Protein AF-A0A3Q2E2D3-F1 (afdb_monomer)

Solvent-accessible surface area (backbone atoms only — not comparable to full-atom values): 22809 Å² total; per-residue (Å²): 135,84,69,94,70,85,78,74,79,79,78,79,78,83,69,84,72,83,76,58,62,66,58,58,48,50,52,52,49,52,49,50,53,51,53,48,53,53,48,58,57,55,63,73,75,64,88,76,87,77,89,75,85,86,77,84,89,81,87,84,81,89,89,86,89,80,90,81,91,85,84,87,84,89,84,86,88,83,89,78,87,76,84,69,80,81,79,72,76,66,68,68,61,59,56,53,54,52,55,52,56,52,58,55,49,57,58,55,64,68,69,66,78,68,86,71,87,58,97,65,61,95,87,37,72,69,55,58,51,49,52,52,50,52,54,50,51,52,50,52,52,50,52,51,50,56,48,51,59,46,52,54,49,52,54,50,51,51,49,53,50,52,53,51,52,51,51,52,51,52,51,52,52,51,53,51,52,53,49,54,53,52,52,51,54,51,51,54,54,49,50,54,50,58,63,72,72,59,82,85,83,90,77,92,75,83,60,65,66,58,54,50,50,52,50,52,52,50,49,53,52,50,50,54,48,52,52,49,53,51,52,49,52,52,52,52,51,51,50,52,54,50,51,54,51,48,55,50,51,49,52,52,50,55,49,52,50,50,54,52,51,50,52,51,50,52,50,53,50,49,54,50,51,52,46,40,67,71,70,64,61,76,72,90,79,77,69,99,83,42,87,67,53,55,60,52,51,49,51,51,49,49,51,53,52,50,50,50,52,54,48,51,53,50,51,52,53,50,52,53,50,50,53,52,52,53,53,52,49,51,52,52,52,51,50,52,50,52,52,51,51,50,54,52,52,52,51,49,52,50,53,51,51,52,50,52,52,51,51,50,50,48,53,52,51,53,51,53,54,47,54,54,50,62,63,71,78,108

Organism: Cyprinodon variegatus (NCBI:txid28743)

Mean predicted aligned error: 23.93 Å

Foldseek 3Di:
DDDPPVPPPPPPPPDPDPPPVVVVVVVVVVVVVVVVVVVVVVVVPDPPDDDDDDDDDDDDDDDDDDDDDDDDDDDDDDDDDPPDPPPDPPPVVVVVVVVVVVVVVVVVVVVPPDPDPDPDDPPDPVVVVVVVVVVVVVVVVVVVVVVVVVVVVVVVVVVVVVVVVVVVVVVVVVVVVVVVVVVVVVVVVVVVVVVVVDDDDDDDDDCPVVVVVVVVVVVVVVVVVVVVVVVVVVVVVVVVVVVVVVVVVVVVVVVVVVVVVVVVVVVVVVVVVVCCVVVVPPPPPDDPPPPPPVVVVVVVVVVVVVVVVVVVVVVVVVVVVVVVVVVVVVVVVVVVVVVVVVVVVVVVVVVVVVVVVVVVVVVVVVVVVVVVVVVVVD

InterPro domains:
  IPR052223 Actin Cytoskeleton Regulatory [PTHR17271] (20-371)

Secondary structure (DSSP, 8-state):
---TTTT-------------HHHHHHHHHHHHHHHHHHHHHHHSS-------PPPPP---------------------------------HHHHHHHHHHHHHHHHHHHHTT------SSPTT-HHHHHHHHHHHHHHHHHHHHHHHHHHHHHHHHHHHHHHHHHHHHHHHHHHHHHHHHHHHHHHHHHHHHHHHHSS------S--HHHHHHHHHHHHHHHHHHHHHHHHHHHHHHHHHHHHHHHHHHHHHHHHHHHHHHHHHHHHHHHHHHHHHHHH------S-TT-TTHHHHHHHHHHHHHHHHHHHHHHHHHHHHHHHHHHHHHHHHHHHHHHHHHHHHHHHHHHHHHHHHHHHHHHHHHHHHHHHHHHHH--

Structure (mmCIF, N/CA/C/O backbone):
data_AF-A0A3Q2E2D3-F1
#
_entry.id   AF-A0A3Q2E2D3-F1
#
loop_
_atom_site.group_PDB
_atom_site.id
_atom_site.type_symbol
_atom_site.label_atom_id
_atom_site.label_alt_id
_atom_site.label_comp_id
_atom_site.label_asym_id
_atom_site.label_entity_id
_atom_site.label_seq_id
_atom_site.pdbx_PDB_ins_code
_atom_site.Cartn_x
_atom_site.Cartn_y
_atom_site.Cartn_z
_atom_site.occupancy
_atom_site.B_iso_or_equiv
_atom_site.auth_seq_id
_atom_site.auth_comp_id
_atom_site.auth_asym_id
_atom_site.auth_atom_id
_atom_site.pdbx_PDB_model_num
ATOM 1 N N . MET A 1 1 ? -29.616 -31.441 54.425 1.00 41.38 1 MET A N 1
ATOM 2 C CA . MET A 1 1 ? -29.561 -31.831 53.001 1.00 41.38 1 MET A CA 1
ATOM 3 C C . MET A 1 1 ? -28.280 -31.232 52.450 1.00 41.38 1 MET A C 1
ATOM 5 O O . MET A 1 1 ? -28.232 -30.028 52.254 1.00 41.38 1 MET A O 1
ATOM 9 N N . SER A 1 2 ? -27.215 -32.035 52.376 1.00 38.47 2 SER A N 1
ATOM 10 C CA . SER A 1 2 ? -25.887 -31.582 51.938 1.00 38.47 2 SER A CA 1
ATOM 11 C C . SER A 1 2 ? -25.884 -31.429 50.421 1.00 38.47 2 SER A C 1
ATOM 13 O O . SER A 1 2 ? -26.307 -32.345 49.713 1.00 38.47 2 SER A O 1
ATOM 15 N N . SER A 1 3 ? -25.460 -30.267 49.932 1.00 44.84 3 SER A N 1
ATOM 16 C CA . SER A 1 3 ? -25.410 -29.949 48.507 1.00 44.84 3 SER A CA 1
ATOM 17 C C . SER A 1 3 ? -24.377 -30.815 47.785 1.00 44.84 3 SER A C 1
ATOM 19 O O . SER A 1 3 ? -23.245 -30.971 48.228 1.00 44.84 3 SER A O 1
ATOM 21 N N . ARG A 1 4 ? -24.783 -31.339 46.626 1.00 51.81 4 ARG A N 1
ATOM 22 C CA . ARG A 1 4 ? -24.075 -32.257 45.709 1.00 51.81 4 ARG A CA 1
ATOM 23 C C . ARG A 1 4 ? -22.759 -31.709 45.109 1.00 51.81 4 ARG A C 1
ATOM 25 O O . ARG A 1 4 ? -22.244 -32.282 44.157 1.00 51.81 4 ARG A O 1
ATOM 32 N N . TRP A 1 5 ? -22.229 -30.608 45.634 1.00 45.78 5 TRP A N 1
ATOM 33 C CA . TRP A 1 5 ? -21.052 -29.905 45.111 1.00 45.78 5 TRP A CA 1
ATOM 34 C C . TRP A 1 5 ? -19.807 -30.038 46.006 1.00 45.78 5 TRP A C 1
ATOM 36 O O . TRP A 1 5 ? -18.712 -29.741 45.545 1.00 45.78 5 TRP A O 1
ATOM 46 N N . ASP A 1 6 ? -19.936 -30.586 47.220 1.00 46.69 6 ASP A N 1
ATOM 47 C CA . ASP A 1 6 ? -18.817 -30.782 48.166 1.00 46.69 6 ASP A CA 1
ATOM 48 C C . ASP A 1 6 ? -17.900 -31.987 47.847 1.00 46.69 6 ASP A C 1
ATOM 50 O O . ASP A 1 6 ? -17.067 -32.370 48.663 1.00 46.69 6 ASP A O 1
ATOM 54 N N . SER A 1 7 ? -18.021 -32.626 46.675 1.00 45.84 7 SER A N 1
ATOM 55 C CA . SER A 1 7 ? -17.206 -33.808 46.310 1.00 45.84 7 SER A CA 1
ATOM 56 C C . SER A 1 7 ? -16.384 -33.661 45.029 1.00 45.84 7 SER A C 1
ATOM 58 O O . SER A 1 7 ? -15.944 -34.659 44.464 1.00 45.84 7 SER A O 1
ATOM 60 N N . MET A 1 8 ? -16.127 -32.437 44.567 1.00 38.47 8 MET A N 1
ATOM 61 C CA . MET A 1 8 ? -15.128 -32.216 43.519 1.00 38.47 8 MET A CA 1
ATOM 62 C C . MET A 1 8 ? -13.773 -31.877 44.141 1.00 38.47 8 MET A C 1
ATOM 64 O O . MET A 1 8 ? -13.384 -30.717 44.241 1.00 38.47 8 MET A O 1
ATOM 68 N N . GLU A 1 9 ? -13.033 -32.910 44.544 1.00 50.53 9 GLU A N 1
ATOM 69 C CA . GLU A 1 9 ? -11.597 -32.780 44.785 1.00 50.53 9 GLU A CA 1
ATOM 70 C C . GLU A 1 9 ? -10.904 -32.443 43.457 1.00 50.53 9 GLU A C 1
ATOM 72 O O . GLU A 1 9 ? -10.698 -33.296 42.589 1.00 50.53 9 GLU A O 1
ATOM 77 N N . LEU A 1 10 ? -10.549 -31.170 43.280 1.00 46.12 10 LEU A N 1
ATOM 78 C CA . LEU A 1 10 ? -9.667 -30.736 42.206 1.00 46.12 10 LEU A CA 1
ATOM 79 C C . LEU A 1 10 ? -8.285 -31.355 42.449 1.00 46.12 10 LEU A C 1
ATOM 81 O O . LEU A 1 10 ? -7.489 -30.846 43.241 1.00 46.12 10 LEU A O 1
ATOM 85 N N . LYS A 1 11 ? -7.981 -32.454 41.750 1.00 46.75 11 LYS A N 1
ATOM 86 C CA . LYS A 1 11 ? -6.605 -32.931 41.598 1.00 46.75 11 LYS A CA 1
ATOM 87 C C . LYS A 1 11 ? -5.783 -31.793 40.993 1.00 46.75 11 LYS A C 1
ATOM 89 O O . LYS A 1 11 ? -5.888 -31.510 39.802 1.00 46.75 11 LYS A O 1
ATOM 94 N N . LYS A 1 12 ? -4.958 -31.145 41.820 1.00 48.53 12 LYS A N 1
ATOM 95 C CA . LYS A 1 12 ? -3.868 -30.279 41.365 1.00 48.53 12 LYS A CA 1
ATOM 96 C C . LYS A 1 12 ? -2.924 -31.136 40.525 1.00 48.53 12 LYS A C 1
ATOM 98 O O . LYS A 1 12 ? -2.087 -31.859 41.059 1.00 48.53 12 LYS A O 1
ATOM 103 N N . GLY A 1 13 ? -3.097 -31.092 39.210 1.00 36.94 13 GLY A N 1
ATOM 104 C CA . GLY A 1 13 ? -2.120 -31.607 38.266 1.00 36.94 13 GLY A CA 1
ATOM 105 C C . GLY A 1 13 ? -0.883 -30.720 38.311 1.00 36.94 13 GLY A C 1
ATOM 106 O O . GLY A 1 13 ? -0.795 -29.748 37.571 1.00 36.94 13 GLY A O 1
ATOM 107 N N . SER A 1 14 ? 0.065 -31.035 39.192 1.00 44.94 14 SER A N 1
ATOM 108 C CA . SER A 1 14 ? 1.441 -30.559 39.056 1.00 44.94 14 SER A CA 1
ATOM 109 C C . SER A 1 14 ? 2.091 -31.326 37.909 1.00 44.94 14 SER A C 1
ATOM 111 O O . SER A 1 14 ? 2.709 -32.366 38.115 1.00 44.94 14 SER A O 1
ATOM 113 N N . VAL A 1 15 ? 1.928 -30.817 36.691 1.00 40.06 15 VAL A N 1
ATOM 114 C CA . VAL A 1 15 ? 2.874 -31.087 35.608 1.00 40.06 15 VAL A CA 1
ATOM 115 C C . VAL A 1 15 ? 3.938 -29.994 35.712 1.00 40.06 15 VAL A C 1
ATOM 117 O O . VAL A 1 15 ? 3.591 -28.823 35.554 1.00 40.06 15 VAL A O 1
ATOM 120 N N . PRO A 1 16 ? 5.208 -30.312 36.018 1.00 44.34 16 PRO A N 1
ATOM 121 C CA . PRO A 1 16 ? 6.270 -29.330 35.906 1.00 44.34 16 PRO A CA 1
ATOM 122 C C . PRO A 1 16 ? 6.463 -29.058 34.414 1.00 44.34 16 PRO A C 1
ATOM 124 O O . PRO A 1 16 ? 6.997 -29.891 33.683 1.00 44.34 16 PRO A O 1
ATOM 127 N N . ILE A 1 17 ? 5.979 -27.910 33.947 1.00 46.84 17 ILE A N 1
ATOM 128 C CA . ILE A 1 17 ? 6.445 -27.345 32.684 1.00 46.84 17 ILE A CA 1
ATOM 129 C C . ILE A 1 17 ? 7.909 -26.961 32.935 1.00 46.84 17 ILE A C 1
ATOM 131 O O . ILE A 1 17 ? 8.167 -26.262 33.919 1.00 46.84 17 ILE A O 1
ATOM 135 N N . PRO A 1 18 ? 8.876 -27.412 32.117 1.00 45.59 18 PRO A N 1
ATOM 136 C CA . PRO A 1 18 ? 10.239 -26.917 32.211 1.00 45.59 18 PRO A CA 1
ATOM 137 C C . PRO A 1 18 ? 10.197 -25.423 31.891 1.00 45.59 18 PRO A C 1
ATOM 139 O O . PRO A 1 18 ? 10.025 -25.029 30.738 1.00 45.59 18 PRO A O 1
ATOM 142 N N . VAL A 1 19 ? 10.286 -24.585 32.922 1.00 49.81 19 VAL A N 1
ATOM 143 C CA . VAL A 1 19 ? 10.565 -23.162 32.756 1.00 49.81 19 VAL A CA 1
ATOM 144 C C . VAL A 1 19 ? 11.996 -23.109 32.245 1.00 49.81 19 VAL A C 1
ATOM 146 O O . VAL A 1 19 ? 12.944 -23.298 33.004 1.00 49.81 19 VAL A O 1
ATOM 149 N N . ASN A 1 20 ? 12.165 -22.964 30.932 1.00 53.09 20 ASN A N 1
ATOM 150 C CA . ASN A 1 20 ? 13.472 -22.698 30.352 1.00 53.09 20 ASN A CA 1
ATOM 151 C C . ASN A 1 20 ? 13.847 -21.258 30.727 1.00 53.09 20 ASN A C 1
ATOM 153 O O . ASN A 1 20 ? 13.678 -20.341 29.928 1.00 53.09 20 ASN A O 1
ATOM 157 N N . GLU A 1 21 ? 14.370 -21.071 31.941 1.00 54.59 21 GLU A N 1
ATOM 158 C CA . GLU A 1 21 ? 14.894 -19.796 32.461 1.00 54.59 21 GLU A CA 1
ATOM 159 C C . GLU A 1 21 ? 15.900 -19.148 31.493 1.00 54.59 21 GLU A C 1
ATOM 161 O O . GLU A 1 21 ? 16.043 -17.928 31.463 1.00 54.59 21 GLU A O 1
ATOM 166 N N . ALA A 1 22 ? 16.555 -19.950 30.645 1.00 58.31 22 ALA A N 1
ATOM 167 C CA . ALA A 1 22 ? 17.427 -19.477 29.574 1.00 58.31 22 ALA A CA 1
ATOM 168 C C . ALA A 1 22 ? 16.682 -18.676 28.490 1.00 58.31 22 ALA A C 1
ATOM 170 O O . ALA A 1 22 ? 17.201 -17.669 28.022 1.00 58.31 22 ALA A O 1
ATOM 171 N N . VAL A 1 23 ? 15.464 -19.082 28.112 1.00 60.81 23 VAL A N 1
ATOM 172 C CA . VAL A 1 23 ? 14.668 -18.392 27.083 1.00 60.81 23 VAL A CA 1
ATOM 173 C C . VAL A 1 23 ? 14.091 -17.095 27.642 1.00 60.81 23 VAL A C 1
ATOM 175 O O . VAL A 1 23 ? 14.181 -16.066 26.980 1.00 60.81 23 VAL A O 1
ATOM 178 N N . ASP A 1 24 ? 13.596 -17.105 28.881 1.00 64.25 24 ASP A N 1
ATOM 179 C CA . ASP A 1 24 ? 13.117 -15.883 29.540 1.00 64.25 24 ASP A CA 1
ATOM 180 C C . ASP A 1 24 ? 14.262 -14.895 29.815 1.00 64.25 24 ASP A C 1
ATOM 182 O O . ASP A 1 24 ? 14.083 -13.685 29.677 1.00 64.25 24 ASP A O 1
ATOM 186 N N . SER A 1 25 ? 15.470 -15.388 30.109 1.00 70.62 25 SER A N 1
ATOM 187 C CA . SER A 1 25 ? 16.668 -14.547 30.241 1.00 70.62 25 SER A CA 1
ATOM 188 C C . SER A 1 25 ? 17.115 -13.951 28.904 1.00 70.62 25 SER A C 1
ATOM 190 O O . SER A 1 25 ? 17.503 -12.786 28.859 1.00 70.62 25 SER A O 1
ATOM 192 N N . GLU A 1 26 ? 17.035 -14.709 27.807 1.00 73.88 26 GLU A N 1
ATOM 193 C CA . GLU A 1 26 ? 17.342 -14.227 26.453 1.00 73.88 26 GLU A CA 1
ATOM 194 C C . GLU A 1 26 ? 16.325 -13.167 26.001 1.00 73.88 26 GLU A C 1
ATOM 196 O O . GLU A 1 26 ? 16.703 -12.131 25.455 1.00 73.88 26 GLU A O 1
ATOM 201 N N . VAL A 1 27 ? 15.038 -13.383 26.291 1.00 72.38 27 VAL A N 1
ATOM 202 C CA . VAL A 1 27 ? 13.962 -12.422 26.015 1.00 72.38 27 VAL A CA 1
ATOM 203 C C . VAL A 1 27 ? 14.143 -11.156 26.848 1.00 72.38 27 VAL A C 1
ATOM 205 O O . VAL A 1 27 ? 14.078 -10.059 26.299 1.00 72.38 27 VAL A O 1
ATOM 208 N N . ASN A 1 28 ? 14.450 -11.279 28.140 1.00 76.62 28 ASN A N 1
ATOM 209 C CA . ASN A 1 28 ? 14.682 -10.132 29.016 1.00 76.62 28 ASN A CA 1
ATOM 210 C C . ASN A 1 28 ? 15.957 -9.355 28.629 1.00 76.62 28 ASN A C 1
ATOM 212 O O . ASN A 1 28 ? 15.987 -8.124 28.687 1.00 76.62 28 ASN A O 1
ATOM 216 N N . LYS A 1 29 ? 16.997 -10.055 28.159 1.00 84.94 29 LYS A N 1
ATOM 217 C CA . LYS A 1 29 ? 18.219 -9.449 27.615 1.00 84.94 29 LYS A CA 1
ATOM 218 C C . LYS A 1 29 ? 17.948 -8.705 26.303 1.00 84.94 29 LYS A C 1
ATOM 220 O O . LYS A 1 29 ? 18.367 -7.565 26.145 1.00 84.94 29 LYS A O 1
ATOM 225 N N . LYS A 1 30 ? 17.181 -9.297 25.385 1.00 82.44 30 LYS A N 1
ATOM 226 C CA . LYS A 1 30 ? 16.759 -8.623 24.147 1.00 82.44 30 LYS A CA 1
ATOM 227 C C . LYS A 1 30 ? 15.842 -7.430 24.405 1.00 82.44 30 LYS A C 1
ATOM 229 O O . LYS A 1 30 ? 15.915 -6.441 23.681 1.00 82.44 30 LYS A O 1
ATOM 234 N N . TRP A 1 31 ? 15.009 -7.502 25.440 1.00 74.38 31 TRP A N 1
ATOM 235 C CA . TRP A 1 31 ? 14.152 -6.395 25.858 1.00 74.38 31 TRP A CA 1
ATOM 236 C C . TRP A 1 31 ? 14.966 -5.226 26.423 1.00 74.38 31 TRP A C 1
ATOM 238 O O . TRP A 1 31 ? 14.729 -4.074 26.068 1.00 74.38 31 TRP A O 1
ATOM 248 N N . THR A 1 32 ? 15.990 -5.521 27.226 1.00 78.12 32 THR A N 1
ATOM 249 C CA . THR A 1 32 ? 16.923 -4.500 27.724 1.00 78.12 32 THR A CA 1
ATOM 250 C C . THR A 1 32 ? 17.788 -3.909 26.610 1.00 78.12 32 THR A C 1
ATOM 252 O O . THR A 1 32 ? 17.946 -2.694 26.576 1.00 78.12 32 THR A O 1
ATOM 255 N N . GLU A 1 33 ? 18.259 -4.710 25.647 1.00 77.88 33 GLU A N 1
ATOM 256 C CA . GLU A 1 33 ? 18.968 -4.218 24.451 1.00 77.88 33 GLU A CA 1
ATOM 257 C C . GLU A 1 33 ? 18.088 -3.283 23.591 1.00 77.88 33 GLU A C 1
ATOM 259 O O . GLU A 1 33 ? 18.555 -2.249 23.098 1.00 77.88 33 GLU A O 1
ATOM 264 N N . PHE A 1 34 ? 16.796 -3.600 23.452 1.00 75.81 34 PHE A N 1
ATOM 265 C CA . PHE A 1 34 ? 15.819 -2.756 22.759 1.00 75.81 34 PHE A CA 1
ATOM 266 C C . PHE A 1 34 ? 15.576 -1.426 23.494 1.00 75.81 34 PHE A C 1
ATOM 268 O O . PHE A 1 34 ? 15.592 -0.364 22.868 1.00 75.81 34 PHE A O 1
ATOM 275 N N . GLU A 1 35 ? 15.427 -1.450 24.822 1.00 72.00 35 GLU A N 1
ATOM 276 C CA . GLU A 1 35 ? 15.283 -0.232 25.633 1.00 72.00 35 GLU A CA 1
ATOM 277 C C . GLU A 1 35 ? 16.546 0.640 25.626 1.00 72.00 35 GLU A C 1
ATOM 279 O O . GLU A 1 35 ? 16.441 1.871 25.590 1.00 72.00 35 GLU A O 1
ATOM 284 N N . THR A 1 36 ? 17.742 0.039 25.615 1.00 70.31 36 THR A N 1
ATOM 285 C CA . THR A 1 36 ? 19.001 0.790 25.492 1.00 70.31 36 THR A CA 1
ATOM 286 C C . THR A 1 36 ? 19.152 1.416 24.112 1.00 70.31 36 THR A C 1
ATOM 288 O O . THR A 1 36 ? 19.534 2.577 24.020 1.00 70.31 36 THR A O 1
ATOM 291 N N . SER A 1 37 ? 18.745 0.719 23.045 1.00 65.75 37 SER A N 1
ATOM 292 C CA . SER A 1 37 ? 18.756 1.276 21.687 1.00 65.75 37 SER A CA 1
ATOM 293 C C . SER A 1 37 ? 17.814 2.479 21.550 1.00 65.75 37 SER A C 1
ATOM 295 O O . SER A 1 37 ? 18.143 3.444 20.861 1.00 65.75 37 SER A O 1
ATOM 297 N N . PHE A 1 38 ? 16.678 2.465 22.256 1.00 49.84 38 PHE A N 1
ATOM 298 C CA . PHE A 1 38 ? 15.744 3.590 22.286 1.00 49.84 38 PHE A CA 1
ATOM 299 C C . PHE A 1 38 ? 16.268 4.772 23.118 1.00 49.84 38 PHE A C 1
ATOM 301 O O . PHE A 1 38 ? 16.084 5.927 22.729 1.00 49.84 38 PHE A O 1
ATOM 308 N N . ARG A 1 39 ? 16.968 4.510 24.234 1.00 61.28 39 ARG A N 1
ATOM 309 C CA . ARG A 1 39 ? 17.644 5.566 25.008 1.00 61.28 39 ARG A CA 1
ATOM 310 C C . ARG A 1 39 ? 18.783 6.197 24.222 1.00 61.28 39 ARG A C 1
ATOM 312 O O . ARG A 1 39 ? 18.801 7.417 24.123 1.00 61.28 39 ARG A O 1
ATOM 319 N N . ASP A 1 40 ? 19.660 5.408 23.609 1.00 52.06 40 ASP A N 1
ATOM 320 C CA . ASP A 1 40 ? 20.823 5.917 22.870 1.00 52.06 40 ASP A CA 1
ATOM 321 C C . ASP A 1 40 ? 20.412 6.707 21.615 1.00 52.06 40 ASP A C 1
ATOM 323 O O . ASP A 1 40 ? 21.022 7.728 21.290 1.00 52.06 40 ASP A O 1
ATOM 327 N N . ALA A 1 41 ? 19.306 6.326 20.965 1.00 48.69 41 ALA A N 1
ATOM 328 C CA . ALA A 1 41 ? 18.695 7.120 19.897 1.00 48.69 41 ALA A CA 1
ATOM 329 C C . ALA A 1 41 ? 18.067 8.433 20.412 1.00 48.69 41 ALA A C 1
ATOM 331 O O . ALA A 1 41 ? 18.076 9.443 19.706 1.00 48.69 41 ALA A O 1
ATOM 332 N N . SER A 1 42 ? 17.563 8.447 21.651 1.00 45.94 42 SER A N 1
ATOM 333 C CA . SER A 1 42 ? 17.021 9.648 22.296 1.00 45.94 42 SER A CA 1
ATOM 334 C C . SER A 1 42 ? 18.109 10.622 22.761 1.00 45.94 42 SER A C 1
ATOM 336 O O . SER A 1 42 ? 17.841 11.823 22.795 1.00 45.94 42 SER A O 1
ATOM 338 N N . VAL A 1 43 ? 19.320 10.156 23.100 1.00 45.72 43 VAL A N 1
ATOM 339 C CA . VAL A 1 43 ? 20.414 11.041 23.556 1.00 45.72 43 VAL A CA 1
ATOM 340 C C . VAL A 1 43 ? 21.108 11.748 22.382 1.00 45.72 43 VAL A C 1
ATOM 342 O O . VAL A 1 43 ? 21.601 12.861 22.539 1.00 45.72 43 VAL A O 1
ATOM 345 N N . HIS A 1 44 ? 21.084 11.173 21.175 1.00 44.03 44 HIS A N 1
ATOM 346 C CA . HIS A 1 44 ? 21.693 11.802 19.996 1.00 44.03 44 HIS A CA 1
ATOM 347 C C . HIS A 1 44 ? 20.791 12.794 19.243 1.00 44.03 44 HIS A C 1
ATOM 349 O O . HIS A 1 44 ? 21.293 13.516 18.383 1.00 44.03 44 HIS A O 1
ATOM 355 N N . SER A 1 45 ? 19.497 12.885 19.575 1.00 46.25 45 SER A N 1
ATOM 356 C CA . SER A 1 45 ? 18.551 13.767 18.867 1.00 46.25 45 SER A CA 1
ATOM 357 C C . SER A 1 45 ? 18.098 15.006 19.654 1.00 46.25 45 SER A C 1
ATOM 359 O O . SER A 1 45 ? 17.272 15.767 19.153 1.00 46.25 45 SER A O 1
ATOM 361 N N . LEU A 1 46 ? 18.656 15.254 20.845 1.00 43.38 46 LEU A N 1
ATOM 362 C CA . LEU A 1 46 ? 18.445 16.482 21.622 1.00 43.38 46 LEU A CA 1
ATOM 363 C C . LEU A 1 46 ? 19.781 17.025 22.161 1.00 43.38 46 LEU A C 1
ATOM 365 O O . LEU A 1 46 ? 20.054 17.010 23.356 1.00 43.38 46 LEU A O 1
ATOM 369 N N . ILE A 1 47 ? 20.614 17.559 21.268 1.00 41.75 47 ILE A N 1
ATOM 370 C CA . ILE A 1 47 ? 21.572 18.603 21.649 1.00 41.75 47 ILE A CA 1
ATOM 371 C C .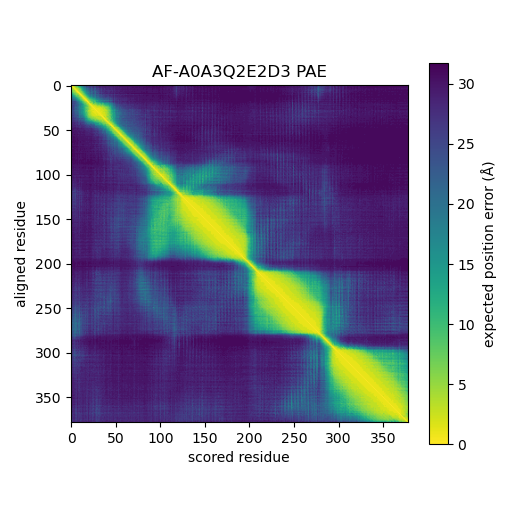 ILE A 1 47 ? 20.932 19.930 21.251 1.00 41.75 47 ILE A C 1
ATOM 373 O O . ILE A 1 47 ? 20.917 20.325 20.089 1.00 41.75 47 ILE A O 1
ATOM 377 N N . GLY A 1 48 ? 20.336 20.567 22.251 1.00 33.56 48 GLY A N 1
ATOM 378 C CA . GLY A 1 48 ? 19.641 21.848 22.172 1.00 33.56 48 GLY A CA 1
ATOM 379 C C . GLY A 1 48 ? 19.183 22.272 23.564 1.00 33.56 48 GLY A C 1
ATOM 380 O O . GLY A 1 48 ? 18.041 22.669 23.760 1.00 33.56 48 GLY A O 1
ATOM 381 N N . GLU A 1 49 ? 20.052 22.086 24.556 1.00 31.67 49 GLU A N 1
ATOM 382 C CA . GLU A 1 49 ? 19.802 22.407 25.955 1.00 31.67 49 GLU A CA 1
ATOM 383 C C . GLU A 1 49 ? 20.038 23.912 26.164 1.00 31.67 49 GLU A C 1
ATOM 385 O O . GLU A 1 49 ? 21.170 24.369 26.315 1.00 31.67 49 GLU A O 1
ATOM 390 N N . GLN A 1 50 ? 18.964 24.707 26.134 1.00 30.86 50 GLN A N 1
ATOM 391 C CA . GLN A 1 50 ? 18.954 26.037 26.740 1.00 30.86 50 GLN A CA 1
ATOM 392 C C . GLN A 1 50 ? 18.169 25.955 28.046 1.00 30.86 50 GLN A C 1
ATOM 394 O O . GLN A 1 50 ? 16.943 25.855 28.078 1.00 30.86 50 GLN A O 1
ATOM 399 N N . ALA A 1 51 ? 18.933 25.939 29.134 1.00 36.72 51 ALA A N 1
ATOM 400 C CA . ALA A 1 51 ? 18.450 25.938 30.496 1.00 36.72 51 ALA A CA 1
ATOM 401 C C . ALA A 1 51 ? 17.648 27.212 30.799 1.00 36.72 51 ALA A C 1
ATOM 403 O O . ALA A 1 51 ? 18.195 28.312 30.811 1.00 36.72 51 ALA A O 1
ATOM 404 N N . TYR A 1 52 ? 16.377 27.041 31.156 1.00 32.28 52 TYR A N 1
ATOM 405 C CA . TYR A 1 52 ? 15.640 28.012 31.957 1.00 32.28 52 TYR A CA 1
ATOM 406 C C . TYR A 1 52 ? 15.076 27.296 33.185 1.00 32.28 52 TYR A C 1
ATOM 408 O O . TYR A 1 52 ? 14.076 26.587 33.122 1.00 32.28 52 TYR A O 1
ATOM 416 N N . GLN A 1 53 ? 15.757 27.475 34.320 1.00 31.77 53 GLN A N 1
ATOM 417 C CA . GLN A 1 53 ? 15.179 27.219 35.636 1.00 31.77 53 GLN A CA 1
ATOM 418 C C . GLN A 1 53 ? 14.155 28.319 35.936 1.00 31.77 53 GLN A C 1
ATOM 420 O O . GLN A 1 53 ? 14.518 29.487 36.070 1.00 31.77 53 GLN A O 1
ATOM 425 N N . SER A 1 54 ? 12.887 27.951 36.104 1.00 27.72 54 SER A N 1
ATOM 426 C CA . SER A 1 54 ? 11.913 28.797 36.790 1.00 27.72 54 SER A CA 1
ATOM 427 C C . SER A 1 54 ? 12.118 28.682 38.303 1.00 27.72 54 SER A C 1
ATOM 429 O O . SER A 1 54 ? 11.917 27.616 38.881 1.00 27.72 54 SER A O 1
ATOM 431 N N . LYS A 1 55 ? 12.478 29.792 38.955 1.00 31.20 55 LYS A N 1
ATOM 432 C CA . LYS A 1 55 ? 12.195 30.022 40.378 1.00 31.20 55 LYS A CA 1
ATOM 433 C C . LYS A 1 55 ? 11.025 30.998 40.482 1.00 31.20 55 LYS A C 1
ATOM 435 O O . LYS A 1 55 ? 11.010 32.024 39.809 1.00 31.20 55 LYS A O 1
ATOM 440 N N . SER A 1 56 ? 10.047 30.637 41.304 1.00 28.30 56 SER A N 1
ATOM 441 C CA . SER A 1 56 ? 8.923 31.474 41.730 1.00 28.30 56 SER A CA 1
ATOM 442 C C . SER A 1 56 ? 9.378 32.538 42.757 1.00 28.30 56 SER A C 1
ATOM 444 O O . SER A 1 56 ? 10.508 32.459 43.241 1.00 28.30 56 SER A O 1
ATOM 446 N N . PRO A 1 57 ? 8.538 33.548 43.055 1.00 44.53 57 PRO A N 1
ATOM 447 C CA . PRO A 1 57 ? 8.960 34.936 43.238 1.00 44.53 57 PRO A CA 1
ATOM 448 C C . PRO A 1 57 ? 9.236 35.314 44.694 1.00 44.53 57 PRO A C 1
ATOM 450 O O . PRO A 1 57 ? 8.578 34.796 45.590 1.00 44.53 57 PRO A O 1
ATOM 453 N N . ASP A 1 58 ? 10.109 36.304 44.904 1.00 26.23 58 ASP A N 1
ATOM 454 C CA . ASP A 1 58 ? 9.957 37.228 46.028 1.00 26.23 58 ASP A CA 1
ATOM 455 C C . ASP A 1 58 ? 10.641 38.591 45.790 1.00 26.23 58 ASP A C 1
ATOM 457 O O . ASP A 1 58 ? 11.772 38.674 45.318 1.00 26.23 58 ASP A O 1
ATOM 461 N N . MET A 1 59 ? 9.853 39.626 46.078 1.00 25.59 59 MET A N 1
ATOM 462 C CA . MET A 1 59 ? 10.124 40.975 46.598 1.00 25.59 59 MET A CA 1
ATOM 463 C C . MET A 1 59 ? 11.493 41.693 46.421 1.00 25.59 59 MET A C 1
ATOM 465 O O . MET A 1 59 ? 12.538 41.236 46.868 1.00 25.59 59 MET A O 1
ATOM 469 N N . SER A 1 60 ? 11.359 42.953 45.966 1.00 30.11 60 SER A N 1
ATOM 470 C CA . SER A 1 60 ? 12.065 44.183 46.402 1.00 30.11 60 SER A CA 1
ATOM 471 C C . SER A 1 60 ? 13.328 44.706 45.682 1.00 30.11 60 SER A C 1
ATOM 473 O O . SER A 1 60 ? 14.393 44.108 45.701 1.00 30.11 60 SER A O 1
ATOM 475 N N . GLU A 1 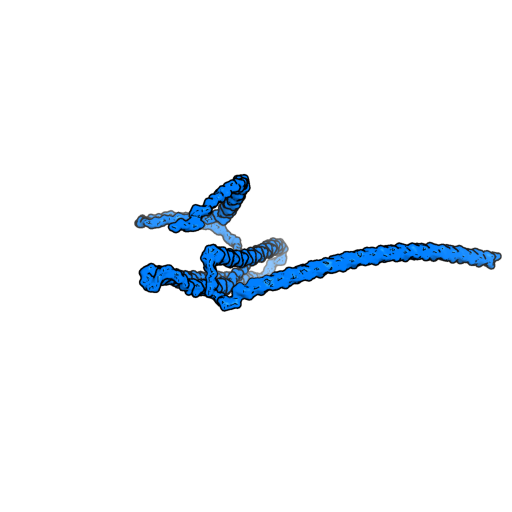61 ? 13.158 45.951 45.204 1.00 25.42 61 GLU A N 1
ATOM 476 C CA . GLU A 1 61 ? 14.050 47.127 45.308 1.00 25.42 61 GLU A CA 1
ATOM 477 C C . GLU A 1 61 ? 15.349 47.258 44.470 1.00 25.42 61 GLU A C 1
ATOM 479 O O . GLU A 1 61 ? 16.365 46.628 44.715 1.00 25.42 61 GLU A O 1
ATOM 484 N N . SER A 1 62 ? 15.308 48.248 43.556 1.00 24.28 62 SER A N 1
ATOM 485 C CA . SER A 1 62 ? 16.255 49.380 43.426 1.00 24.28 62 SER A CA 1
ATOM 486 C C . SER A 1 62 ? 17.776 49.111 43.373 1.00 24.28 62 SER A C 1
ATOM 488 O O . SER A 1 62 ? 18.370 48.833 44.406 1.00 24.28 62 SER A O 1
ATOM 490 N N . LEU A 1 63 ? 18.444 49.455 42.254 1.00 25.12 63 LEU A N 1
ATOM 491 C CA . LEU A 1 63 ? 19.422 50.571 42.170 1.00 25.12 63 LEU A CA 1
ATOM 492 C C . LEU A 1 63 ? 19.994 50.757 40.741 1.00 25.12 63 LEU A C 1
ATOM 494 O O . LEU A 1 63 ? 19.919 49.887 39.882 1.00 25.12 63 LEU A O 1
ATOM 498 N N . VAL A 1 64 ? 20.565 51.943 40.537 1.00 27.45 64 VAL A N 1
ATOM 499 C CA . VAL A 1 64 ? 21.012 52.632 39.316 1.00 27.45 64 VAL A CA 1
ATOM 500 C C . VAL A 1 64 ? 22.497 52.372 38.976 1.00 27.45 64 VAL A C 1
ATOM 502 O O . VAL A 1 64 ? 23.291 52.130 39.882 1.00 27.45 64 VAL A O 1
ATOM 505 N N . SER A 1 65 ? 22.868 52.641 37.708 1.00 25.31 65 SER A N 1
ATOM 506 C CA . SER A 1 65 ? 24.217 52.954 37.148 1.00 25.31 65 SER A CA 1
ATOM 507 C C . SER A 1 65 ? 24.956 51.783 36.478 1.00 25.31 65 SER A C 1
ATOM 509 O O . SER A 1 65 ? 24.891 50.673 36.977 1.00 25.31 65 SER A O 1
ATOM 511 N N . SER A 1 66 ? 25.787 51.905 35.434 1.00 30.98 66 SER A N 1
ATOM 512 C CA . SER A 1 66 ? 26.088 52.894 34.377 1.00 30.98 66 SER A CA 1
ATOM 513 C C . SER A 1 66 ? 27.255 52.316 33.544 1.00 30.98 66 SER A C 1
ATOM 515 O O . SER A 1 66 ? 28.200 51.826 34.147 1.00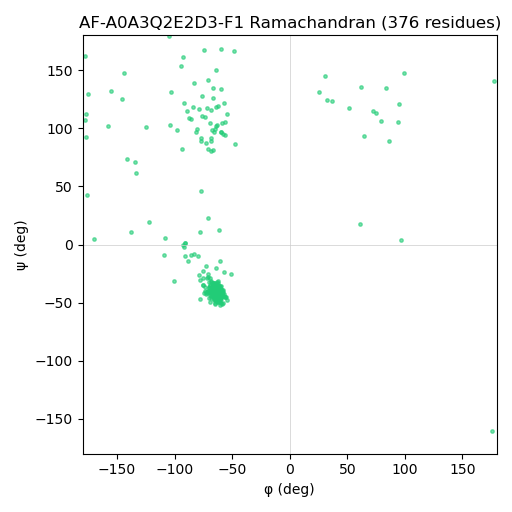 30.98 66 SER A O 1
ATOM 517 N N . GLN A 1 67 ? 27.217 52.494 32.211 1.00 31.59 67 GLN A N 1
ATOM 518 C CA . GLN A 1 67 ? 28.350 52.621 31.254 1.00 31.59 67 GLN A CA 1
ATOM 519 C C . GLN A 1 67 ? 29.337 51.433 31.100 1.00 31.59 67 GLN A C 1
ATOM 521 O O . GLN A 1 67 ? 29.868 50.899 32.061 1.00 31.59 67 GLN A O 1
ATOM 526 N N . THR A 1 68 ? 29.734 51.024 29.887 1.00 24.45 68 THR A N 1
ATOM 527 C CA . THR A 1 68 ? 30.673 51.783 29.031 1.00 24.45 68 THR A CA 1
ATOM 528 C C . THR A 1 68 ? 30.840 51.106 27.650 1.00 24.45 68 THR A C 1
ATOM 530 O O . THR A 1 68 ? 31.076 49.906 27.608 1.00 24.45 68 THR A O 1
ATOM 533 N N . ASN A 1 69 ? 30.693 51.905 26.573 1.00 26.89 69 ASN A N 1
ATOM 534 C CA . ASN A 1 69 ? 31.456 52.025 25.299 1.00 26.89 69 ASN A CA 1
ATOM 535 C C . ASN A 1 69 ? 32.151 50.776 24.690 1.00 26.89 69 ASN A C 1
ATOM 537 O O . ASN A 1 69 ? 32.796 50.036 25.412 1.00 26.89 69 ASN A O 1
ATOM 541 N N . GLN A 1 70 ? 32.278 50.525 23.377 1.00 29.55 70 GLN A N 1
ATOM 542 C CA . GLN A 1 70 ? 31.917 51.113 22.066 1.00 29.55 70 GLN A CA 1
ATOM 543 C C . GLN A 1 70 ? 32.584 50.158 21.003 1.00 29.55 70 GLN A C 1
ATOM 545 O O . GLN A 1 70 ? 32.923 49.036 21.367 1.00 29.55 70 GLN A O 1
ATOM 550 N N . PRO A 1 71 ? 32.822 50.528 19.729 1.00 36.53 71 PRO A N 1
ATOM 551 C CA . PRO A 1 71 ? 32.103 50.120 18.518 1.00 36.53 71 PRO A CA 1
ATOM 552 C C . PRO A 1 71 ? 32.809 49.088 17.589 1.00 36.53 71 PRO A C 1
ATOM 554 O O . PRO A 1 71 ? 33.935 48.659 17.812 1.00 36.53 71 PRO A O 1
ATOM 557 N N . CYS A 1 72 ? 32.081 48.769 16.510 1.00 28.23 72 CYS A N 1
ATOM 558 C CA . CYS A 1 72 ? 32.358 47.961 15.305 1.00 28.23 72 CYS A CA 1
ATOM 559 C C . CYS A 1 72 ? 33.690 48.261 14.561 1.00 28.23 72 CYS A C 1
ATOM 561 O O . CYS A 1 72 ? 34.278 49.324 14.777 1.00 28.23 72 CYS A O 1
ATOM 563 N N . PRO A 1 73 ? 34.124 47.386 13.622 1.00 37.66 73 PRO A N 1
ATOM 564 C CA . PRO A 1 73 ? 33.838 47.710 12.212 1.00 37.66 73 PRO A CA 1
ATOM 565 C C . PRO A 1 73 ? 33.503 46.528 11.266 1.00 37.66 73 PRO A C 1
ATOM 567 O O . PRO A 1 73 ? 34.024 45.424 11.393 1.00 37.66 73 PRO A O 1
ATOM 570 N N . ASP A 1 74 ? 32.632 46.853 10.303 1.00 28.73 74 ASP A N 1
ATOM 571 C CA . ASP A 1 74 ? 32.524 46.469 8.882 1.00 28.73 74 ASP A CA 1
ATOM 572 C C . ASP A 1 74 ? 32.964 45.080 8.372 1.00 28.73 74 ASP A C 1
ATOM 574 O O . ASP A 1 74 ? 34.148 44.746 8.371 1.00 28.73 74 ASP A O 1
ATOM 578 N N . GLN A 1 75 ? 32.026 44.369 7.714 1.00 29.98 75 GLN A N 1
ATOM 579 C CA . GLN A 1 75 ? 32.080 44.102 6.257 1.00 29.98 75 GLN A CA 1
ATOM 580 C C . GLN A 1 75 ? 30.864 43.302 5.721 1.00 29.98 75 GLN A C 1
ATOM 582 O O . GLN A 1 75 ? 30.699 42.116 5.973 1.00 29.98 75 GLN A O 1
ATOM 587 N N . VAL A 1 76 ? 29.999 44.013 4.992 1.00 29.81 76 VAL A N 1
ATOM 588 C CA . VAL A 1 76 ? 29.576 43.802 3.588 1.00 29.81 76 VAL A CA 1
ATOM 589 C C . VAL A 1 76 ? 29.398 42.364 3.029 1.00 29.81 76 VAL A C 1
ATOM 591 O O . VAL A 1 76 ? 30.348 41.610 2.860 1.00 29.81 76 VAL A O 1
ATOM 594 N N . ASN A 1 77 ? 28.166 42.141 2.538 1.00 30.75 77 ASN A N 1
ATOM 595 C CA . ASN A 1 77 ? 27.691 41.267 1.445 1.00 30.75 77 ASN A CA 1
ATOM 596 C C . ASN A 1 77 ? 27.661 39.736 1.611 1.00 30.75 77 ASN A C 1
ATOM 598 O O . ASN A 1 77 ? 28.676 39.058 1.494 1.00 30.75 77 ASN A O 1
ATOM 602 N N . GLN A 1 78 ? 26.441 39.178 1.594 1.00 29.73 78 GLN A N 1
ATOM 603 C CA . GLN A 1 78 ? 25.886 38.516 0.395 1.00 29.73 78 GLN A CA 1
ATOM 604 C C . GLN A 1 78 ? 24.448 38.036 0.648 1.00 29.73 78 GLN A C 1
ATOM 606 O O . GLN A 1 78 ? 24.195 37.114 1.418 1.00 29.73 78 GLN A O 1
ATOM 611 N N . THR A 1 79 ? 23.493 38.668 -0.031 1.00 28.42 79 THR A N 1
ATOM 612 C CA . THR A 1 79 ? 22.093 38.245 -0.082 1.00 28.42 79 THR A CA 1
ATOM 613 C C . THR A 1 79 ? 21.954 37.205 -1.191 1.00 28.42 79 THR A C 1
ATOM 615 O O . THR A 1 79 ? 22.038 37.535 -2.371 1.00 28.42 79 THR A O 1
ATOM 618 N N . SER A 1 80 ? 21.763 35.940 -0.822 1.00 28.67 80 SER A N 1
ATOM 619 C CA . SER A 1 80 ? 21.300 34.904 -1.743 1.00 28.67 80 SER A CA 1
ATOM 620 C C . SER A 1 80 ? 19.777 34.845 -1.664 1.00 28.67 80 SER A C 1
ATOM 622 O O . SER A 1 80 ? 19.182 34.677 -0.603 1.00 28.67 80 SER A O 1
ATOM 624 N N . VAL A 1 81 ? 19.141 35.060 -2.811 1.00 36.41 81 VAL A N 1
ATOM 625 C CA . VAL A 1 81 ? 17.694 34.983 -2.984 1.00 36.41 81 VAL A CA 1
ATOM 626 C C . VAL A 1 81 ? 17.320 33.502 -3.043 1.00 36.41 81 VAL A C 1
ATOM 628 O O . VAL A 1 81 ? 17.311 32.895 -4.109 1.00 36.41 81 VAL A O 1
ATOM 631 N N . THR A 1 82 ? 17.047 32.884 -1.897 1.00 26.39 82 THR A N 1
ATOM 632 C CA . THR A 1 82 ? 16.352 31.593 -1.856 1.00 26.39 82 THR A CA 1
ATOM 633 C C . THR A 1 82 ? 14.862 31.847 -2.012 1.00 26.39 82 THR A C 1
ATOM 635 O O . THR A 1 82 ? 14.167 32.224 -1.070 1.00 26.39 82 THR A O 1
ATOM 638 N N . SER A 1 83 ? 14.375 31.648 -3.236 1.00 35.41 83 SER A N 1
ATOM 639 C CA . SER A 1 83 ? 12.963 31.409 -3.518 1.00 35.41 83 SER A CA 1
ATOM 640 C C . SER A 1 83 ? 12.580 30.060 -2.907 1.00 35.41 83 SER A C 1
ATOM 642 O O . SER A 1 83 ? 12.584 29.037 -3.586 1.00 35.41 83 SER A O 1
ATOM 644 N N . SER A 1 84 ? 12.300 30.046 -1.605 1.00 34.31 84 SER A N 1
ATOM 645 C CA . SER A 1 84 ? 11.708 28.889 -0.941 1.00 34.31 84 SER A CA 1
ATOM 646 C C . SER A 1 84 ? 10.278 28.728 -1.441 1.00 34.31 84 SER A C 1
ATOM 648 O O . SER A 1 84 ? 9.432 29.598 -1.227 1.00 34.31 84 SER A O 1
ATOM 650 N N . GLY A 1 85 ? 10.014 27.611 -2.120 1.00 31.89 85 GLY A N 1
ATOM 651 C CA . GLY A 1 85 ? 8.662 27.163 -2.410 1.00 31.89 85 GLY A CA 1
ATOM 652 C C . GLY A 1 85 ? 7.875 27.066 -1.108 1.00 31.89 85 GLY A C 1
ATOM 653 O O . GLY A 1 85 ? 8.163 26.231 -0.254 1.00 31.89 85 GLY A O 1
ATOM 654 N N . MET A 1 86 ? 6.886 27.943 -0.946 1.00 35.38 86 MET A N 1
ATOM 655 C CA . MET A 1 86 ? 5.860 27.786 0.073 1.00 35.38 86 MET A CA 1
ATOM 656 C C . MET A 1 86 ? 4.998 26.581 -0.302 1.00 35.38 86 MET A C 1
ATOM 658 O O . MET A 1 86 ? 4.016 26.706 -1.031 1.00 35.38 86 MET A O 1
ATOM 662 N N . VAL A 1 87 ? 5.355 25.403 0.202 1.00 35.41 87 VAL A N 1
ATOM 663 C CA . VAL A 1 87 ? 4.395 24.310 0.341 1.00 35.41 87 VAL A CA 1
ATOM 664 C C . VAL A 1 87 ? 3.543 24.647 1.558 1.00 35.41 87 VAL A C 1
ATOM 666 O O . VAL A 1 87 ? 3.901 24.354 2.694 1.00 35.41 87 VAL A O 1
ATOM 669 N N . LEU A 1 88 ? 2.427 25.332 1.318 1.00 36.19 88 LEU A N 1
ATOM 670 C CA . LEU A 1 88 ? 1.342 25.435 2.287 1.00 36.19 88 LEU A CA 1
ATOM 671 C C . LEU A 1 88 ? 0.768 24.023 2.490 1.00 36.19 88 LEU A C 1
ATOM 673 O O . LEU A 1 88 ? 0.258 23.442 1.526 1.00 36.19 88 LEU A O 1
ATOM 677 N N . PRO A 1 89 ? 0.814 23.447 3.705 1.00 39.81 89 PRO A N 1
ATOM 678 C CA . PRO A 1 89 ? 0.077 22.228 3.991 1.00 39.81 89 PRO A CA 1
ATOM 679 C C . PRO A 1 89 ? -1.407 22.503 3.753 1.00 39.81 89 PRO A C 1
ATOM 681 O O . PRO A 1 89 ? -1.928 23.530 4.185 1.00 39.81 89 PRO A O 1
ATOM 684 N N . SER A 1 90 ? -2.085 21.595 3.051 1.00 47.00 90 SER A N 1
ATOM 685 C CA . SER A 1 90 ? -3.522 21.672 2.777 1.00 47.00 90 SER A CA 1
ATOM 686 C C . SER A 1 90 ? -4.315 21.772 4.088 1.00 47.00 90 SER A C 1
ATOM 688 O O . SER A 1 90 ? -4.651 20.768 4.719 1.00 47.00 90 SER A O 1
ATOM 690 N N . VAL A 1 91 ? -4.623 23.009 4.488 1.00 51.81 91 VAL A N 1
ATOM 691 C CA . VAL A 1 91 ? -5.414 23.374 5.677 1.00 51.81 91 VAL A CA 1
ATOM 692 C C . VAL A 1 91 ? -6.799 22.712 5.645 1.00 51.81 91 VAL A C 1
ATOM 694 O O . VAL A 1 91 ? -7.397 22.441 6.683 1.00 51.81 91 VAL A O 1
ATOM 697 N N . ASN A 1 92 ? -7.275 22.358 4.450 1.00 47.59 92 ASN A N 1
ATOM 698 C CA . ASN A 1 92 ? -8.570 21.728 4.240 1.00 47.59 92 ASN A CA 1
ATOM 699 C C . ASN A 1 92 ? -8.625 20.266 4.726 1.00 47.59 92 ASN A C 1
ATOM 701 O O . ASN A 1 92 ? -9.682 19.800 5.144 1.00 47.59 92 ASN A O 1
ATOM 705 N N . ASN A 1 93 ? -7.495 19.547 4.727 1.00 44.56 93 ASN A N 1
ATOM 706 C CA . ASN A 1 93 ? -7.466 18.131 5.112 1.00 44.56 93 ASN A CA 1
ATOM 707 C C . ASN A 1 93 ? -7.507 17.917 6.637 1.00 44.56 93 ASN A C 1
ATOM 709 O O . ASN A 1 93 ? -8.084 16.932 7.094 1.00 44.56 93 ASN A O 1
ATOM 713 N N . GLN A 1 94 ? -6.960 18.839 7.439 1.00 54.88 94 GLN A N 1
ATOM 714 C CA . GLN A 1 94 ? -7.010 18.746 8.910 1.00 54.88 94 GLN A CA 1
ATOM 715 C C . GLN A 1 94 ? -8.393 19.096 9.479 1.00 54.88 94 GLN A C 1
ATOM 717 O O . GLN A 1 94 ? -8.850 18.466 10.435 1.00 54.88 94 GLN A O 1
ATOM 722 N N . ILE A 1 95 ? -9.100 20.047 8.861 1.00 57.69 95 ILE A N 1
ATOM 723 C CA . ILE A 1 95 ? -10.470 20.412 9.253 1.00 57.69 95 ILE A CA 1
ATOM 724 C C . ILE A 1 95 ? -11.425 19.232 8.992 1.00 57.69 95 ILE A C 1
ATOM 726 O O . ILE A 1 95 ? -12.256 18.905 9.837 1.00 57.69 95 ILE A O 1
ATOM 730 N N . LEU A 1 96 ? -11.250 18.522 7.870 1.00 50.81 96 LEU A N 1
ATOM 731 C CA . LEU A 1 96 ? -12.075 17.363 7.514 1.00 50.81 96 LEU A CA 1
ATOM 732 C C . LEU A 1 96 ? -11.896 16.175 8.475 1.00 50.81 96 LEU A C 1
ATOM 734 O O . LEU A 1 96 ? -12.880 15.534 8.843 1.00 50.81 96 LEU A O 1
ATOM 738 N N . GLN A 1 97 ? -10.662 15.905 8.916 1.00 51.53 97 GLN A N 1
ATOM 739 C CA . GLN A 1 97 ? -10.371 14.832 9.877 1.00 51.53 97 GLN A CA 1
ATOM 740 C C . GLN A 1 97 ? -10.910 15.141 11.280 1.00 51.53 97 GLN A C 1
ATOM 742 O O . GLN A 1 97 ? -11.412 14.248 11.962 1.00 51.53 97 GLN A O 1
ATOM 747 N N . THR A 1 98 ? -10.869 16.410 11.695 1.00 56.38 98 THR A N 1
ATOM 748 C CA . THR A 1 98 ? -11.370 16.829 13.013 1.00 56.38 98 THR A CA 1
ATOM 749 C C . THR A 1 98 ? -12.896 16.713 13.092 1.00 56.38 98 THR A C 1
ATOM 751 O O . THR A 1 98 ? -13.419 16.187 14.073 1.00 56.38 98 THR A O 1
ATOM 754 N N . ASN A 1 99 ? -13.604 17.094 12.024 1.00 56.81 99 ASN A N 1
ATOM 755 C CA . ASN A 1 99 ? -15.066 16.996 11.948 1.00 56.81 99 ASN A CA 1
ATOM 756 C C . ASN A 1 99 ? -15.565 15.536 11.899 1.00 56.81 99 ASN A C 1
ATOM 758 O O . ASN A 1 99 ? -16.622 15.226 12.445 1.00 56.81 99 ASN A O 1
ATOM 762 N N . GLN A 1 100 ? -14.803 14.617 11.288 1.00 55.31 100 GLN A N 1
ATOM 763 C CA . GLN A 1 100 ? -15.139 13.184 11.280 1.00 55.31 100 GLN A CA 1
ATOM 764 C C . GLN A 1 100 ? -14.980 12.533 12.663 1.00 55.31 100 GLN A C 1
ATOM 766 O O . GLN A 1 100 ? -15.804 11.701 13.040 1.00 55.31 100 GLN A O 1
ATOM 771 N N . ALA A 1 101 ? -13.970 12.934 13.440 1.00 54.66 101 ALA A N 1
ATOM 772 C CA . ALA A 1 101 ? -13.763 12.427 14.797 1.00 54.66 101 ALA A CA 1
ATOM 773 C C . ALA A 1 101 ? -14.838 12.917 15.789 1.00 54.66 101 ALA A C 1
ATOM 775 O O . ALA A 1 101 ? -15.202 12.189 16.712 1.00 54.66 101 ALA A O 1
ATOM 776 N N . GLU A 1 102 ? -15.376 14.126 15.599 1.00 58.66 102 GLU A N 1
ATOM 777 C CA . GLU A 1 102 ? -16.460 14.664 16.434 1.00 58.66 102 GLU A CA 1
ATOM 778 C C . GLU A 1 102 ? -17.810 13.989 16.144 1.00 58.66 102 GLU A C 1
ATOM 780 O O . GLU A 1 102 ? -18.499 13.592 17.083 1.00 58.66 102 GLU A O 1
ATOM 785 N N . ALA A 1 103 ? -18.132 13.734 14.870 1.00 56.56 103 ALA A N 1
ATOM 786 C CA . ALA A 1 103 ? -19.353 13.022 14.475 1.00 56.56 103 ALA A CA 1
ATOM 787 C C . ALA A 1 103 ? -19.393 11.566 14.983 1.00 56.56 103 ALA A C 1
ATOM 789 O O . ALA A 1 103 ? -20.446 11.056 15.364 1.00 56.56 103 ALA A O 1
ATOM 790 N N . GLN A 1 104 ? -18.238 10.891 15.033 1.00 55.78 104 GLN A N 1
ATOM 791 C CA . GLN A 1 104 ? -18.136 9.539 15.592 1.00 55.78 104 GLN A CA 1
ATOM 792 C C . GLN A 1 104 ? -18.289 9.519 17.120 1.00 55.78 104 GLN A C 1
ATOM 794 O O . GLN A 1 104 ? -18.769 8.530 17.672 1.00 55.78 104 GLN A O 1
ATOM 799 N N . LYS A 1 105 ? -17.922 10.603 17.814 1.00 57.28 105 LYS A N 1
ATOM 800 C CA . LYS A 1 105 ? -18.025 10.696 19.276 1.00 57.28 105 LYS A CA 1
ATOM 801 C C . LYS A 1 105 ? -19.476 10.871 19.745 1.00 57.28 105 LYS A C 1
ATOM 803 O O . LYS A 1 105 ? -19.872 10.203 20.697 1.00 57.28 105 LYS A O 1
ATOM 808 N N . GLU A 1 106 ? -20.282 11.672 19.042 1.00 56.00 106 GLU A N 1
ATOM 809 C CA . GLU A 1 106 ? -21.728 11.804 19.315 1.00 56.00 106 GLU A CA 1
ATOM 810 C C . GLU A 1 106 ? -22.488 10.480 19.112 1.00 56.00 106 GLU A C 1
ATOM 812 O O . GLU A 1 106 ? -23.406 10.155 19.868 1.00 56.00 106 GLU A O 1
ATOM 817 N N . GLN A 1 107 ? -22.073 9.668 18.133 1.00 53.19 107 GLN A N 1
ATOM 818 C CA . GLN A 1 107 ? -22.675 8.356 17.866 1.00 53.19 107 GLN A CA 1
ATOM 819 C C . GLN A 1 107 ? -22.441 7.342 18.999 1.00 53.19 107 GLN A C 1
ATOM 821 O O . GLN A 1 107 ? -23.311 6.513 19.271 1.00 53.19 107 GLN A O 1
ATOM 826 N N . VAL A 1 108 ? -21.293 7.415 19.680 1.00 52.84 108 VAL A N 1
ATOM 827 C CA . VAL A 1 108 ? -20.950 6.525 20.804 1.00 52.84 108 VAL A CA 1
ATOM 828 C C . VAL A 1 108 ? -21.709 6.912 22.076 1.00 52.84 108 VAL A C 1
ATOM 830 O O . VAL A 1 108 ? -22.133 6.033 22.822 1.00 52.84 108 VAL A O 1
ATOM 833 N N . GLU A 1 109 ? -21.953 8.203 22.303 1.00 52.22 109 GLU A N 1
ATOM 834 C CA . GLU A 1 109 ? -22.687 8.690 23.480 1.00 52.22 109 GLU A CA 1
ATOM 835 C C . GLU A 1 109 ? -24.179 8.314 23.437 1.00 52.22 109 GLU A C 1
ATOM 837 O O . GLU A 1 109 ? -24.768 7.960 24.460 1.00 52.22 109 GLU A O 1
ATOM 842 N N . SER A 1 110 ? -24.777 8.298 22.240 1.00 51.16 110 SER A N 1
ATOM 843 C CA . SER A 1 110 ? -26.172 7.885 22.033 1.00 51.16 110 SER A CA 1
ATOM 844 C C . SER A 1 110 ? -26.389 6.371 22.224 1.00 51.16 110 SER A C 1
ATOM 846 O O . SER A 1 110 ? -27.474 5.940 22.611 1.00 51.16 110 SER A O 1
ATOM 848 N N . ALA A 1 111 ? -25.348 5.554 22.027 1.00 47.72 111 ALA A N 1
ATOM 849 C CA . ALA A 1 111 ? -25.414 4.094 22.130 1.00 47.72 111 ALA A CA 1
ATOM 850 C C . ALA A 1 111 ? -25.282 3.541 23.567 1.00 47.72 111 ALA A C 1
ATOM 852 O O . ALA A 1 111 ? -25.486 2.346 23.779 1.00 47.72 111 ALA A O 1
ATOM 853 N N . MET A 1 112 ? -24.956 4.374 24.566 1.00 49.25 112 MET A N 1
ATOM 854 C CA . MET A 1 112 ? -24.739 3.935 25.957 1.00 49.25 112 MET A CA 1
ATOM 855 C C . MET A 1 112 ? -25.995 3.967 26.848 1.00 49.25 112 MET A C 1
ATOM 857 O O . MET A 1 112 ? -25.916 3.611 28.021 1.00 49.25 112 MET A O 1
ATOM 861 N N . GLY A 1 113 ? -27.161 4.347 26.316 1.00 47.91 113 GLY A N 1
ATOM 862 C CA . GLY A 1 113 ? -28.445 4.346 27.034 1.00 47.91 113 GLY A CA 1
ATOM 863 C C . GLY A 1 113 ? -29.081 2.958 27.184 1.00 47.91 113 GLY A C 1
ATOM 864 O O . GLY A 1 113 ? -30.262 2.799 26.892 1.00 47.91 113 GLY A O 1
ATOM 865 N N . VAL A 1 114 ? -28.308 1.942 27.572 1.00 52.69 114 VAL A N 1
ATOM 866 C CA . VAL A 1 114 ? -28.839 0.598 27.839 1.00 52.69 114 VAL A CA 1
ATOM 867 C C . VAL A 1 114 ? -29.287 0.551 29.298 1.00 52.69 114 VAL A C 1
ATOM 869 O O . VAL A 1 114 ? -28.446 0.553 30.194 1.00 52.69 114 VAL A O 1
ATOM 872 N N . ASP A 1 115 ? -30.602 0.516 29.534 1.00 55.19 115 ASP A N 1
ATOM 873 C CA . ASP A 1 115 ? -31.189 0.258 30.854 1.00 55.19 115 ASP A CA 1
ATOM 874 C C . ASP A 1 115 ? -30.727 -1.123 31.348 1.00 55.19 115 ASP A C 1
ATOM 876 O O . ASP A 1 115 ? -31.258 -2.167 30.966 1.00 55.19 115 ASP A O 1
ATOM 880 N N . VAL A 1 116 ? -29.680 -1.139 32.173 1.00 54.84 116 VAL A N 1
ATOM 881 C CA . VAL A 1 116 ? -29.242 -2.348 32.870 1.00 54.84 116 VAL A CA 1
ATOM 882 C C . VAL A 1 116 ? -30.211 -2.569 34.024 1.00 54.84 116 VAL A C 1
ATOM 884 O O . VAL A 1 116 ? -30.229 -1.794 34.982 1.00 54.84 116 VAL A O 1
ATOM 887 N N . ASP A 1 117 ? -31.025 -3.620 33.921 1.00 55.03 117 ASP A N 1
ATOM 888 C CA . ASP A 1 117 ? -32.017 -3.985 34.931 1.00 55.03 117 ASP A CA 1
ATOM 889 C C . ASP A 1 117 ? -31.305 -4.241 36.272 1.00 55.03 117 ASP A C 1
ATOM 891 O O . ASP A 1 117 ? -30.556 -5.206 36.454 1.00 55.03 117 ASP A O 1
ATOM 895 N N . SER A 1 118 ? -31.429 -3.275 37.182 1.00 61.34 118 SER A N 1
ATOM 896 C CA . SER A 1 118 ? -30.650 -3.222 38.415 1.00 61.34 118 SER A CA 1
ATOM 897 C C . SER A 1 118 ? -31.318 -4.108 39.478 1.00 61.34 118 SER A C 1
ATOM 899 O O . SER A 1 118 ? -32.536 -4.037 39.631 1.00 61.34 118 SER A O 1
ATOM 901 N N . PRO A 1 119 ? -30.579 -4.895 40.286 1.00 65.56 119 PRO A N 1
ATOM 902 C CA . PRO A 1 119 ? -31.165 -5.807 41.285 1.00 65.56 119 PRO A CA 1
ATOM 903 C C . PRO A 1 119 ? -32.018 -5.121 42.371 1.00 65.56 119 PRO A C 1
ATOM 905 O O . PRO A 1 119 ? -32.733 -5.780 43.124 1.00 65.56 119 PRO A O 1
ATOM 908 N N . CYS A 1 120 ? -31.912 -3.796 42.488 1.00 69.00 120 CYS A N 1
ATOM 909 C CA . CYS A 1 120 ? -32.730 -2.959 43.354 1.00 69.00 120 CYS A CA 1
ATOM 910 C C . CYS A 1 120 ? -34.054 -2.597 42.645 1.00 69.00 120 CYS A C 1
ATOM 912 O O . CYS A 1 120 ? -34.030 -1.906 41.630 1.00 69.00 120 CYS A O 1
ATOM 914 N N . GLY A 1 121 ? -35.205 -2.998 43.203 1.00 69.44 121 GLY A N 1
ATOM 915 C CA . GLY A 1 121 ? -36.528 -2.715 42.624 1.00 69.44 121 GLY A CA 1
ATOM 916 C C . GLY A 1 121 ? -36.866 -1.216 42.452 1.00 69.44 121 GLY A C 1
ATOM 917 O O . GLY A 1 121 ? -36.179 -0.349 43.009 1.00 69.44 121 GLY A O 1
ATOM 918 N N . PRO A 1 122 ? -37.943 -0.886 41.707 1.00 68.81 122 PRO A N 1
ATOM 919 C CA . PRO A 1 122 ? -38.333 0.496 41.419 1.00 68.81 122 PRO A CA 1
ATOM 920 C C . PRO A 1 122 ? -38.559 1.294 42.713 1.00 68.81 122 PRO A C 1
ATOM 922 O O . PRO A 1 122 ? -39.377 0.912 43.546 1.00 68.81 122 PRO A O 1
ATOM 925 N N . GLY A 1 123 ? -37.824 2.398 42.897 1.00 69.44 123 GLY A N 1
ATOM 926 C CA . GLY A 1 123 ? -37.941 3.280 44.071 1.00 69.44 123 GLY A CA 1
ATOM 927 C C . GLY A 1 123 ? -36.932 3.035 45.202 1.00 69.44 123 GLY A C 1
ATOM 928 O O . GLY A 1 123 ? -36.996 3.703 46.233 1.00 69.44 123 GLY A O 1
ATOM 929 N N . ALA A 1 124 ? -35.977 2.116 45.036 1.00 79.06 124 ALA A N 1
ATOM 930 C CA . ALA A 1 124 ? -34.950 1.894 46.046 1.00 79.06 124 ALA A CA 1
ATOM 931 C C . ALA A 1 124 ? -33.931 3.062 46.116 1.00 79.06 124 ALA A C 1
ATOM 933 O O . ALA A 1 124 ? -33.490 3.568 45.080 1.00 79.06 124 ALA A O 1
ATOM 934 N N . PRO A 1 125 ? -33.462 3.463 47.316 1.00 81.56 125 PRO A N 1
ATOM 935 C CA . PRO A 1 125 ? -32.519 4.576 47.483 1.00 81.56 125 PRO A CA 1
ATOM 936 C C . PRO A 1 125 ? -31.142 4.334 46.833 1.00 81.56 125 PRO A C 1
ATOM 938 O O . PRO A 1 125 ? -30.430 5.295 46.551 1.00 81.56 125 PRO A O 1
ATOM 941 N N . CYS A 1 126 ? -30.769 3.074 46.564 1.00 83.56 126 CYS A N 1
ATOM 942 C CA . CYS A 1 126 ? -29.613 2.706 45.727 1.00 83.56 126 CYS A CA 1
ATOM 943 C C . CYS A 1 126 ? -29.750 3.250 44.295 1.00 83.56 126 CYS A C 1
ATOM 945 O O . CYS A 1 126 ? -28.795 3.819 43.773 1.00 83.56 126 CYS A O 1
ATOM 947 N N . ARG A 1 127 ? -30.938 3.127 43.686 1.00 81.19 127 ARG A N 1
ATOM 948 C CA . ARG A 1 127 ? -31.203 3.556 42.305 1.00 81.19 127 ARG A CA 1
ATOM 949 C C . ARG A 1 127 ? -31.155 5.075 42.168 1.00 81.19 127 ARG A C 1
ATOM 951 O O . ARG A 1 127 ? -30.446 5.584 41.314 1.00 81.19 127 ARG A O 1
ATOM 958 N N . ALA A 1 128 ? -31.806 5.794 43.083 1.00 84.69 128 ALA A N 1
ATOM 959 C CA . ALA A 1 128 ? -31.799 7.258 43.084 1.00 84.69 128 ALA A CA 1
ATOM 960 C C . ALA A 1 128 ? -30.383 7.848 43.248 1.00 84.69 128 ALA A C 1
ATOM 962 O O . ALA A 1 128 ? -30.052 8.862 42.638 1.00 84.69 128 ALA A O 1
ATOM 963 N N . LYS A 1 129 ? -29.524 7.208 44.057 1.00 86.94 129 LYS A N 1
ATOM 964 C CA . LYS A 1 129 ? -28.116 7.614 44.199 1.00 86.94 129 LYS A CA 1
ATOM 965 C C . LYS A 1 129 ? -27.306 7.345 42.932 1.00 86.94 129 LYS A C 1
ATOM 967 O O . LYS A 1 129 ? -26.496 8.188 42.564 1.00 86.94 129 LYS A O 1
ATOM 972 N N . LEU A 1 130 ? -27.522 6.202 42.278 1.00 85.31 130 LEU A N 1
ATOM 973 C CA . LEU A 1 130 ? -26.856 5.871 41.019 1.00 85.31 130 LEU A CA 1
ATOM 974 C C . LEU A 1 130 ? -27.262 6.847 39.905 1.00 85.31 130 LEU A C 1
ATOM 976 O O . LEU A 1 130 ? -26.388 7.431 39.279 1.00 85.31 130 LEU A O 1
ATOM 980 N N . GLU A 1 131 ? -28.559 7.123 39.746 1.00 86.25 131 GLU A N 1
ATOM 981 C CA . GLU A 1 131 ? -29.067 8.114 38.785 1.00 86.25 131 GLU A CA 1
ATOM 982 C C . GLU A 1 131 ? -28.482 9.512 39.042 1.00 86.25 131 GLU A C 1
ATOM 984 O O . GLU A 1 131 ? -28.087 10.209 38.108 1.00 86.25 131 GLU A O 1
ATOM 989 N N . ALA A 1 132 ? -28.365 9.929 40.308 1.00 90.88 132 ALA A N 1
ATOM 990 C CA . ALA A 1 132 ? -27.739 11.204 40.652 1.00 90.88 132 ALA A CA 1
ATOM 991 C C . ALA A 1 132 ? -26.253 11.256 40.248 1.00 90.88 132 ALA A C 1
ATOM 993 O O . ALA A 1 132 ? -25.793 12.288 39.755 1.00 90.88 132 ALA A O 1
ATOM 994 N N . ILE A 1 133 ? -25.517 10.153 40.421 1.00 90.62 133 ILE A N 1
ATOM 995 C CA . ILE A 1 133 ? -24.110 10.023 40.013 1.00 90.62 133 ILE A CA 1
ATOM 996 C C .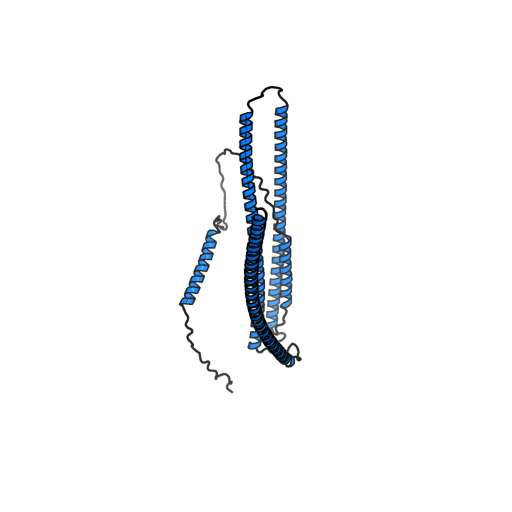 ILE A 1 133 ? -23.986 10.026 38.484 1.00 90.62 133 ILE A C 1
ATOM 998 O O . ILE A 1 133 ? -23.153 10.747 37.941 1.00 90.62 133 ILE A O 1
ATOM 1002 N N . GLU A 1 134 ? -24.843 9.296 37.772 1.00 87.56 134 GLU A N 1
ATOM 1003 C CA . GLU A 1 134 ? -24.871 9.282 36.305 1.00 87.56 134 GLU A CA 1
ATOM 1004 C C . GLU A 1 134 ? -25.193 10.662 35.724 1.00 87.56 134 GLU A C 1
ATOM 1006 O O . GLU A 1 134 ? -24.546 11.110 34.778 1.00 87.56 134 GLU A O 1
ATOM 1011 N N . VAL A 1 135 ? -26.157 11.379 36.309 1.00 91.75 135 VAL A N 1
ATOM 1012 C CA . VAL A 1 135 ? -26.483 12.755 35.911 1.00 91.75 135 VAL A CA 1
ATOM 1013 C C . VAL A 1 135 ? -25.322 13.706 36.208 1.00 91.75 135 VAL A C 1
ATOM 1015 O O . VAL A 1 135 ? -25.047 14.586 35.391 1.00 91.75 135 VAL A O 1
ATOM 1018 N N . ALA A 1 136 ? -24.631 13.547 37.341 1.00 94.25 136 ALA A N 1
ATOM 1019 C CA . ALA A 1 136 ? -23.459 14.355 37.673 1.00 94.25 136 ALA A CA 1
ATOM 1020 C C . ALA A 1 136 ? -22.311 14.121 36.679 1.00 94.25 136 ALA A C 1
ATOM 1022 O O . ALA A 1 136 ? -21.800 15.087 36.112 1.00 94.25 136 ALA A O 1
ATOM 1023 N N . HIS A 1 137 ? -21.974 12.862 36.387 1.00 91.00 137 HIS A N 1
ATOM 1024 C CA . HIS A 1 137 ? -20.940 12.522 35.408 1.00 91.00 137 HIS A CA 1
ATOM 1025 C C . HIS A 1 137 ? -21.303 12.965 33.992 1.00 91.00 137 HIS A C 1
ATOM 1027 O O . HIS A 1 137 ? -20.446 13.486 33.285 1.00 91.00 137 HIS A O 1
ATOM 1033 N N . ARG A 1 138 ? -22.569 12.834 33.577 1.00 90.69 138 ARG A N 1
ATOM 1034 C CA . ARG A 1 138 ? -23.025 13.326 32.268 1.00 90.69 138 ARG A CA 1
ATOM 1035 C C . ARG A 1 138 ? -22.850 14.843 32.149 1.00 90.69 138 ARG A C 1
ATOM 1037 O O . ARG A 1 138 ? -22.378 15.323 31.124 1.00 90.69 138 ARG A O 1
ATOM 1044 N N . LYS A 1 139 ? -23.171 15.599 33.205 1.00 95.38 139 LYS A N 1
ATOM 1045 C CA . LYS A 1 139 ? -22.937 17.054 33.245 1.00 95.38 139 LYS A CA 1
ATOM 1046 C C . LYS A 1 139 ? -21.451 17.405 33.205 1.00 95.38 139 LYS A C 1
ATOM 1048 O O . LYS A 1 139 ? -21.076 18.353 32.526 1.00 95.38 139 LYS A O 1
ATOM 1053 N N . GLU A 1 140 ? -20.613 16.656 33.916 1.00 94.94 140 GLU A N 1
ATOM 1054 C CA . GLU A 1 140 ? -19.162 16.858 33.921 1.00 94.94 140 GLU A CA 1
ATOM 1055 C C . GLU A 1 140 ? -18.543 16.579 32.542 1.00 94.94 140 GLU A C 1
ATOM 1057 O O . GLU A 1 140 ? -17.762 17.388 32.042 1.00 94.94 140 GLU A O 1
ATOM 1062 N N . LEU A 1 141 ? -18.958 15.491 31.885 1.00 90.06 141 LEU A N 1
ATOM 1063 C CA . LEU A 1 141 ? -18.568 15.155 30.513 1.00 90.06 141 LEU A CA 1
ATOM 1064 C C . LEU A 1 141 ? -18.987 16.243 29.520 1.00 90.06 141 LEU A C 1
ATOM 1066 O O . LEU A 1 141 ? -18.167 16.671 28.706 1.00 90.06 141 LEU A O 1
ATOM 1070 N N . GLN A 1 142 ? -20.223 16.737 29.623 1.00 92.38 142 GLN A N 1
ATOM 1071 C CA . GLN A 1 142 ? -20.709 17.824 28.778 1.00 92.38 142 GLN A CA 1
ATOM 1072 C C . GLN A 1 142 ? -19.896 19.110 28.991 1.00 92.38 142 GLN A C 1
ATOM 1074 O O . GLN A 1 142 ? -19.445 19.718 28.022 1.00 92.38 142 GLN A O 1
ATOM 1079 N N . ALA A 1 143 ? -19.638 19.500 30.242 1.00 95.62 143 ALA A N 1
ATOM 1080 C CA . ALA A 1 143 ? -18.830 20.680 30.552 1.00 95.62 143 ALA A CA 1
ATOM 1081 C C . ALA A 1 143 ? -17.391 20.550 30.022 1.00 95.62 143 ALA A C 1
ATOM 1083 O O . ALA A 1 143 ? -16.826 21.513 29.498 1.00 95.62 143 ALA A O 1
ATOM 1084 N N . LEU A 1 144 ? -16.802 19.353 30.111 1.00 94.75 144 LEU A N 1
ATOM 1085 C CA . LEU A 1 144 ? -15.479 19.073 29.557 1.00 94.75 144 LEU A CA 1
ATOM 1086 C C . LEU A 1 144 ? -15.476 19.162 28.025 1.00 94.75 144 LEU A C 1
ATOM 1088 O O . LEU A 1 144 ? -14.542 19.712 27.442 1.00 94.75 144 LEU A O 1
ATOM 1092 N N . GLN A 1 145 ? -16.527 18.666 27.368 1.00 87.75 145 GLN A N 1
ATOM 1093 C CA . GLN A 1 145 ? -16.688 18.765 25.920 1.00 87.75 145 GLN A CA 1
ATOM 1094 C C . GLN A 1 145 ? -16.838 20.218 25.465 1.00 87.75 145 GLN A C 1
ATOM 1096 O O . GLN A 1 145 ? -16.129 20.644 24.557 1.00 87.75 145 GLN A O 1
ATOM 1101 N N . GLU A 1 146 ? -17.682 21.001 26.136 1.00 95.06 146 GLU A N 1
ATOM 1102 C CA . GLU A 1 146 ? -17.855 22.430 25.856 1.00 95.06 146 GLU A CA 1
ATOM 1103 C C . GLU A 1 146 ? -16.550 23.214 26.052 1.00 95.06 146 GLU A C 1
ATOM 1105 O O . GLU A 1 146 ? -16.220 24.090 25.244 1.00 95.06 146 GLU A O 1
ATOM 1110 N N . LYS A 1 147 ? -15.777 22.881 27.094 1.00 95.00 147 LYS A N 1
ATOM 1111 C CA . LYS A 1 147 ? -14.454 23.467 27.332 1.00 95.00 147 LYS A CA 1
ATOM 1112 C C . LYS A 1 147 ? -13.487 23.133 26.198 1.00 95.00 147 LYS A C 1
ATOM 1114 O O . LYS A 1 147 ? -12.878 24.040 25.644 1.00 95.00 147 LYS A O 1
ATOM 1119 N N . HIS A 1 148 ? -13.397 21.867 25.803 1.00 91.38 148 HIS A N 1
ATOM 1120 C CA . HIS A 1 148 ? -12.525 21.440 24.711 1.00 91.38 148 HIS A CA 1
ATOM 1121 C C . HIS A 1 148 ? -12.903 22.097 23.374 1.00 91.38 148 HIS A C 1
ATOM 1123 O O . HIS A 1 148 ? -12.032 22.575 22.651 1.00 91.38 148 HIS A O 1
ATOM 1129 N N . SER A 1 149 ? -14.197 22.197 23.051 1.00 89.00 149 SER A N 1
ATOM 1130 C CA . SER A 1 149 ? -14.664 22.903 21.850 1.00 89.00 149 SER A CA 1
ATOM 1131 C C . SER A 1 149 ? -14.335 24.399 21.880 1.00 89.00 149 SER A C 1
ATOM 1133 O O . SER A 1 149 ? -14.085 24.997 20.834 1.00 89.00 149 SER A O 1
ATOM 1135 N N . ARG A 1 150 ? -14.324 25.020 23.065 1.00 96.62 150 ARG A N 1
ATOM 1136 C CA . ARG A 1 150 ? -13.875 26.406 23.242 1.00 96.62 150 ARG A CA 1
ATOM 1137 C C . ARG A 1 150 ? -12.367 26.535 23.029 1.00 96.62 150 ARG A C 1
ATOM 1139 O O . ARG A 1 150 ? -11.967 27.364 22.222 1.00 96.62 150 ARG A O 1
ATOM 1146 N N . GLU A 1 151 ? -11.567 25.686 23.671 1.00 93.56 151 GLU A N 1
ATOM 1147 C CA . GLU A 1 151 ? -10.104 25.667 23.528 1.00 93.56 151 GLU A CA 1
ATOM 1148 C C . GLU A 1 151 ? -9.687 25.462 22.061 1.00 93.56 151 GLU A C 1
ATOM 1150 O O . GLU A 1 151 ? -8.826 26.177 21.554 1.00 93.56 151 GLU A O 1
ATOM 1155 N N . LYS A 1 152 ? -10.353 24.556 21.330 1.00 89.81 152 LYS A N 1
ATOM 1156 C CA . LYS A 1 152 ? -10.121 24.378 19.886 1.00 89.81 152 LYS A CA 1
ATOM 1157 C C . LYS A 1 152 ? -10.357 25.656 19.088 1.00 89.81 152 LYS A C 1
ATOM 1159 O O . LYS A 1 152 ? -9.567 25.975 18.203 1.00 89.81 152 LYS A O 1
ATOM 1164 N N . ARG A 1 153 ? -11.448 26.369 19.379 1.00 93.25 153 ARG A N 1
ATOM 1165 C CA . ARG A 1 153 ? -11.796 27.610 18.680 1.00 93.25 153 ARG A CA 1
ATOM 1166 C C . ARG A 1 153 ? -10.774 28.705 18.961 1.00 93.25 153 ARG A C 1
ATOM 1168 O O . ARG A 1 153 ? -10.313 29.341 18.025 1.00 93.25 153 ARG A O 1
ATOM 1175 N N . GLU A 1 154 ? -10.382 28.865 20.221 1.00 95.94 154 GLU A N 1
ATOM 1176 C CA . GLU A 1 154 ? -9.366 29.838 20.636 1.00 95.94 154 GLU A CA 1
ATOM 1177 C C . GLU A 1 154 ? -8.016 29.558 19.957 1.00 95.94 154 GLU A C 1
ATOM 1179 O O . GLU A 1 154 ? -7.406 30.467 19.397 1.00 95.94 154 GLU A O 1
ATOM 1184 N N . LEU A 1 155 ? -7.588 28.291 19.903 1.00 94.06 155 LEU A N 1
ATOM 1185 C CA . LEU A 1 155 ? -6.369 27.893 19.191 1.00 94.06 155 LEU A CA 1
ATOM 1186 C C . LEU A 1 155 ? -6.460 28.146 17.681 1.00 94.06 155 LEU A C 1
ATOM 1188 O O . LEU A 1 155 ? -5.478 28.555 17.058 1.00 94.06 155 LEU A O 1
ATOM 1192 N N . GLN A 1 156 ? -7.626 27.908 17.078 1.00 91.38 156 GLN A N 1
ATOM 1193 C CA . GLN A 1 156 ? -7.844 28.177 15.661 1.00 91.38 156 GLN A CA 1
ATOM 1194 C C . GLN A 1 156 ? -7.784 29.681 15.358 1.00 91.38 156 GLN A C 1
ATOM 1196 O O . GLN A 1 156 ? -7.116 30.078 14.403 1.00 91.38 156 GLN A O 1
ATOM 1201 N N . GLU A 1 157 ? -8.418 30.507 16.190 1.00 96.00 157 GLU A N 1
ATOM 1202 C CA . GLU A 1 157 ? -8.372 31.968 16.090 1.00 96.00 157 GLU A CA 1
ATOM 1203 C C . GLU A 1 157 ? -6.942 32.499 16.273 1.00 96.00 157 GLU A C 1
ATOM 1205 O O . GLU A 1 157 ? -6.496 33.342 15.495 1.00 96.00 157 GLU A O 1
ATOM 1210 N N . GLU A 1 158 ? -6.180 31.972 17.238 1.00 95.06 158 GLU A N 1
ATOM 1211 C CA . GLU A 1 158 ? -4.780 32.355 17.443 1.00 95.06 158 GLU A CA 1
ATOM 1212 C C . GLU A 1 158 ? -3.905 31.975 16.238 1.00 95.06 158 GLU A C 1
ATOM 1214 O O . GLU A 1 158 ? -3.077 32.775 15.789 1.00 95.06 158 GLU A O 1
ATOM 1219 N N . ARG A 1 159 ? -4.104 30.777 15.674 1.00 96.31 159 ARG A N 1
ATOM 1220 C CA . ARG A 1 159 ? -3.412 30.325 14.459 1.00 96.31 159 ARG A CA 1
ATOM 1221 C C . ARG A 1 159 ? -3.728 31.237 13.281 1.00 96.31 159 ARG A C 1
ATOM 1223 O O . ARG A 1 159 ? -2.802 31.669 12.596 1.00 96.31 159 ARG A O 1
ATOM 1230 N N . ASP A 1 160 ? -5.003 31.536 13.047 1.00 92.31 160 ASP A N 1
ATOM 1231 C CA . ASP A 1 160 ? -5.441 32.409 11.952 1.00 92.31 160 ASP A CA 1
ATOM 1232 C C . ASP A 1 160 ? -4.873 33.827 12.123 1.00 92.31 160 ASP A C 1
ATOM 1234 O O . ASP A 1 160 ? -4.370 34.421 11.166 1.00 92.31 160 ASP A O 1
ATOM 1238 N N . HIS A 1 161 ? -4.856 34.340 13.357 1.00 96.75 161 HIS A N 1
ATOM 1239 C CA . HIS A 1 161 ? -4.267 35.634 13.677 1.00 96.75 161 HIS A CA 1
ATOM 1240 C C . HIS A 1 161 ? -2.759 35.677 13.390 1.00 96.75 161 HIS A C 1
ATOM 1242 O O . HIS A 1 161 ? -2.292 36.595 12.712 1.00 96.75 161 HIS A O 1
ATOM 1248 N N . LYS A 1 162 ? -1.993 34.678 13.853 1.00 95.12 162 LYS A N 1
ATOM 1249 C CA . LYS A 1 162 ? -0.547 34.573 13.584 1.00 95.12 162 LYS A CA 1
ATOM 1250 C C . LYS A 1 162 ? -0.260 34.448 12.090 1.00 95.12 162 LYS A C 1
ATOM 1252 O O . LYS A 1 162 ? 0.583 35.177 11.575 1.00 95.12 162 LYS A O 1
ATOM 1257 N N . LEU A 1 163 ? -1.015 33.610 11.380 1.00 96.06 163 LEU A N 1
ATOM 1258 C CA . LEU A 1 163 ? -0.879 33.444 9.932 1.00 96.06 163 LEU A CA 1
ATOM 1259 C C . LEU A 1 163 ? -1.107 34.771 9.190 1.00 96.06 163 LEU A C 1
ATOM 1261 O O . LEU A 1 163 ? -0.381 35.108 8.253 1.00 96.06 163 LEU A O 1
ATOM 1265 N N . GLN A 1 164 ? -2.088 35.563 9.629 1.00 96.56 164 GLN A N 1
ATOM 1266 C CA . GLN A 1 164 ? -2.351 36.873 9.045 1.00 96.56 164 GLN A CA 1
ATOM 1267 C C . GLN A 1 164 ? -1.234 37.882 9.345 1.00 96.56 164 GLN A C 1
ATOM 1269 O O . GLN A 1 164 ? -0.864 38.655 8.457 1.00 96.56 164 GLN A O 1
ATOM 1274 N N . GLN A 1 165 ? -0.665 37.871 10.553 1.00 96.94 165 GLN A N 1
ATOM 1275 C CA . GLN A 1 165 ? 0.494 38.704 10.887 1.00 96.94 165 GLN A CA 1
ATOM 1276 C C . GLN A 1 165 ? 1.719 38.344 10.034 1.00 96.94 165 GLN A C 1
ATOM 1278 O O . GLN A 1 165 ? 2.350 39.240 9.469 1.00 96.94 165 GLN A O 1
ATOM 1283 N N . GLU A 1 166 ? 2.025 37.053 9.880 1.00 93.12 166 GLU A N 1
ATOM 1284 C CA . GLU A 1 166 ? 3.124 36.575 9.032 1.00 93.12 166 GLU A CA 1
ATOM 1285 C C . GLU A 1 166 ? 2.916 36.962 7.566 1.00 93.12 166 GLU A C 1
ATOM 1287 O O . GLU A 1 166 ? 3.834 37.473 6.925 1.00 93.12 166 GLU A O 1
ATOM 1292 N N . SER A 1 167 ? 1.694 36.813 7.045 1.00 96.12 167 SER A N 1
ATOM 1293 C CA . SER A 1 167 ? 1.350 37.236 5.685 1.00 96.12 167 SER A CA 1
ATOM 1294 C C . SER A 1 167 ? 1.563 38.742 5.476 1.00 96.12 167 SER A C 1
ATOM 1296 O O . SER A 1 167 ? 2.157 39.154 4.476 1.00 96.12 167 SER A O 1
ATOM 1298 N N . GLN A 1 168 ? 1.159 39.581 6.438 1.00 97.31 168 GLN A N 1
ATOM 1299 C CA . GLN A 1 168 ? 1.401 41.027 6.377 1.00 97.31 168 GLN A CA 1
ATOM 1300 C C . GLN A 1 168 ? 2.892 41.375 6.460 1.00 97.31 168 GLN A C 1
ATOM 1302 O O . GLN A 1 168 ? 3.353 42.271 5.749 1.00 97.31 168 GLN A O 1
ATOM 1307 N N . ALA A 1 169 ? 3.655 40.688 7.313 1.00 96.31 169 ALA A N 1
ATOM 1308 C CA . ALA A 1 169 ? 5.097 40.881 7.425 1.00 96.31 169 ALA A CA 1
ATOM 1309 C C . ALA A 1 169 ? 5.816 40.484 6.125 1.00 96.31 169 ALA A C 1
ATOM 1311 O O . ALA A 1 169 ? 6.637 41.253 5.620 1.00 96.31 169 ALA A O 1
ATOM 1312 N N . ALA A 1 170 ? 5.444 39.347 5.533 1.00 95.38 170 ALA A N 1
ATOM 1313 C CA . ALA A 1 170 ? 5.962 38.889 4.248 1.00 95.38 170 ALA A CA 1
ATOM 1314 C C . ALA A 1 170 ? 5.637 39.877 3.116 1.00 95.38 170 ALA A C 1
ATOM 1316 O O . ALA A 1 170 ? 6.517 40.218 2.325 1.00 95.38 170 ALA A O 1
ATOM 1317 N N . ALA A 1 171 ? 4.411 40.411 3.073 1.00 96.25 171 ALA A N 1
ATOM 1318 C CA . ALA A 1 171 ? 4.023 41.428 2.096 1.00 96.25 171 ALA A CA 1
ATOM 1319 C C . ALA A 1 171 ? 4.864 42.711 2.231 1.00 96.25 171 ALA A C 1
ATOM 1321 O O . ALA A 1 171 ? 5.347 43.243 1.231 1.00 96.25 171 ALA A O 1
ATOM 1322 N N . LYS A 1 172 ? 5.102 43.183 3.463 1.00 97.25 172 LYS A N 1
ATOM 1323 C CA . LYS A 1 172 ? 5.969 44.345 3.723 1.00 97.25 172 LYS A CA 1
ATOM 1324 C C . LYS A 1 172 ? 7.416 44.092 3.299 1.00 97.25 172 LYS A C 1
ATOM 1326 O O . LYS A 1 172 ? 8.020 44.966 2.681 1.00 97.25 172 LYS A O 1
ATOM 1331 N N . ALA A 1 173 ? 7.961 42.910 3.589 1.00 96.56 173 ALA A N 1
ATOM 1332 C CA . ALA A 1 173 ? 9.310 42.535 3.171 1.00 96.56 173 ALA A CA 1
ATOM 1333 C C . ALA A 1 173 ? 9.440 42.506 1.639 1.00 96.56 173 ALA A C 1
ATOM 1335 O O . ALA A 1 173 ? 10.403 43.034 1.085 1.00 96.56 173 ALA A O 1
ATOM 1336 N N . LEU A 1 174 ? 8.436 41.963 0.946 1.00 94.75 174 LEU A N 1
ATOM 1337 C CA . LEU A 1 174 ? 8.403 41.917 -0.513 1.00 94.75 174 LEU A CA 1
ATOM 1338 C C . LEU A 1 174 ? 8.342 43.324 -1.132 1.00 94.75 174 LEU A C 1
ATOM 1340 O O . LEU A 1 174 ? 9.050 43.603 -2.098 1.00 94.75 174 LEU A O 1
ATOM 1344 N N . GLU A 1 175 ? 7.542 44.233 -0.572 1.00 96.69 175 GLU A N 1
ATOM 1345 C CA . GLU A 1 175 ? 7.490 45.623 -1.042 1.00 96.69 175 GLU A CA 1
ATOM 1346 C C . GLU A 1 175 ? 8.786 46.395 -0.763 1.00 96.69 175 GLU A C 1
ATOM 1348 O O . GLU A 1 175 ? 9.234 47.159 -1.622 1.00 96.69 175 GLU A O 1
ATOM 1353 N N . ALA A 1 176 ? 9.444 46.150 0.374 1.00 97.25 176 ALA A N 1
ATOM 1354 C CA . ALA A 1 176 ? 10.762 46.714 0.663 1.00 97.25 176 ALA A CA 1
ATOM 1355 C C . ALA A 1 176 ? 11.823 46.227 -0.340 1.00 97.25 176 ALA A C 1
ATOM 1357 O O . ALA A 1 176 ? 12.579 47.039 -0.872 1.00 97.25 176 ALA A O 1
ATOM 1358 N N . LEU A 1 177 ? 11.831 44.929 -0.672 1.00 95.81 177 LEU A N 1
ATOM 1359 C CA . LEU A 1 177 ? 12.723 44.364 -1.691 1.00 95.81 177 LEU A CA 1
ATOM 1360 C C . LEU A 1 177 ? 12.471 44.975 -3.074 1.00 95.81 177 LEU A C 1
ATOM 1362 O O . LEU A 1 177 ? 13.416 45.361 -3.761 1.00 95.81 177 LEU A O 1
ATOM 1366 N N . LYS A 1 178 ? 11.202 45.128 -3.475 1.00 96.50 178 LYS A N 1
ATOM 1367 C CA . LYS A 1 178 ? 10.855 45.800 -4.736 1.00 96.50 178 LYS A CA 1
ATOM 1368 C C . LYS A 1 178 ? 11.311 47.260 -4.749 1.00 96.50 178 LYS A C 1
ATOM 1370 O O . LYS A 1 178 ? 11.769 47.734 -5.784 1.00 96.50 178 LYS A O 1
ATOM 1375 N N . ALA A 1 179 ? 11.172 47.982 -3.636 1.00 95.88 179 ALA A N 1
ATOM 1376 C CA . ALA A 1 179 ? 11.615 49.370 -3.530 1.00 95.88 179 ALA A CA 1
ATOM 1377 C C . ALA A 1 179 ? 13.140 49.494 -3.639 1.00 95.88 179 ALA A C 1
ATOM 1379 O O . ALA A 1 179 ? 13.613 50.293 -4.443 1.00 95.88 179 ALA A O 1
ATOM 1380 N N . ALA A 1 180 ? 13.887 48.655 -2.918 1.00 95.75 180 ALA A N 1
ATOM 1381 C CA . ALA A 1 180 ? 15.345 48.612 -2.998 1.00 95.75 180 ALA A CA 1
ATOM 1382 C C . ALA A 1 180 ? 15.828 48.272 -4.417 1.00 95.75 180 ALA A C 1
ATOM 1384 O O . ALA A 1 180 ? 16.733 48.919 -4.937 1.00 95.75 180 ALA A O 1
ATOM 1385 N N . HIS A 1 181 ? 15.180 47.309 -5.082 1.00 95.00 181 HIS A N 1
ATOM 1386 C CA . HIS A 1 181 ? 15.518 46.957 -6.460 1.00 95.00 181 HIS A CA 1
ATOM 1387 C C . HIS A 1 181 ? 15.252 48.107 -7.445 1.00 95.00 181 HIS A C 1
ATOM 1389 O O . HIS A 1 181 ? 16.076 48.369 -8.317 1.00 95.00 181 HIS A O 1
ATOM 1395 N N . ARG A 1 182 ? 14.133 48.832 -7.293 1.00 94.94 182 ARG A N 1
ATOM 1396 C CA . ARG A 1 182 ? 13.850 50.031 -8.102 1.00 94.94 182 ARG A CA 1
ATOM 1397 C C . ARG A 1 182 ? 14.900 51.122 -7.897 1.00 94.94 182 ARG A C 1
ATOM 1399 O O . ARG A 1 182 ? 15.368 51.688 -8.878 1.00 94.94 182 ARG A O 1
ATOM 1406 N N . GLU A 1 183 ? 15.286 51.389 -6.652 1.00 94.50 183 GLU A N 1
ATOM 1407 C CA . GLU A 1 183 ? 16.310 52.391 -6.343 1.00 94.50 183 GLU A CA 1
ATOM 1408 C C . GLU A 1 183 ? 17.670 52.019 -6.958 1.00 94.50 183 GLU A C 1
ATOM 1410 O O . GLU A 1 183 ? 18.356 52.874 -7.516 1.00 94.50 183 GLU A O 1
ATOM 1415 N N . GLU A 1 184 ? 18.040 50.736 -6.929 1.00 92.06 184 GLU A N 1
ATOM 1416 C CA . GLU A 1 184 ? 19.279 50.256 -7.547 1.00 92.06 184 GLU A CA 1
ATOM 1417 C C . GLU A 1 184 ? 19.278 50.435 -9.072 1.00 92.06 184 GLU A C 1
ATOM 1419 O O . GLU A 1 184 ? 20.251 50.928 -9.646 1.00 92.06 184 GLU A O 1
ATOM 1424 N N . LEU A 1 185 ? 18.151 50.136 -9.729 1.00 92.19 185 LEU A N 1
ATOM 1425 C CA . LEU A 1 185 ? 17.975 50.396 -11.161 1.00 92.19 185 LEU A CA 1
ATOM 1426 C C . LEU A 1 185 ? 18.100 51.892 -11.493 1.00 92.19 185 LEU A C 1
ATOM 1428 O O . LEU A 1 185 ? 18.709 52.256 -12.501 1.00 92.19 185 LEU A O 1
ATOM 1432 N N . GLU A 1 186 ? 17.558 52.775 -10.653 1.00 91.25 186 GLU A N 1
ATOM 1433 C CA . GLU A 1 186 ? 17.679 54.225 -10.831 1.00 91.25 186 GLU A CA 1
ATOM 1434 C C . GLU A 1 186 ? 19.115 54.724 -10.633 1.00 91.25 186 GLU A C 1
ATOM 1436 O O . GLU A 1 186 ? 19.572 55.575 -11.409 1.00 91.25 186 GLU A O 1
ATOM 1441 N N . ARG A 1 187 ? 19.852 54.184 -9.650 1.00 92.75 187 ARG A N 1
ATOM 1442 C CA . ARG A 1 187 ? 21.275 54.498 -9.445 1.00 92.75 187 ARG A CA 1
ATOM 1443 C C . ARG A 1 187 ? 22.115 54.103 -10.652 1.00 92.75 187 ARG A C 1
ATOM 1445 O O . ARG A 1 187 ? 22.871 54.939 -11.151 1.00 92.75 187 ARG A O 1
ATOM 1452 N N . GLU A 1 188 ? 21.954 52.887 -11.166 1.00 86.81 188 GLU A N 1
ATOM 1453 C CA . GLU A 1 188 ? 22.693 52.421 -12.346 1.00 86.81 188 GLU A CA 1
ATOM 1454 C C . GLU A 1 188 ? 22.293 53.197 -13.620 1.00 86.81 188 GLU A C 1
ATOM 1456 O O . GLU A 1 188 ? 23.152 53.603 -14.412 1.00 86.81 188 GLU A O 1
ATOM 1461 N N . ALA A 1 189 ? 21.015 53.556 -13.784 1.00 84.50 189 ALA A N 1
ATOM 1462 C CA . ALA A 1 189 ? 20.567 54.443 -14.863 1.00 84.50 189 ALA A CA 1
ATOM 1463 C C . ALA A 1 189 ? 21.130 55.878 -14.741 1.00 84.50 189 ALA A C 1
ATOM 1465 O O . ALA A 1 189 ? 21.412 56.550 -15.737 1.00 84.50 189 ALA A O 1
ATOM 1466 N N . ALA A 1 190 ? 21.295 56.400 -13.524 1.00 83.75 190 ALA A N 1
ATOM 1467 C CA . ALA A 1 190 ? 21.926 57.698 -13.291 1.00 83.75 190 ALA A CA 1
ATOM 1468 C C . ALA A 1 190 ? 23.439 57.655 -13.555 1.00 83.75 190 ALA A C 1
ATOM 1470 O O . ALA A 1 190 ? 23.982 58.588 -14.150 1.00 83.75 190 ALA A O 1
ATOM 1471 N N . LYS A 1 191 ? 24.112 56.573 -13.156 1.00 84.94 191 LYS A N 1
ATOM 1472 C CA . LYS A 1 191 ? 25.539 56.332 -13.400 1.00 84.94 191 LYS A CA 1
ATOM 1473 C C . LYS A 1 191 ? 25.837 56.243 -14.895 1.00 84.94 191 LYS A C 1
ATOM 1475 O O . LYS A 1 191 ? 26.692 56.976 -15.383 1.00 84.94 191 LYS A O 1
ATOM 1480 N N . THR A 1 192 ? 25.065 55.456 -15.645 1.00 76.50 192 THR A N 1
ATOM 1481 C CA . THR A 1 192 ? 25.172 55.388 -17.113 1.00 76.50 192 THR A CA 1
ATOM 1482 C C . THR A 1 192 ? 24.921 56.750 -17.766 1.00 76.50 192 THR A C 1
ATOM 1484 O O . THR A 1 192 ? 25.734 57.174 -18.584 1.00 76.50 192 THR A O 1
ATOM 1487 N N . ARG A 1 193 ? 23.897 57.516 -17.359 1.00 78.06 193 ARG A N 1
ATOM 1488 C CA . ARG A 1 193 ? 23.681 58.891 -17.865 1.00 78.06 193 ARG A CA 1
ATOM 1489 C C . ARG A 1 193 ? 24.848 59.845 -17.589 1.00 78.06 193 ARG A C 1
ATOM 1491 O O . ARG A 1 193 ? 25.180 60.644 -18.460 1.00 78.06 193 ARG A O 1
ATOM 1498 N N . ARG A 1 194 ? 25.491 59.766 -16.417 1.00 73.38 194 ARG A N 1
ATOM 1499 C CA . ARG A 1 194 ? 26.683 60.577 -16.090 1.00 73.38 194 ARG A CA 1
ATOM 1500 C C . ARG A 1 194 ? 27.882 60.216 -16.969 1.00 73.38 194 ARG A C 1
ATOM 1502 O O . ARG A 1 194 ? 28.595 61.119 -17.390 1.00 73.38 194 ARG A O 1
ATOM 1509 N N . LEU A 1 195 ? 28.062 58.931 -17.278 1.00 68.06 195 LEU A N 1
ATOM 1510 C CA . LEU A 1 195 ? 29.120 58.445 -18.172 1.00 68.06 195 LEU A CA 1
ATOM 1511 C C . LEU A 1 195 ? 28.892 58.848 -19.641 1.00 68.06 195 LEU A C 1
ATOM 1513 O O . LEU A 1 195 ? 29.855 59.046 -20.368 1.00 68.06 195 LEU A O 1
ATOM 1517 N N . HIS A 1 196 ? 27.638 59.023 -20.073 1.00 59.41 196 HIS A N 1
ATOM 1518 C CA . HIS A 1 196 ? 27.297 59.433 -21.446 1.00 59.41 196 HIS A CA 1
ATOM 1519 C C . HIS A 1 196 ? 27.184 60.962 -21.634 1.00 59.41 196 HIS A C 1
ATOM 1521 O O . HIS A 1 196 ? 27.077 61.434 -22.763 1.00 59.41 196 HIS A O 1
ATOM 1527 N N . GLY A 1 197 ? 27.191 61.748 -20.549 1.00 52.88 197 GLY A N 1
ATOM 1528 C CA . GLY A 1 197 ? 27.013 63.208 -20.571 1.00 52.88 197 GLY A CA 1
ATOM 1529 C C . GLY A 1 197 ? 28.303 64.035 -20.648 1.00 52.88 197 GLY A C 1
ATOM 1530 O O . GLY A 1 197 ? 28.230 65.262 -20.666 1.00 52.88 197 GLY A O 1
ATOM 1531 N N . GLY A 1 198 ? 29.477 63.402 -20.681 1.00 51.72 198 GLY A N 1
ATOM 1532 C CA . GLY A 1 198 ? 30.761 64.096 -20.709 1.00 51.72 198 GLY A CA 1
ATOM 1533 C C . GLY A 1 198 ? 31.801 63.355 -21.541 1.00 51.72 198 GLY A C 1
ATOM 1534 O O . GLY A 1 198 ? 32.121 62.213 -21.248 1.00 51.72 198 GLY A O 1
ATOM 1535 N N . ALA A 1 199 ? 32.361 64.077 -22.511 1.00 41.22 199 ALA A N 1
ATOM 1536 C CA . ALA A 1 199 ? 33.502 63.731 -23.359 1.00 41.22 199 ALA A CA 1
ATOM 1537 C C . ALA A 1 199 ? 33.236 62.788 -24.548 1.00 41.22 199 ALA A C 1
ATOM 1539 O O . ALA A 1 199 ? 33.147 61.567 -24.451 1.00 41.22 199 ALA A O 1
ATOM 1540 N N . ALA A 1 200 ? 33.243 63.418 -25.724 1.00 51.03 200 ALA A N 1
ATOM 1541 C CA . ALA A 1 200 ? 33.748 62.808 -26.936 1.00 51.03 200 ALA A CA 1
ATOM 1542 C C . ALA A 1 200 ? 35.260 62.528 -26.812 1.00 51.03 200 ALA A C 1
ATOM 1544 O O . ALA A 1 200 ? 36.000 63.315 -26.225 1.00 51.03 200 ALA A O 1
ATOM 1545 N N . ALA A 1 201 ? 35.670 61.474 -27.518 1.00 46.81 201 ALA A N 1
ATOM 1546 C CA . ALA A 1 201 ? 37.018 61.130 -27.966 1.00 46.81 201 ALA A CA 1
ATOM 1547 C C . ALA A 1 201 ? 37.972 60.395 -27.003 1.00 46.81 201 ALA A C 1
ATOM 1549 O O . ALA A 1 201 ? 38.253 60.809 -25.887 1.00 46.81 201 ALA A O 1
ATOM 1550 N N . SER A 1 202 ? 38.605 59.384 -27.615 1.00 47.19 202 SER A N 1
ATOM 1551 C CA . SER A 1 202 ? 39.945 58.865 -27.328 1.00 47.19 202 SER A CA 1
ATOM 1552 C C . SER A 1 202 ? 40.088 57.810 -26.230 1.00 47.19 202 SER A C 1
ATOM 1554 O O . SER A 1 202 ? 40.484 58.116 -25.113 1.00 47.19 202 SER A O 1
ATOM 1556 N N . SER A 1 203 ? 39.953 56.539 -26.622 1.00 47.41 203 SER A N 1
ATOM 1557 C CA . SER A 1 203 ? 41.026 55.545 -26.437 1.00 47.41 203 SER A CA 1
ATOM 1558 C C . SER A 1 203 ? 40.602 54.212 -27.055 1.00 47.41 203 SER A C 1
ATOM 1560 O O . SER A 1 203 ? 39.957 53.375 -26.428 1.00 47.41 203 SER A O 1
ATOM 1562 N N . TYR A 1 204 ? 40.967 53.992 -28.316 1.00 52.47 204 TYR A N 1
ATOM 1563 C CA . TYR A 1 204 ? 41.123 52.619 -28.773 1.00 52.47 204 TYR A CA 1
ATOM 1564 C C . TYR A 1 204 ? 42.414 52.095 -28.138 1.00 52.47 204 TYR A C 1
ATOM 1566 O O . TYR A 1 204 ? 43.495 52.490 -28.568 1.00 52.47 204 TYR A O 1
ATOM 1574 N N . ARG A 1 205 ? 42.246 51.169 -27.175 1.00 51.59 205 ARG A N 1
ATOM 1575 C CA . ARG A 1 205 ? 43.247 50.247 -26.590 1.00 51.59 205 ARG A CA 1
ATOM 1576 C C . ARG A 1 205 ? 43.918 50.781 -25.303 1.00 51.59 205 ARG A C 1
ATOM 1578 O O . ARG A 1 205 ? 44.780 51.650 -25.385 1.00 51.59 205 ARG A O 1
ATOM 1585 N N . PRO A 1 206 ? 43.537 50.239 -24.120 1.00 51.62 206 PRO A N 1
ATOM 1586 C CA . PRO A 1 206 ? 43.794 48.832 -23.781 1.00 51.62 206 PRO A CA 1
ATOM 1587 C C . PRO A 1 206 ? 42.636 48.141 -23.011 1.00 51.62 206 PRO A C 1
ATOM 1589 O O . PRO A 1 206 ? 42.765 47.857 -21.830 1.00 51.62 206 PRO A O 1
ATOM 1592 N N . HIS A 1 207 ? 41.513 47.817 -23.665 1.00 57.72 207 HIS A N 1
ATOM 1593 C CA . HIS A 1 207 ? 40.399 47.083 -23.020 1.00 57.72 207 HIS A CA 1
ATOM 1594 C C . HIS A 1 207 ? 40.472 45.548 -23.137 1.00 57.72 207 HIS A C 1
ATOM 1596 O O . HIS A 1 207 ? 39.591 44.862 -22.635 1.00 57.72 207 HIS A O 1
ATOM 1602 N N . MET A 1 208 ? 41.509 44.987 -23.769 1.00 58.16 208 MET A N 1
ATOM 1603 C CA . MET A 1 208 ? 41.656 43.524 -23.881 1.00 58.16 208 MET A CA 1
ATOM 1604 C C . MET A 1 208 ? 41.849 42.822 -22.518 1.00 58.16 208 MET A C 1
ATOM 1606 O O . MET A 1 208 ? 41.122 41.866 -22.275 1.00 58.16 208 MET A O 1
ATOM 1610 N N . PRO A 1 209 ? 42.708 43.299 -21.586 1.00 70.31 209 PRO A N 1
ATOM 1611 C CA . PRO A 1 209 ? 42.914 42.615 -20.304 1.00 70.31 209 PRO A CA 1
ATOM 1612 C C . PRO A 1 209 ? 41.703 42.720 -19.368 1.00 70.31 209 PRO A C 1
ATOM 1614 O O . PRO A 1 209 ? 41.376 41.777 -18.664 1.00 70.31 209 PRO A O 1
ATOM 1617 N N . GLU A 1 210 ? 41.014 43.864 -19.359 1.00 79.94 210 GLU A N 1
ATOM 1618 C CA . GLU A 1 210 ? 39.821 44.078 -18.529 1.00 79.94 210 GLU A CA 1
ATOM 1619 C C . GLU A 1 210 ? 38.626 43.266 -19.045 1.00 79.94 210 GLU A C 1
ATOM 1621 O O . GLU A 1 210 ? 37.914 42.647 -18.260 1.00 79.94 210 GLU A O 1
ATOM 1626 N N . ALA A 1 211 ? 38.447 43.186 -20.369 1.00 81.31 211 ALA A N 1
ATOM 1627 C CA . ALA A 1 211 ? 37.446 42.312 -20.970 1.00 81.31 211 ALA A CA 1
ATOM 1628 C C . ALA A 1 211 ? 37.733 40.828 -20.687 1.00 81.31 211 ALA A C 1
ATOM 1630 O O . ALA A 1 211 ? 36.794 40.078 -20.434 1.00 81.31 211 ALA A O 1
ATOM 1631 N N . GLU A 1 212 ? 39.005 40.411 -20.690 1.00 83.06 212 GLU A N 1
ATOM 1632 C CA . GLU A 1 212 ? 39.434 39.054 -20.321 1.00 83.06 212 GLU A CA 1
ATOM 1633 C C . GLU A 1 212 ? 39.186 38.749 -18.835 1.00 83.06 212 GLU A C 1
ATOM 1635 O O . GLU A 1 212 ? 38.673 37.675 -18.517 1.00 83.06 212 GLU A O 1
ATOM 1640 N N . VAL A 1 213 ? 39.464 39.697 -17.931 1.00 88.44 213 VAL A N 1
ATOM 1641 C CA . VAL A 1 213 ? 39.152 39.565 -16.496 1.00 88.44 213 VAL A CA 1
ATOM 1642 C C . VAL A 1 213 ? 37.645 39.432 -16.284 1.00 88.44 213 VAL A C 1
ATOM 1644 O O . VAL A 1 213 ? 37.213 38.468 -15.654 1.00 88.44 213 VAL A O 1
ATOM 1647 N N . LEU A 1 214 ? 36.835 40.306 -16.886 1.00 90.31 214 LEU A N 1
ATOM 1648 C CA . LEU A 1 214 ? 35.372 40.227 -16.800 1.00 90.31 214 LEU A CA 1
ATOM 1649 C C . LEU A 1 214 ? 34.822 38.923 -17.402 1.00 90.31 214 LEU A C 1
ATOM 1651 O O . LEU A 1 214 ? 33.871 38.356 -16.869 1.00 90.31 214 LEU A O 1
ATOM 1655 N N . HIS A 1 215 ? 35.427 38.410 -18.479 1.00 89.88 215 HIS A N 1
ATOM 1656 C CA . HIS A 1 215 ? 35.079 37.096 -19.028 1.00 89.88 215 HIS A CA 1
ATOM 1657 C C . HIS A 1 215 ? 35.407 35.966 -18.050 1.00 89.88 215 HIS A C 1
ATOM 1659 O O . HIS A 1 215 ? 34.613 35.043 -17.885 1.00 89.88 215 HIS A O 1
ATOM 1665 N N . SER A 1 216 ? 36.561 36.037 -17.382 1.00 91.94 216 SER A N 1
ATOM 1666 C CA . SER A 1 216 ? 36.955 35.043 -16.382 1.00 91.94 216 SER A CA 1
ATOM 1667 C C . SER A 1 216 ? 36.039 35.074 -15.152 1.00 91.94 216 SER A C 1
ATOM 1669 O O . SER A 1 216 ? 35.607 34.021 -14.691 1.00 91.94 216 SER A O 1
ATOM 1671 N N . GLU A 1 217 ? 35.652 36.262 -14.679 1.00 95.25 217 GLU A N 1
ATOM 1672 C CA . GLU A 1 217 ? 34.691 36.437 -13.587 1.00 95.25 217 GLU A CA 1
ATOM 1673 C C . GLU A 1 217 ? 33.308 35.906 -13.970 1.00 95.25 217 GLU A C 1
ATOM 1675 O O . GLU A 1 217 ? 32.687 35.185 -13.189 1.00 95.25 217 GLU A O 1
ATOM 1680 N N . LEU A 1 218 ? 32.845 36.190 -15.193 1.00 96.50 218 LEU A N 1
ATOM 1681 C CA . LEU A 1 218 ? 31.590 35.652 -15.711 1.00 96.50 218 LEU A CA 1
ATOM 1682 C C . LEU A 1 218 ? 31.618 34.121 -15.782 1.00 96.50 218 LEU A C 1
ATOM 1684 O O . LEU A 1 218 ? 30.635 33.484 -15.406 1.00 96.50 218 LEU A O 1
ATOM 1688 N N . ASN A 1 219 ? 32.735 33.527 -16.208 1.00 95.69 219 ASN A N 1
ATOM 1689 C CA . ASN A 1 219 ? 32.895 32.074 -16.243 1.00 95.69 219 ASN A CA 1
ATOM 1690 C C . ASN A 1 219 ? 32.827 31.470 -14.834 1.00 95.69 219 ASN A C 1
ATOM 1692 O O . ASN A 1 219 ? 32.057 30.540 -14.619 1.00 95.69 219 ASN A O 1
ATOM 1696 N N . VAL A 1 220 ? 33.535 32.045 -13.854 1.00 97.06 220 VAL A N 1
ATOM 1697 C CA . VAL A 1 220 ? 33.485 31.586 -12.452 1.00 97.06 220 VAL A CA 1
ATOM 1698 C C . VAL A 1 220 ? 32.075 31.725 -11.868 1.00 97.06 220 VAL A C 1
ATOM 1700 O O . VAL A 1 220 ? 31.602 30.839 -11.155 1.00 97.06 220 VAL A O 1
ATOM 1703 N N . LEU A 1 221 ? 31.371 32.820 -12.165 1.00 97.56 221 LEU A N 1
ATOM 1704 C CA . LEU A 1 221 ? 29.980 33.002 -11.743 1.00 97.56 221 LEU A CA 1
ATOM 1705 C C . LEU A 1 221 ? 29.042 31.998 -12.423 1.00 97.56 221 LEU A C 1
ATOM 1707 O O . LEU A 1 221 ? 28.146 31.471 -11.767 1.00 97.56 221 LEU A O 1
ATOM 1711 N N . SER A 1 222 ? 29.25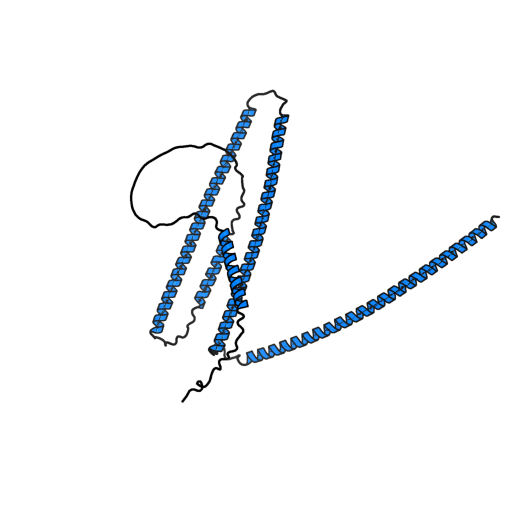8 31.703 -13.706 1.00 96.69 222 SER A N 1
ATOM 1712 C CA . SER A 1 222 ? 28.500 30.697 -14.453 1.00 96.69 222 SER A CA 1
ATOM 1713 C C . SER A 1 222 ? 28.725 29.290 -13.896 1.00 96.69 222 SER A C 1
ATOM 1715 O O . SER A 1 222 ? 27.764 28.541 -13.732 1.00 96.69 222 SER A O 1
ATOM 1717 N N . GLU A 1 223 ? 29.966 28.937 -13.554 1.00 97.31 223 GLU A N 1
ATOM 1718 C CA . GLU A 1 223 ? 30.309 27.670 -12.899 1.00 97.31 223 GLU A CA 1
ATOM 1719 C C . GLU A 1 223 ? 29.604 27.557 -11.545 1.00 97.31 223 GLU A C 1
ATOM 1721 O O . GLU A 1 223 ? 28.836 26.617 -11.340 1.00 97.31 223 GLU A O 1
ATOM 1726 N N . ARG A 1 224 ? 29.729 28.569 -10.676 1.00 97.81 224 ARG A N 1
ATOM 1727 C CA . ARG A 1 224 ? 29.035 28.602 -9.376 1.00 97.81 224 ARG A CA 1
ATOM 1728 C C . ARG A 1 224 ? 27.517 28.533 -9.514 1.00 97.81 224 ARG A C 1
ATOM 1730 O O . ARG A 1 224 ? 26.853 27.873 -8.717 1.00 97.81 224 ARG A O 1
ATOM 1737 N N . TYR A 1 225 ? 26.948 29.206 -10.513 1.00 97.88 225 TYR A N 1
ATOM 1738 C CA . TYR A 1 225 ? 25.515 29.130 -10.788 1.00 97.88 225 TYR A CA 1
ATOM 1739 C C . TYR A 1 225 ? 25.111 27.715 -11.216 1.00 97.88 225 TYR A C 1
ATOM 1741 O O . TYR A 1 225 ? 24.128 27.179 -10.707 1.00 97.88 225 TYR A O 1
ATOM 1749 N N . SER A 1 226 ? 25.895 27.076 -12.089 1.00 97.38 226 SER A N 1
ATOM 1750 C CA . SER A 1 226 ? 25.644 25.701 -12.528 1.00 97.38 226 SER A CA 1
ATOM 1751 C C . SER A 1 226 ? 25.745 24.692 -11.378 1.00 97.38 226 SER A C 1
ATOM 1753 O O . SER A 1 226 ? 24.867 23.839 -11.238 1.00 97.38 226 SER A O 1
ATOM 1755 N N . GLU A 1 227 ? 26.733 24.846 -10.493 1.00 97.94 227 GLU A N 1
ATOM 1756 C CA . GLU A 1 227 ? 26.861 24.060 -9.266 1.00 97.94 227 GLU A CA 1
ATOM 1757 C C . GLU A 1 227 ? 25.648 24.265 -8.359 1.00 97.94 227 GLU A C 1
ATOM 1759 O O . GLU A 1 227 ? 25.058 23.292 -7.886 1.00 97.94 227 GLU A O 1
ATOM 1764 N N . LYS A 1 228 ? 25.197 25.516 -8.184 1.00 98.19 228 LYS A N 1
ATOM 1765 C CA . LYS A 1 228 ? 24.017 25.809 -7.365 1.00 98.19 228 LYS A CA 1
ATOM 1766 C C . LYS A 1 228 ? 22.746 25.192 -7.941 1.00 98.19 228 LYS A C 1
ATOM 1768 O O . LYS A 1 228 ? 21.919 24.687 -7.184 1.00 98.19 228 LYS A O 1
ATOM 1773 N N . CYS A 1 229 ? 22.588 25.178 -9.263 1.00 97.94 229 CYS A N 1
ATOM 1774 C CA . CYS A 1 229 ? 21.476 24.490 -9.918 1.00 97.94 229 CYS A CA 1
ATOM 1775 C C . CYS A 1 229 ? 21.502 22.973 -9.675 1.00 97.94 229 CYS A C 1
ATOM 1777 O O . CYS A 1 229 ? 20.442 22.366 -9.509 1.00 97.94 229 CYS A O 1
ATOM 1779 N N . LEU A 1 230 ? 22.685 22.353 -9.644 1.00 98.25 230 LEU A N 1
ATOM 1780 C CA . LEU A 1 230 ? 22.826 20.930 -9.323 1.00 98.25 230 LEU A CA 1
ATOM 1781 C C . LEU A 1 230 ? 22.515 20.647 -7.849 1.00 98.25 230 LEU A C 1
ATOM 1783 O O . LEU A 1 230 ? 21.801 19.690 -7.555 1.00 98.25 230 LEU A O 1
ATOM 1787 N N . GLU A 1 231 ? 22.983 21.497 -6.935 1.00 98.25 231 GLU A N 1
ATOM 1788 C CA . GLU A 1 231 ? 22.688 21.391 -5.503 1.00 98.25 231 GLU A CA 1
ATOM 1789 C C . GLU A 1 231 ? 21.182 21.525 -5.227 1.00 98.25 231 GLU A C 1
ATOM 1791 O O . GLU A 1 231 ? 20.609 20.704 -4.510 1.00 98.25 231 GLU A O 1
ATOM 1796 N N . LEU A 1 232 ? 20.520 22.511 -5.847 1.00 98.12 232 LEU A N 1
ATOM 1797 C CA . LEU A 1 232 ? 19.072 22.706 -5.735 1.00 98.12 232 LEU A CA 1
ATOM 1798 C C . LEU A 1 232 ? 18.305 21.491 -6.255 1.00 98.12 232 LEU A C 1
ATOM 1800 O O . LEU A 1 232 ? 17.444 20.974 -5.551 1.00 98.12 232 LEU A O 1
ATOM 1804 N N . ARG A 1 233 ? 18.676 20.967 -7.429 1.00 97.75 233 ARG A N 1
ATOM 1805 C CA . ARG A 1 233 ? 18.069 19.746 -7.974 1.00 97.75 233 ARG A CA 1
ATOM 1806 C C . ARG A 1 233 ? 18.254 18.548 -7.038 1.00 97.75 233 ARG A C 1
ATOM 1808 O O . ARG A 1 233 ? 17.324 17.767 -6.859 1.00 97.75 233 ARG A O 1
ATOM 1815 N N . GLY A 1 234 ? 19.438 18.395 -6.444 1.00 98.12 234 GLY A N 1
ATOM 1816 C CA . GLY A 1 234 ? 19.708 17.336 -5.470 1.00 98.12 234 GLY A CA 1
ATOM 1817 C C . GLY A 1 234 ? 18.855 17.478 -4.207 1.00 98.12 234 GLY A C 1
ATOM 1818 O O . GLY A 1 234 ? 18.296 16.497 -3.720 1.00 98.12 234 GLY A O 1
ATOM 1819 N N . SER A 1 235 ? 18.694 18.705 -3.707 1.00 97.62 235 SER A N 1
ATOM 1820 C CA . SER A 1 235 ? 17.828 19.008 -2.563 1.00 97.62 235 SER A CA 1
ATOM 1821 C C . SER A 1 235 ? 16.351 18.727 -2.867 1.00 97.62 235 SER A C 1
ATOM 1823 O O . SER A 1 235 ? 15.686 18.052 -2.082 1.00 97.62 235 SER A O 1
ATOM 1825 N N . GLU A 1 236 ? 15.858 19.149 -4.035 1.00 97.94 236 GLU A N 1
ATOM 1826 C CA . GLU A 1 236 ? 14.495 18.870 -4.504 1.00 97.94 236 GLU A CA 1
ATOM 1827 C C . GLU A 1 236 ? 14.244 17.364 -4.636 1.00 97.94 236 GLU A C 1
ATOM 1829 O O . GLU A 1 236 ? 13.241 16.853 -4.136 1.00 97.94 236 GLU A O 1
ATOM 1834 N N . GLN A 1 237 ? 15.175 16.625 -5.244 1.00 98.06 237 GLN A N 1
ATOM 1835 C CA . GLN A 1 237 ? 15.060 15.175 -5.388 1.00 98.06 237 GLN A CA 1
ATOM 1836 C C . GLN A 1 237 ? 15.036 14.465 -4.027 1.00 98.06 237 GLN A C 1
ATOM 1838 O O . GLN A 1 237 ? 14.228 13.556 -3.820 1.00 98.06 237 GLN A O 1
ATOM 1843 N N . ASN A 1 238 ? 15.878 14.898 -3.086 1.00 98.00 238 ASN A N 1
ATOM 1844 C CA . ASN A 1 238 ? 15.873 14.379 -1.720 1.00 98.00 238 ASN A CA 1
ATOM 1845 C C . ASN A 1 238 ? 14.549 14.683 -1.009 1.00 98.00 238 ASN A C 1
ATOM 1847 O O . ASN A 1 238 ? 13.997 13.789 -0.370 1.00 98.00 238 ASN A O 1
ATOM 1851 N N . SER A 1 239 ? 14.004 15.895 -1.159 1.00 97.81 239 SER A N 1
ATOM 1852 C CA . SER A 1 239 ? 12.693 16.261 -0.607 1.00 97.81 239 SER A CA 1
ATOM 1853 C C . SER A 1 239 ? 11.596 15.341 -1.138 1.00 97.81 239 SER A C 1
ATOM 1855 O O . SER A 1 239 ? 10.889 14.715 -0.355 1.00 97.81 239 SER A O 1
ATOM 1857 N N . VAL A 1 240 ? 11.521 15.156 -2.460 1.00 98.44 240 VAL A N 1
ATOM 1858 C CA . VAL A 1 240 ? 10.541 14.257 -3.092 1.00 98.44 240 VAL A CA 1
ATOM 1859 C C . VAL A 1 240 ? 10.712 12.811 -2.603 1.00 98.44 240 VAL A C 1
ATOM 1861 O O . VAL A 1 240 ? 9.732 12.109 -2.337 1.00 98.44 240 VAL A O 1
ATOM 1864 N N . SER A 1 241 ? 11.951 12.343 -2.432 1.00 98.06 241 SER A N 1
ATOM 1865 C CA . SER A 1 241 ? 12.218 11.011 -1.876 1.00 98.06 241 SER A CA 1
ATOM 1866 C C . SER A 1 241 ? 11.771 10.876 -0.414 1.00 98.06 241 SER A C 1
ATOM 1868 O O . SER A 1 241 ? 11.347 9.794 -0.003 1.00 98.06 241 SER A O 1
ATOM 1870 N N . LEU A 1 242 ? 11.879 11.934 0.389 1.00 98.44 242 LEU A N 1
ATOM 1871 C CA . LEU A 1 242 ? 11.407 11.928 1.771 1.00 98.44 242 LEU A CA 1
ATOM 1872 C C . LEU A 1 242 ? 9.880 11.967 1.832 1.00 98.44 242 LEU A C 1
ATOM 1874 O O . LEU A 1 242 ? 9.301 11.179 2.579 1.00 98.44 242 LEU A O 1
ATOM 1878 N N . ASP A 1 243 ? 9.235 12.789 1.006 1.00 98.19 243 ASP A N 1
ATOM 1879 C CA . ASP A 1 243 ? 7.775 12.894 0.927 1.00 98.19 243 ASP A CA 1
ATOM 1880 C C . ASP A 1 243 ? 7.139 11.567 0.505 1.00 98.19 243 ASP A C 1
ATOM 1882 O O . ASP A 1 243 ? 6.194 11.087 1.130 1.00 98.19 243 ASP A O 1
ATOM 1886 N N . THR A 1 244 ? 7.705 10.900 -0.502 1.00 98.38 244 THR A N 1
ATOM 1887 C CA . THR A 1 244 ? 7.236 9.570 -0.928 1.00 98.38 244 THR A CA 1
ATOM 1888 C C . THR A 1 244 ? 7.379 8.522 0.179 1.00 98.38 244 THR A C 1
ATOM 1890 O O . THR A 1 244 ? 6.465 7.715 0.384 1.00 98.38 244 THR A O 1
ATOM 1893 N N . ARG A 1 245 ? 8.478 8.555 0.947 1.00 98.19 245 ARG A N 1
ATOM 1894 C CA . ARG A 1 245 ? 8.681 7.679 2.111 1.00 98.19 245 ARG A CA 1
ATOM 1895 C C . ARG A 1 245 ? 7.708 7.999 3.249 1.00 98.19 245 ARG A C 1
ATOM 1897 O O . ARG A 1 245 ? 7.210 7.073 3.888 1.00 98.19 245 ARG A O 1
ATOM 1904 N N . LEU A 1 246 ? 7.416 9.275 3.497 1.00 98.44 246 LEU A N 1
ATOM 1905 C CA . LEU A 1 246 ? 6.427 9.707 4.488 1.00 98.44 246 LEU A CA 1
ATOM 1906 C C . LEU A 1 246 ? 5.021 9.243 4.106 1.00 98.44 246 LEU A C 1
ATOM 1908 O O . LEU A 1 246 ? 4.336 8.649 4.935 1.00 98.44 246 LEU A O 1
ATOM 1912 N N . GLU A 1 247 ? 4.618 9.412 2.848 1.00 98.50 247 GLU A N 1
ATOM 1913 C CA . GLU A 1 247 ? 3.324 8.928 2.356 1.00 98.50 247 GLU A CA 1
ATOM 1914 C C . GLU A 1 247 ? 3.214 7.401 2.413 1.00 98.50 247 GLU A C 1
ATOM 1916 O O . GLU A 1 247 ? 2.147 6.857 2.699 1.00 98.50 247 GLU A O 1
ATOM 1921 N N . GLN A 1 248 ? 4.311 6.674 2.188 1.00 98.62 248 GLN A N 1
ATOM 1922 C CA . GLN A 1 248 ? 4.335 5.232 2.427 1.00 98.62 248 GLN A CA 1
ATOM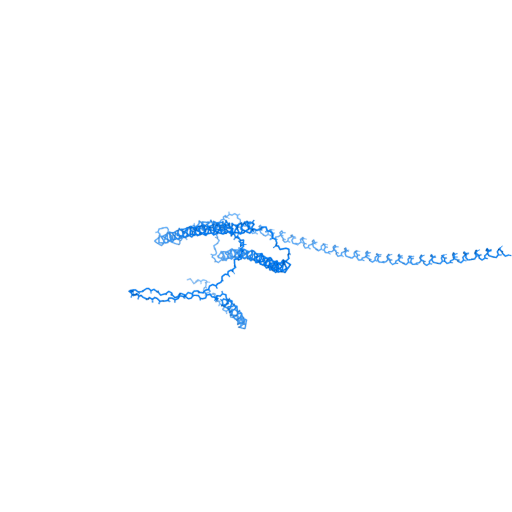 1923 C C . GLN A 1 248 ? 4.120 4.900 3.908 1.00 98.62 248 GLN A C 1
ATOM 1925 O O . GLN A 1 248 ? 3.265 4.077 4.230 1.00 98.62 248 GLN A O 1
ATOM 1930 N N . LYS A 1 249 ? 4.851 5.558 4.812 1.00 98.31 249 LYS A N 1
ATOM 1931 C CA . LYS A 1 249 ? 4.729 5.319 6.257 1.00 98.31 249 LYS A CA 1
ATOM 1932 C C . LYS A 1 249 ? 3.349 5.680 6.796 1.00 98.31 249 LYS A C 1
ATOM 1934 O O . LYS A 1 249 ? 2.827 4.972 7.652 1.00 98.31 249 LYS A O 1
ATOM 1939 N N . LYS A 1 250 ? 2.729 6.727 6.258 1.00 98.06 250 LYS A N 1
ATOM 1940 C CA . LYS A 1 250 ? 1.351 7.107 6.567 1.00 98.06 250 LYS A CA 1
ATOM 1941 C C . LYS A 1 250 ? 0.360 6.015 6.160 1.00 98.06 250 LYS A C 1
ATOM 1943 O O . LYS A 1 250 ? -0.453 5.606 6.982 1.00 98.06 250 LYS A O 1
ATOM 1948 N N . ARG A 1 251 ? 0.481 5.474 4.942 1.00 98.69 251 ARG A N 1
ATOM 1949 C CA . ARG A 1 251 ? -0.350 4.346 4.482 1.00 98.69 251 ARG A CA 1
ATOM 1950 C C . ARG A 1 251 ? -0.173 3.096 5.349 1.00 98.69 251 ARG A C 1
ATOM 1952 O O . ARG A 1 251 ? -1.162 2.456 5.694 1.00 98.69 251 ARG A O 1
ATOM 1959 N N . GLU A 1 252 ? 1.063 2.771 5.729 1.00 98.44 252 GLU A N 1
ATOM 1960 C CA . GLU A 1 252 ? 1.358 1.662 6.652 1.00 98.44 252 GLU A CA 1
ATOM 1961 C C . GLU A 1 252 ? 0.704 1.889 8.027 1.00 98.44 252 GLU A C 1
ATOM 1963 O O . GLU A 1 252 ? 0.085 0.982 8.579 1.00 98.44 252 GLU A O 1
ATOM 1968 N N . MET A 1 253 ? 0.772 3.112 8.561 1.00 98.31 253 MET A N 1
ATOM 1969 C CA . MET A 1 253 ? 0.134 3.473 9.830 1.00 98.31 253 MET A CA 1
ATOM 1970 C C . MET A 1 253 ? -1.393 3.337 9.768 1.00 98.31 253 MET A C 1
ATOM 1972 O O . MET A 1 253 ? -1.988 2.736 10.661 1.00 98.31 253 MET A O 1
ATOM 1976 N N . GLU A 1 254 ? -2.030 3.843 8.711 1.00 98.31 254 GLU A N 1
ATOM 1977 C CA . GLU A 1 254 ? -3.479 3.724 8.497 1.00 98.31 254 GLU A CA 1
ATOM 1978 C C . GLU A 1 254 ? -3.916 2.259 8.339 1.00 98.31 254 GLU A C 1
ATOM 1980 O O . GLU A 1 254 ? -4.984 1.862 8.810 1.00 98.31 254 GLU A O 1
ATOM 1985 N N . GLN A 1 255 ? -3.095 1.427 7.694 1.00 98.56 255 GLN A N 1
ATOM 1986 C CA . GLN A 1 255 ? -3.341 -0.009 7.603 1.00 98.56 255 GLN A CA 1
ATOM 1987 C C . GLN A 1 255 ? -3.275 -0.685 8.976 1.00 98.56 255 GLN A C 1
ATOM 1989 O O . GLN A 1 255 ? -4.221 -1.375 9.353 1.00 98.56 255 GLN A O 1
ATOM 1994 N N . LEU A 1 256 ? -2.213 -0.442 9.746 1.00 98.56 256 LEU A N 1
ATOM 1995 C CA . LEU A 1 256 ? -2.063 -1.005 11.090 1.00 98.56 256 LEU A CA 1
ATOM 1996 C C . LEU A 1 256 ? -3.185 -0.553 12.030 1.00 98.56 256 LEU A C 1
ATOM 1998 O O . LEU A 1 256 ? -3.653 -1.333 12.857 1.00 98.56 256 LEU A O 1
ATOM 2002 N N . GLN A 1 257 ? -3.659 0.688 11.899 1.00 98.25 257 GLN A N 1
ATOM 2003 C CA . GLN A 1 257 ? -4.811 1.177 12.657 1.00 98.25 257 GLN A CA 1
ATOM 2004 C C . GLN A 1 257 ? -6.090 0.401 12.321 1.00 98.25 257 GLN A C 1
ATOM 2006 O O . GLN A 1 257 ? -6.811 0.013 13.243 1.00 98.25 257 GLN A O 1
ATOM 2011 N N . ARG A 1 258 ? -6.353 0.125 11.036 1.00 98.44 258 ARG A N 1
ATOM 2012 C CA . ARG A 1 258 ? -7.494 -0.704 10.608 1.00 98.44 258 ARG A CA 1
ATOM 2013 C C . ARG A 1 258 ? -7.396 -2.126 11.152 1.00 98.44 258 ARG A C 1
ATOM 2015 O O . ARG A 1 258 ? -8.358 -2.618 11.735 1.00 98.44 258 ARG A O 1
ATOM 2022 N N . GLU A 1 259 ? -6.230 -2.754 11.036 1.00 98.31 259 GLU A N 1
ATOM 2023 C CA . GLU A 1 259 ? -5.992 -4.103 11.567 1.00 98.31 259 GLU A CA 1
ATOM 2024 C C . GLU A 1 259 ? -6.165 -4.144 13.094 1.00 98.31 259 GLU A C 1
ATOM 2026 O O . GLU A 1 259 ? -6.798 -5.050 13.635 1.00 98.31 259 GLU A O 1
ATOM 2031 N N . ASN A 1 260 ? -5.683 -3.126 13.813 1.00 98.31 260 ASN A N 1
ATOM 2032 C CA . ASN A 1 260 ? -5.854 -3.029 15.261 1.00 98.31 260 ASN A CA 1
ATOM 2033 C C . ASN A 1 260 ? -7.330 -2.876 15.665 1.00 98.31 260 ASN A C 1
ATOM 2035 O O . ASN A 1 260 ? -7.760 -3.476 16.651 1.00 98.31 260 ASN A O 1
ATOM 2039 N N . GLN A 1 261 ? -8.113 -2.094 14.914 1.00 98.12 261 GLN A N 1
ATOM 2040 C CA . GLN A 1 261 ? -9.557 -1.960 15.127 1.00 98.12 261 GLN A CA 1
ATOM 2041 C C . GLN A 1 261 ? -10.294 -3.278 14.863 1.00 98.12 261 GLN A C 1
ATOM 2043 O O . GLN A 1 261 ? -11.138 -3.671 15.666 1.00 98.12 261 GLN A O 1
ATOM 2048 N N . GLU A 1 262 ? -9.941 -3.995 13.797 1.00 98.31 262 GLU A N 1
ATOM 2049 C CA . GLU A 1 262 ? -10.516 -5.305 13.485 1.00 98.31 262 GLU A CA 1
ATOM 2050 C C . GLU A 1 262 ? -10.200 -6.336 14.577 1.00 98.31 262 GLU A C 1
ATOM 2052 O O . GLU A 1 262 ? -11.090 -7.048 15.040 1.00 98.31 262 GLU A O 1
ATOM 2057 N N . LEU A 1 263 ? -8.949 -6.387 15.044 1.00 98.62 263 LEU A N 1
ATOM 2058 C CA . LEU A 1 263 ? -8.549 -7.269 16.141 1.00 98.62 263 LEU A CA 1
ATOM 2059 C C . LEU A 1 263 ? -9.282 -6.927 17.442 1.00 98.62 263 LEU A C 1
ATOM 2061 O O . LEU A 1 263 ? -9.727 -7.835 18.140 1.00 98.62 263 LEU A O 1
ATOM 2065 N N . LYS A 1 264 ? -9.462 -5.638 17.754 1.00 97.81 264 LYS A N 1
ATOM 2066 C CA . LYS A 1 264 ? -10.273 -5.196 18.901 1.00 97.81 264 LYS A CA 1
ATOM 2067 C C . LYS A 1 264 ? -11.728 -5.638 18.772 1.00 97.81 264 LYS A C 1
ATOM 2069 O O . LYS A 1 264 ? -12.291 -6.109 19.755 1.00 97.81 264 LYS A O 1
ATOM 2074 N N . ALA A 1 265 ? -12.319 -5.524 17.582 1.00 96.94 265 ALA A N 1
ATOM 2075 C CA . ALA A 1 265 ? -13.684 -5.974 17.325 1.00 96.94 265 ALA A CA 1
ATOM 2076 C C . ALA A 1 265 ? -13.819 -7.495 17.500 1.00 96.94 265 ALA A C 1
ATOM 2078 O O . ALA A 1 265 ? -14.685 -7.946 18.245 1.00 96.94 265 ALA A O 1
ATOM 2079 N N . LYS A 1 266 ? -12.906 -8.280 16.911 1.00 97.81 266 LYS A N 1
ATOM 2080 C CA . LYS A 1 266 ? -12.861 -9.744 17.073 1.00 97.81 266 LYS A CA 1
ATOM 2081 C C . LYS A 1 266 ? -12.662 -10.159 18.527 1.00 97.81 266 LYS A C 1
ATOM 2083 O O . LYS A 1 266 ? -13.322 -11.076 19.002 1.00 97.81 266 LYS A O 1
ATOM 2088 N N . LEU A 1 267 ? -11.780 -9.474 19.255 1.00 97.75 267 LEU A N 1
ATOM 2089 C CA . LEU A 1 267 ? -11.573 -9.726 20.679 1.00 97.75 267 LEU A CA 1
ATOM 2090 C C . LEU A 1 267 ? -12.840 -9.415 21.487 1.00 97.75 267 LEU A C 1
ATOM 2092 O O . LEU A 1 267 ? -13.206 -10.189 22.366 1.00 97.75 267 LEU A O 1
ATOM 2096 N N . ALA A 1 268 ? -13.527 -8.310 21.191 1.00 96.88 268 ALA A N 1
ATOM 2097 C CA . ALA A 1 268 ? -14.783 -7.960 21.849 1.00 96.88 268 ALA A CA 1
ATOM 2098 C C . ALA A 1 268 ? -15.893 -8.986 21.559 1.00 96.88 268 ALA A C 1
ATOM 2100 O O . ALA A 1 268 ? -16.647 -9.349 22.467 1.00 96.88 268 ALA A O 1
ATOM 2101 N N . GLU A 1 269 ? -15.970 -9.491 20.326 1.00 95.81 269 GLU A N 1
ATOM 2102 C CA . GLU A 1 269 ? -16.882 -10.567 19.934 1.00 95.81 269 GLU A CA 1
ATOM 2103 C C . GLU A 1 269 ? -16.564 -11.868 20.683 1.00 95.81 269 GLU A C 1
ATOM 2105 O O . GLU A 1 269 ? -17.460 -12.479 21.265 1.00 95.81 269 GLU A O 1
ATOM 2110 N N . GLU A 1 270 ? -15.289 -12.254 20.760 1.00 95.25 270 GLU A N 1
ATOM 2111 C CA . GLU A 1 270 ? -14.849 -13.448 21.484 1.00 95.25 270 GLU A CA 1
ATOM 2112 C C . GLU A 1 270 ? -15.143 -13.347 22.983 1.00 95.25 270 GLU A C 1
ATOM 2114 O O . GLU A 1 270 ? -15.697 -14.275 23.568 1.00 95.25 270 GLU A O 1
ATOM 2119 N N . ILE A 1 271 ? -14.847 -12.203 23.607 1.00 94.38 271 ILE A N 1
ATOM 2120 C CA . ILE A 1 271 ? -15.179 -11.948 25.015 1.00 94.38 271 ILE A CA 1
ATOM 2121 C C . ILE A 1 271 ? -16.691 -12.058 25.228 1.00 94.38 271 ILE A C 1
ATOM 2123 O O . ILE A 1 271 ? -17.132 -12.651 26.214 1.00 94.38 271 ILE A O 1
ATOM 2127 N N . SER A 1 272 ? -17.493 -11.514 24.311 1.00 91.94 272 SER A N 1
ATOM 2128 C CA . SER A 1 272 ? -18.956 -11.592 24.377 1.00 91.94 272 SER A CA 1
ATOM 2129 C C . SER A 1 272 ? -19.447 -13.035 24.241 1.00 91.94 272 SER A C 1
ATOM 2131 O O . SER A 1 272 ? -20.301 -13.471 25.013 1.00 91.94 272 SER A O 1
ATOM 2133 N N . ARG A 1 273 ? -18.849 -13.811 23.330 1.00 92.69 273 ARG A N 1
ATOM 2134 C CA . ARG A 1 273 ? -19.136 -15.235 23.133 1.00 92.69 273 ARG A CA 1
ATOM 2135 C C . ARG A 1 273 ? -18.756 -16.067 24.357 1.00 92.69 273 ARG A C 1
ATOM 2137 O O . ARG A 1 273 ? -19.570 -16.848 24.844 1.00 92.69 273 ARG A O 1
ATOM 2144 N N . MET A 1 274 ? -17.556 -15.873 24.902 1.00 93.56 274 MET A N 1
ATOM 2145 C CA . MET A 1 274 ? -17.114 -16.517 26.142 1.00 93.56 274 MET A CA 1
ATOM 2146 C C . MET A 1 274 ? -18.033 -16.158 27.310 1.00 93.56 274 MET A C 1
ATOM 2148 O O . MET A 1 274 ? -18.420 -17.038 28.076 1.00 93.56 274 MET A O 1
ATOM 2152 N N . ARG A 1 275 ? -18.436 -14.886 27.431 1.00 91.31 275 ARG A N 1
ATOM 2153 C CA . ARG A 1 275 ? -19.374 -14.441 28.466 1.00 91.31 275 ARG A CA 1
ATOM 2154 C C . ARG A 1 275 ? -20.716 -15.153 28.332 1.00 91.31 275 ARG A C 1
ATOM 2156 O O . ARG A 1 275 ? -21.184 -15.668 29.336 1.00 91.31 275 ARG A O 1
ATOM 2163 N N . PHE A 1 276 ? -21.276 -15.252 27.124 1.00 86.00 276 PHE A N 1
ATOM 2164 C CA . PHE A 1 276 ? -22.509 -16.001 26.853 1.00 86.00 276 PHE A CA 1
ATOM 2165 C C . PHE A 1 276 ? -22.408 -17.467 27.305 1.00 86.00 276 PHE A C 1
ATOM 2167 O O . PHE A 1 276 ? -23.309 -17.968 27.980 1.00 86.00 276 PHE A O 1
ATOM 2174 N N . PHE A 1 277 ? -21.290 -18.139 27.005 1.00 85.88 277 PHE A N 1
ATOM 2175 C CA . PHE A 1 277 ? -21.050 -19.515 27.453 1.00 85.88 277 PHE A CA 1
ATOM 2176 C C . PHE A 1 277 ? -20.908 -19.641 28.980 1.00 85.88 277 PHE A C 1
ATOM 2178 O O . PHE A 1 277 ? -21.413 -20.603 29.552 1.00 85.88 277 PHE A O 1
ATOM 2185 N N . ILE A 1 278 ? -20.242 -18.688 29.644 1.00 85.50 278 ILE A N 1
ATOM 2186 C CA . ILE A 1 278 ? -19.968 -18.733 31.092 1.00 85.50 278 ILE A CA 1
ATOM 2187 C C . ILE A 1 278 ? -21.198 -18.357 31.922 1.00 85.50 278 ILE A C 1
ATOM 2189 O O . ILE A 1 278 ? -21.504 -19.033 32.901 1.00 85.50 278 ILE A O 1
ATOM 2193 N N . THR A 1 279 ? -21.899 -17.275 31.573 1.00 84.44 279 THR A N 1
ATOM 2194 C CA . THR A 1 279 ? -23.060 -16.807 32.346 1.00 84.44 279 THR A CA 1
ATOM 2195 C C . THR A 1 279 ? -24.325 -17.597 32.040 1.00 84.44 279 THR A C 1
ATOM 2197 O O . THR A 1 279 ? -25.321 -17.428 32.740 1.00 84.44 279 THR A O 1
ATOM 2200 N N . GLY A 1 280 ? -24.311 -18.451 31.009 1.00 65.56 280 GLY A N 1
ATOM 2201 C CA . GLY A 1 280 ? -25.463 -19.262 30.629 1.00 65.56 280 GLY A CA 1
ATOM 2202 C C . GLY A 1 280 ? -26.684 -18.426 30.244 1.00 65.56 280 GLY A C 1
ATOM 2203 O O . GLY A 1 280 ? -27.793 -18.960 30.223 1.00 65.56 280 GLY A O 1
ATOM 2204 N N . GLN A 1 281 ? -26.500 -17.132 29.945 1.00 60.41 281 GLN A N 1
ATOM 2205 C CA . GLN A 1 281 ? -27.553 -16.268 29.425 1.00 60.41 281 GLN A CA 1
ATOM 2206 C C . GLN A 1 281 ? -27.906 -16.729 28.013 1.00 60.41 281 GLN A C 1
ATOM 2208 O O . GLN A 1 281 ? -27.485 -16.136 27.028 1.00 60.41 281 GLN A O 1
ATOM 2213 N N . ARG A 1 282 ? -28.728 -17.777 27.908 1.00 53.34 282 ARG A N 1
ATOM 2214 C CA . ARG A 1 282 ? -29.641 -17.933 26.780 1.00 53.34 282 ARG A CA 1
ATOM 2215 C C . ARG A 1 282 ? -30.517 -16.686 26.789 1.00 53.34 282 ARG A C 1
ATOM 2217 O O . ARG A 1 282 ? -31.452 -16.596 27.575 1.00 53.34 282 ARG A O 1
ATOM 2224 N N . SER A 1 283 ? -30.151 -15.676 26.007 1.00 48.34 283 SER A N 1
ATOM 2225 C CA . SER A 1 283 ? -31.037 -14.543 25.784 1.00 48.34 283 SER A CA 1
ATOM 2226 C C . SER A 1 283 ? -32.250 -15.067 25.020 1.00 48.34 283 SER A C 1
ATOM 2228 O O . SER A 1 283 ? -32.211 -15.222 23.802 1.00 48.34 283 SER A O 1
ATOM 2230 N N . ASP A 1 284 ? -33.320 -15.361 25.755 1.00 49.34 284 ASP A N 1
ATOM 2231 C CA . ASP A 1 284 ? -34.659 -15.683 25.250 1.00 49.34 284 ASP A CA 1
ATOM 2232 C C . ASP A 1 284 ? -35.374 -14.444 24.664 1.00 49.34 284 ASP A C 1
ATOM 2234 O O . ASP A 1 284 ? -36.598 -14.398 24.559 1.00 49.34 284 ASP A O 1
ATOM 2238 N N . VAL A 1 285 ? -34.631 -13.415 24.246 1.00 49.94 285 VAL A N 1
ATOM 2239 C CA . VAL A 1 285 ? -35.188 -12.177 23.690 1.00 49.94 285 VAL A CA 1
ATOM 2240 C C . VAL A 1 285 ? -34.437 -11.792 22.416 1.00 49.94 285 VAL A C 1
ATOM 2242 O O . VAL A 1 285 ? -33.795 -10.757 22.367 1.00 49.94 285 VAL A O 1
ATOM 2245 N N . VAL A 1 286 ? -34.491 -12.653 21.391 1.00 46.53 286 VAL A N 1
ATOM 2246 C CA . VAL A 1 286 ? -34.870 -12.305 20.002 1.00 46.53 286 VAL A CA 1
ATOM 2247 C C . VAL A 1 286 ? -35.344 -13.595 19.309 1.00 46.53 286 VAL A C 1
ATOM 2249 O O . VAL A 1 286 ? -34.564 -14.415 18.839 1.00 46.53 286 VAL A O 1
ATOM 2252 N N . SER A 1 287 ? -36.664 -13.732 19.200 1.00 41.72 287 SER A N 1
ATOM 2253 C CA . SER A 1 287 ? -37.391 -14.670 18.331 1.00 41.72 287 SER A CA 1
ATOM 2254 C C . SER A 1 287 ? -37.225 -16.178 18.589 1.00 41.72 287 SER A C 1
ATOM 2256 O O . SER A 1 287 ? -36.437 -16.901 17.978 1.00 41.72 287 SER A O 1
ATOM 2258 N N . LEU A 1 288 ? -38.161 -16.677 19.389 1.00 47.41 288 LEU A N 1
ATOM 2259 C CA . LEU A 1 288 ? -38.834 -17.955 19.190 1.00 47.41 288 LE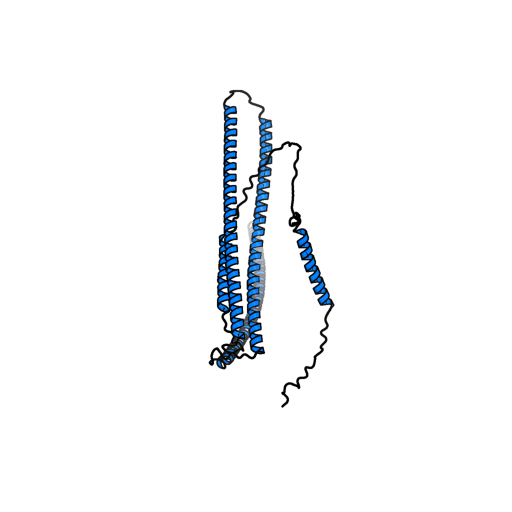U A CA 1
ATOM 2260 C C . LEU A 1 288 ? -39.310 -18.095 17.721 1.00 47.41 288 LEU A C 1
ATOM 2262 O O . LEU A 1 288 ? -40.428 -17.706 17.409 1.00 47.41 288 LEU A O 1
ATOM 2266 N N . CYS A 1 289 ? -38.446 -18.578 16.815 1.00 41.50 289 CYS A N 1
ATOM 2267 C CA . CYS A 1 289 ? -38.832 -19.255 15.554 1.00 41.50 289 CYS A CA 1
ATOM 2268 C C . CYS A 1 289 ? -37.672 -19.944 14.784 1.00 41.50 289 CYS A C 1
ATOM 2270 O O . CYS A 1 289 ? -37.887 -20.409 13.669 1.00 41.50 289 CYS A O 1
ATOM 2272 N N . LYS A 1 290 ? -36.425 -20.003 15.289 1.00 48.34 290 LYS A N 1
ATOM 2273 C CA . LYS A 1 290 ? -35.295 -20.561 14.497 1.00 48.34 290 LYS A CA 1
ATOM 2274 C C . LYS A 1 290 ? -34.316 -21.464 15.243 1.00 48.34 290 LYS A C 1
ATOM 2276 O O . LYS A 1 290 ? -33.278 -21.811 14.689 1.00 48.34 290 LYS A O 1
ATOM 2281 N N . THR A 1 291 ? -34.624 -21.884 16.464 1.00 49.06 291 THR A N 1
ATOM 2282 C CA . THR A 1 291 ? -33.671 -22.684 17.251 1.00 49.06 291 THR A CA 1
ATOM 2283 C C . THR A 1 291 ? -33.526 -24.121 16.733 1.00 49.06 291 THR A C 1
ATOM 2285 O O . THR A 1 291 ? -32.500 -24.741 16.981 1.00 49.06 291 THR A O 1
ATOM 2288 N N . GLU A 1 292 ? -34.478 -24.624 15.939 1.00 49.59 292 GLU A N 1
ATOM 2289 C CA . GLU A 1 292 ? -34.334 -25.912 15.235 1.00 49.59 292 GLU A CA 1
ATOM 2290 C C . GLU A 1 292 ? -33.940 -25.749 13.758 1.00 49.59 292 GLU A C 1
ATOM 2292 O O . GLU A 1 292 ? -33.172 -26.555 13.246 1.00 49.59 292 GLU A O 1
ATOM 2297 N N . ALA A 1 293 ? -34.363 -24.673 13.083 1.00 53.78 293 ALA A N 1
ATOM 2298 C CA . ALA A 1 293 ? -34.026 -24.444 11.676 1.00 53.78 293 ALA A CA 1
ATOM 2299 C C . ALA A 1 293 ? -32.554 -24.047 11.466 1.00 53.78 293 ALA A C 1
ATOM 2301 O O . ALA A 1 293 ? -31.910 -24.584 10.581 1.00 53.78 293 ALA A O 1
ATOM 2302 N N . ALA A 1 294 ? -31.970 -23.177 12.300 1.00 62.22 294 ALA A N 1
ATOM 2303 C CA . ALA A 1 294 ? -30.595 -22.708 12.085 1.00 62.22 294 ALA A CA 1
ATOM 2304 C C . ALA A 1 294 ? -29.507 -23.805 12.225 1.00 62.22 294 ALA A C 1
ATOM 2306 O O . ALA A 1 294 ? -28.568 -23.798 11.426 1.00 62.22 294 ALA A O 1
ATOM 2307 N N . PRO A 1 295 ? -29.598 -24.766 13.170 1.00 65.25 295 PRO A N 1
ATOM 2308 C CA . PRO A 1 295 ? -28.676 -25.904 13.222 1.00 65.25 295 PRO A CA 1
ATOM 2309 C C . PRO A 1 295 ? -28.842 -26.867 12.036 1.00 65.25 295 PRO A C 1
ATOM 2311 O O . PRO A 1 295 ? -27.842 -27.317 11.481 1.00 65.25 295 PRO A O 1
ATOM 2314 N N . LEU A 1 296 ? -30.084 -27.145 11.618 1.00 74.81 296 LEU A N 1
ATOM 2315 C CA . LEU A 1 296 ? -30.399 -27.996 10.461 1.00 74.81 296 LEU A CA 1
ATOM 2316 C C . LEU A 1 296 ? -29.975 -27.338 9.133 1.00 74.81 296 LEU A C 1
ATOM 2318 O O . LEU A 1 296 ? -29.415 -27.999 8.257 1.00 74.81 296 LEU A O 1
ATOM 2322 N N . ASP A 1 297 ? -30.160 -26.027 8.998 1.00 82.88 297 ASP A N 1
ATOM 2323 C CA . ASP A 1 297 ? -29.723 -25.231 7.846 1.00 82.88 297 ASP A CA 1
ATOM 2324 C C . ASP A 1 297 ? -28.188 -25.166 7.766 1.00 82.88 297 ASP A C 1
ATOM 2326 O O . ASP A 1 297 ? -27.607 -25.255 6.684 1.00 82.88 297 ASP A O 1
ATOM 2330 N N . LEU A 1 298 ? -27.499 -25.081 8.910 1.00 86.81 298 LEU A N 1
ATOM 2331 C CA . LEU A 1 298 ? -26.037 -25.133 8.950 1.00 86.81 298 LEU A CA 1
ATOM 2332 C C . LEU A 1 298 ? -25.504 -26.534 8.620 1.00 86.81 298 LEU A C 1
ATOM 2334 O O . LEU A 1 298 ? -24.529 -26.655 7.879 1.00 86.81 298 LEU A O 1
ATOM 2338 N N . GLU A 1 299 ? -26.137 -27.595 9.125 1.00 89.56 299 GLU A N 1
ATOM 2339 C CA . GLU A 1 299 ? -25.750 -28.977 8.821 1.00 89.56 299 GLU A CA 1
ATOM 2340 C C . GLU A 1 299 ? -25.973 -29.315 7.339 1.00 89.56 299 GLU A C 1
ATOM 2342 O O . GLU A 1 299 ? -25.120 -29.933 6.695 1.00 89.56 299 GLU A O 1
ATOM 2347 N N . THR A 1 300 ? -27.094 -28.874 6.762 1.00 92.25 300 THR A N 1
ATOM 2348 C CA . THR A 1 300 ? -27.363 -29.038 5.327 1.00 92.25 300 THR A CA 1
ATOM 2349 C C . THR A 1 300 ? -26.381 -28.235 4.480 1.00 92.25 300 THR A C 1
ATOM 2351 O O . THR A 1 300 ? -25.848 -28.780 3.512 1.00 92.25 300 THR A O 1
ATOM 2354 N N . LEU A 1 301 ? -26.055 -26.996 4.863 1.00 94.19 301 LEU A N 1
ATOM 2355 C CA . LEU A 1 301 ? -25.038 -26.200 4.176 1.00 94.19 301 LEU A CA 1
ATOM 2356 C C . LEU A 1 301 ? -23.651 -26.849 4.261 1.00 94.19 301 LEU A C 1
ATOM 2358 O O . LEU A 1 301 ? -22.962 -26.930 3.246 1.00 94.19 301 LEU A O 1
ATOM 2362 N N . LEU A 1 302 ? -23.254 -27.360 5.429 1.00 95.19 302 LEU A N 1
ATOM 2363 C CA . LEU A 1 302 ? -22.004 -28.107 5.598 1.00 95.19 302 LEU A CA 1
ATOM 2364 C C . LEU A 1 302 ? -21.969 -29.342 4.698 1.00 95.19 302 LEU A C 1
ATOM 2366 O O . LEU A 1 302 ? -20.962 -29.588 4.044 1.00 95.19 302 LEU A O 1
ATOM 2370 N N . ARG A 1 303 ? -23.078 -30.079 4.592 1.00 96.75 303 ARG A N 1
ATOM 2371 C CA . ARG A 1 303 ? -23.188 -31.244 3.705 1.00 96.75 303 ARG A CA 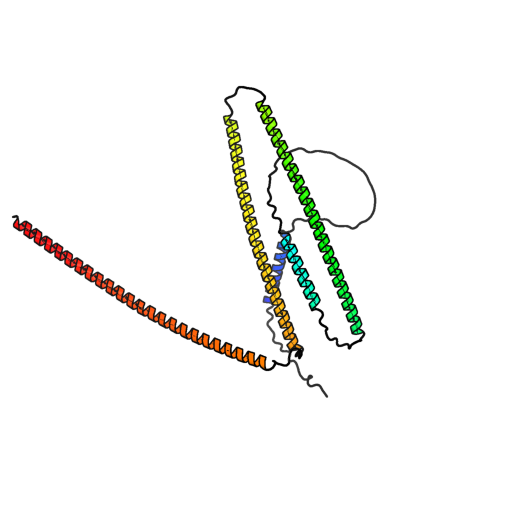1
ATOM 2372 C C . ARG A 1 303 ? -23.081 -30.862 2.229 1.00 96.75 303 ARG A C 1
ATOM 2374 O O . ARG A 1 303 ? -22.412 -31.556 1.470 1.00 96.75 303 ARG A O 1
ATOM 2381 N N . VAL A 1 304 ? -23.703 -29.756 1.817 1.00 97.00 304 VAL A N 1
ATOM 2382 C CA . VAL A 1 304 ? -23.570 -29.218 0.453 1.00 97.00 304 VAL A CA 1
ATOM 2383 C C . VAL A 1 304 ? -22.125 -28.801 0.180 1.00 97.00 304 VAL A C 1
ATOM 2385 O O . VAL A 1 304 ? -21.588 -29.142 -0.870 1.00 97.00 304 VAL A O 1
ATOM 2388 N N . LYS A 1 305 ? -21.468 -28.121 1.126 1.00 96.38 305 LYS A N 1
ATOM 2389 C CA . LYS A 1 305 ? -20.063 -27.717 0.991 1.00 96.38 305 LYS A CA 1
ATOM 2390 C C . LYS A 1 305 ? -19.107 -28.907 0.973 1.00 96.38 305 LYS A C 1
ATOM 2392 O O . LYS A 1 305 ? -18.183 -28.902 0.169 1.00 96.38 305 LYS A O 1
ATOM 2397 N N . GLU A 1 306 ? -19.349 -29.940 1.775 1.00 96.75 306 GLU A N 1
ATOM 2398 C CA . GLU A 1 306 ? -18.567 -31.178 1.722 1.00 96.75 306 GLU A CA 1
ATOM 2399 C C . GLU A 1 306 ? -18.745 -31.872 0.365 1.00 96.75 306 GLU A C 1
ATOM 2401 O O . GLU A 1 306 ? -17.760 -32.241 -0.264 1.00 96.75 306 GLU A O 1
ATOM 2406 N N . ASN A 1 307 ? -19.975 -31.968 -0.153 1.00 97.38 307 ASN A N 1
ATOM 2407 C CA . ASN A 1 307 ? -20.227 -32.524 -1.486 1.00 97.38 307 ASN A CA 1
ATOM 2408 C C . ASN A 1 307 ? -19.531 -31.730 -2.601 1.00 97.38 307 ASN A C 1
ATOM 2410 O O . ASN A 1 307 ? -18.967 -32.338 -3.509 1.00 97.38 307 ASN A O 1
ATOM 2414 N N . GLU A 1 308 ? -19.527 -30.399 -2.515 1.00 97.88 308 GLU A N 1
ATOM 2415 C CA . GLU A 1 308 ? -18.806 -29.533 -3.452 1.00 97.88 308 GLU A CA 1
ATOM 2416 C C . GLU A 1 308 ? -17.298 -29.803 -3.407 1.00 97.88 308 GLU A C 1
ATOM 2418 O O . GLU A 1 308 ? -16.661 -29.992 -4.439 1.00 97.88 308 GLU A O 1
ATOM 2423 N N . ILE A 1 309 ? -16.723 -29.925 -2.207 1.00 97.62 309 ILE A N 1
ATOM 2424 C CA . ILE A 1 309 ? -15.313 -30.297 -2.036 1.00 97.62 309 ILE A CA 1
ATOM 2425 C C . ILE A 1 309 ? -15.037 -31.669 -2.665 1.00 97.62 309 ILE A C 1
ATOM 2427 O O . ILE A 1 309 ? -14.011 -31.850 -3.321 1.00 97.62 309 ILE A O 1
ATOM 2431 N N . GLN A 1 310 ? -15.931 -32.643 -2.492 1.00 98.25 310 GLN A N 1
ATOM 2432 C CA . GLN A 1 310 ? -15.782 -33.966 -3.103 1.00 98.25 310 GLN A CA 1
ATOM 2433 C C . GLN A 1 310 ? -15.890 -33.917 -4.634 1.00 98.25 310 GLN A C 1
ATOM 2435 O O . GLN A 1 310 ? -15.168 -34.649 -5.312 1.00 98.25 310 GLN A O 1
ATOM 2440 N N . TYR A 1 311 ? -16.750 -33.060 -5.189 1.00 98.38 311 TYR A N 1
ATOM 2441 C CA . TYR A 1 311 ? -16.840 -32.840 -6.632 1.00 98.38 311 TYR A CA 1
ATOM 2442 C C . TYR A 1 311 ? -15.550 -32.218 -7.174 1.00 98.38 311 TYR A C 1
ATOM 2444 O O . TYR A 1 311 ? -14.926 -32.795 -8.062 1.00 98.38 311 TYR A O 1
ATOM 2452 N N . LEU A 1 312 ? -15.081 -31.129 -6.562 1.00 98.25 312 LEU A N 1
ATOM 2453 C CA . LEU A 1 312 ? -13.839 -30.462 -6.953 1.00 98.25 312 LEU A CA 1
ATOM 2454 C C . LEU A 1 312 ? -12.629 -31.399 -6.848 1.00 98.25 312 LEU A C 1
ATOM 2456 O O . LEU A 1 312 ? -11.771 -31.402 -7.725 1.00 98.25 312 LEU A O 1
ATOM 2460 N N . LYS A 1 313 ? -12.563 -32.258 -5.823 1.00 98.44 313 LYS A N 1
ATOM 2461 C CA . LYS A 1 313 ? -11.518 -33.293 -5.716 1.00 98.44 313 LYS A CA 1
ATOM 2462 C C . LYS A 1 313 ? -11.549 -34.277 -6.888 1.00 98.44 313 LYS A C 1
ATOM 2464 O O . LYS A 1 313 ? -10.489 -34.641 -7.396 1.00 98.44 313 LYS A O 1
ATOM 2469 N N . LYS A 1 314 ? -12.739 -34.714 -7.316 1.00 98.38 314 LYS A N 1
ATOM 2470 C CA . LYS A 1 314 ? -12.893 -35.592 -8.488 1.00 98.38 314 LYS A CA 1
ATOM 2471 C C . LYS A 1 314 ? -12.491 -34.873 -9.769 1.00 98.38 314 LYS A C 1
ATOM 2473 O O . LYS A 1 314 ? -11.759 -35.451 -10.560 1.00 98.38 314 LYS A O 1
ATOM 2478 N N . GLU A 1 315 ? -12.904 -33.621 -9.937 1.00 98.19 315 GLU A N 1
ATOM 2479 C CA . GLU A 1 315 ? -12.545 -32.803 -11.096 1.00 98.19 315 GLU A CA 1
ATOM 2480 C C . GLU A 1 315 ? -11.031 -32.587 -11.184 1.00 98.19 315 GLU A C 1
ATOM 2482 O O . GLU A 1 315 ? -10.438 -32.853 -12.225 1.00 98.19 315 GLU A O 1
ATOM 2487 N N . ILE A 1 316 ? -10.376 -32.238 -10.071 1.00 98.12 316 ILE A N 1
ATOM 2488 C CA . ILE A 1 316 ? -8.912 -32.139 -9.995 1.00 98.12 316 ILE A CA 1
ATOM 2489 C C . ILE A 1 316 ? -8.260 -33.464 -10.401 1.00 98.12 316 ILE A C 1
ATOM 2491 O O . ILE A 1 316 ? -7.320 -33.458 -11.192 1.00 98.12 316 ILE A O 1
ATOM 2495 N N . SER A 1 317 ? -8.756 -34.602 -9.906 1.00 98.44 317 SER A N 1
ATOM 2496 C CA . SER A 1 317 ? -8.211 -35.915 -10.270 1.00 98.44 317 SER A CA 1
ATOM 2497 C C . SER A 1 317 ? -8.407 -36.240 -11.756 1.00 98.44 317 SER A C 1
ATOM 2499 O O . SER A 1 317 ? -7.490 -36.764 -12.388 1.00 98.44 317 SER A O 1
ATOM 2501 N N . CYS A 1 318 ? -9.563 -35.907 -12.335 1.00 98.12 318 CYS A N 1
ATOM 2502 C CA . CYS A 1 318 ? -9.824 -36.067 -13.764 1.00 98.12 318 CYS A CA 1
ATOM 2503 C C . CYS A 1 318 ? -8.881 -35.202 -14.608 1.00 98.12 318 CYS A C 1
ATOM 2505 O O . CYS A 1 318 ? -8.237 -35.726 -15.513 1.00 98.12 318 CYS A O 1
ATOM 2507 N N . LEU A 1 319 ? -8.732 -33.920 -14.265 1.00 98.50 319 LEU A N 1
ATOM 2508 C CA . LEU A 1 319 ? -7.834 -32.996 -14.960 1.00 98.50 319 LEU A CA 1
ATOM 2509 C C . LEU A 1 319 ? -6.368 -33.431 -14.843 1.00 98.50 319 LEU A C 1
ATOM 2511 O O . LEU A 1 319 ? -5.623 -33.370 -15.816 1.00 98.50 319 LEU A O 1
ATOM 2515 N N . GLN A 1 320 ? -5.940 -33.923 -13.678 1.00 98.50 320 GLN A N 1
ATOM 2516 C CA . GLN A 1 320 ? -4.597 -34.483 -13.500 1.00 98.50 320 GLN A CA 1
ATOM 2517 C C . GLN A 1 320 ? -4.353 -35.689 -14.413 1.00 98.50 320 GLN A C 1
ATOM 2519 O O . GLN A 1 320 ? -3.284 -35.789 -15.017 1.00 98.50 320 GLN A O 1
ATOM 2524 N N . ASN A 1 321 ? -5.338 -36.582 -14.541 1.00 98.25 321 ASN A N 1
ATOM 2525 C CA . ASN A 1 321 ? -5.248 -37.727 -15.445 1.00 98.25 321 ASN A CA 1
ATOM 2526 C C . ASN A 1 321 ? -5.201 -37.283 -16.912 1.00 98.25 321 ASN A C 1
ATOM 2528 O O . ASN A 1 321 ? -4.393 -37.806 -17.673 1.00 98.25 321 ASN A O 1
ATOM 2532 N N . GLU A 1 322 ? -6.013 -36.303 -17.304 1.00 98.31 322 GLU A N 1
ATOM 2533 C CA . GLU A 1 322 ? -6.013 -35.758 -18.664 1.00 98.31 322 GLU A CA 1
ATOM 2534 C C . GLU A 1 322 ? -4.665 -35.119 -19.016 1.00 98.31 322 GLU A C 1
ATOM 2536 O O . GLU A 1 322 ? -4.073 -35.445 -20.043 1.00 98.31 322 GLU A O 1
ATOM 2541 N N . VAL A 1 323 ? -4.112 -34.294 -18.121 1.00 98.44 323 VAL A N 1
ATOM 2542 C CA . VAL A 1 323 ? -2.765 -33.726 -18.280 1.00 98.44 323 VAL A CA 1
ATOM 2543 C C . VAL A 1 323 ? -1.715 -34.830 -18.388 1.00 98.44 323 VAL A C 1
ATOM 2545 O O . VAL A 1 323 ? -0.802 -34.732 -19.208 1.00 98.44 323 VAL A O 1
ATOM 2548 N N . HIS A 1 324 ? -1.833 -35.894 -17.591 1.00 98.56 324 HIS A N 1
ATOM 2549 C CA . HIS A 1 324 ? -0.916 -37.026 -17.664 1.00 98.56 324 HIS A CA 1
ATOM 2550 C C . HIS A 1 324 ? -0.975 -37.734 -19.026 1.00 98.56 324 HIS A C 1
ATOM 2552 O O . HIS A 1 324 ? 0.075 -38.003 -19.609 1.00 98.56 324 HIS A O 1
ATOM 2558 N N . VAL A 1 325 ? -2.175 -37.983 -19.559 1.00 98.38 325 VAL A N 1
ATOM 2559 C CA . VAL A 1 325 ? -2.369 -38.593 -20.886 1.00 98.38 325 VAL A CA 1
ATOM 2560 C C . VAL A 1 325 ? -1.813 -37.690 -21.986 1.00 98.38 325 VAL A C 1
ATOM 2562 O O . VAL A 1 325 ? -0.998 -38.145 -22.784 1.00 98.38 325 VAL A O 1
ATOM 2565 N N . LEU A 1 326 ? -2.145 -36.397 -21.979 1.00 98.44 326 LEU A N 1
ATOM 2566 C CA . LEU A 1 326 ? -1.630 -35.438 -22.963 1.00 98.44 326 LEU A CA 1
ATOM 2567 C C . LEU A 1 326 ? -0.099 -35.335 -22.932 1.00 98.44 326 LEU A C 1
ATOM 2569 O O . LEU A 1 326 ? 0.539 -35.185 -23.972 1.00 98.44 326 LEU A O 1
ATOM 2573 N N . MET A 1 327 ? 0.519 -35.445 -21.753 1.00 98.19 327 MET A N 1
ATOM 2574 C CA . MET A 1 327 ? 1.978 -35.486 -21.630 1.00 98.19 327 MET A CA 1
ATOM 2575 C C . MET A 1 327 ? 2.584 -36.746 -22.259 1.00 98.19 327 MET A C 1
ATOM 2577 O O . MET A 1 327 ? 3.633 -36.654 -22.898 1.00 98.19 327 MET A O 1
ATOM 2581 N N . GLN A 1 328 ? 1.932 -37.904 -22.119 1.00 98.44 328 GLN A N 1
ATOM 2582 C CA . GLN A 1 328 ? 2.360 -39.139 -22.783 1.00 98.44 328 GLN A CA 1
ATOM 2583 C C . GLN A 1 328 ? 2.183 -39.057 -24.305 1.00 98.44 328 GLN A C 1
ATOM 2585 O O . GLN A 1 328 ? 3.089 -39.440 -25.044 1.00 98.44 328 GLN A O 1
ATOM 2590 N N . GLU A 1 329 ? 1.059 -38.517 -24.781 1.00 98.31 329 GLU A N 1
ATOM 2591 C CA . GLU A 1 329 ? 0.800 -38.316 -26.211 1.00 98.31 329 GLU A CA 1
ATOM 2592 C C . GLU A 1 329 ? 1.799 -37.338 -26.832 1.00 98.31 329 GLU A C 1
ATOM 2594 O O . GLU A 1 329 ? 2.369 -37.624 -27.885 1.00 98.31 329 GLU A O 1
ATOM 2599 N N . LYS A 1 330 ? 2.088 -36.219 -26.155 1.00 98.31 330 LYS A N 1
ATOM 2600 C CA . LYS A 1 330 ? 3.131 -35.271 -26.566 1.00 98.31 330 LYS A CA 1
ATOM 2601 C C . LYS A 1 330 ? 4.478 -35.974 -26.736 1.00 98.31 330 LYS A C 1
ATOM 2603 O O . LYS A 1 330 ? 5.150 -35.751 -27.739 1.00 98.31 330 LYS A O 1
ATOM 2608 N N . GLU A 1 331 ? 4.880 -36.791 -25.764 1.00 98.50 331 GLU A N 1
ATOM 2609 C CA . GLU A 1 331 ? 6.141 -37.537 -25.821 1.00 98.50 331 GLU A CA 1
ATOM 2610 C C . GLU A 1 331 ? 6.145 -38.552 -26.975 1.00 98.50 331 GLU A C 1
ATOM 2612 O O . GLU A 1 331 ? 7.137 -38.670 -27.692 1.00 98.50 331 GLU A O 1
ATOM 2617 N N . ALA A 1 332 ? 5.028 -39.245 -27.208 1.00 98.44 332 ALA A N 1
ATOM 2618 C CA . ALA A 1 332 ? 4.888 -40.174 -28.326 1.00 98.44 332 ALA A CA 1
ATOM 2619 C C . ALA A 1 332 ? 5.015 -39.463 -29.684 1.00 98.44 332 ALA A C 1
ATOM 2621 O O . ALA A 1 332 ? 5.793 -39.892 -30.534 1.00 98.44 332 ALA A O 1
ATOM 2622 N N . VAL A 1 333 ? 4.320 -38.336 -29.871 1.00 98.38 333 VAL A N 1
ATOM 2623 C CA . VAL A 1 333 ? 4.408 -37.529 -31.098 1.00 98.38 333 VAL A CA 1
ATOM 2624 C C . VAL A 1 333 ? 5.812 -36.955 -31.280 1.00 98.38 333 VAL A C 1
ATOM 2626 O O . VAL A 1 333 ? 6.329 -36.934 -32.395 1.00 98.38 333 VAL A O 1
ATOM 2629 N N . TYR A 1 334 ? 6.460 -36.519 -30.198 1.00 98.25 334 TYR A N 1
ATOM 2630 C CA . TYR A 1 334 ? 7.829 -36.016 -30.255 1.00 98.25 334 TYR A CA 1
ATOM 2631 C C . TYR A 1 334 ? 8.815 -37.091 -30.729 1.00 98.25 334 TYR A C 1
ATOM 2633 O O . TYR A 1 334 ? 9.652 -36.808 -31.586 1.00 98.25 334 TYR A O 1
ATOM 2641 N N . LYS A 1 335 ? 8.672 -38.336 -30.258 1.00 98.50 335 LYS A N 1
ATOM 2642 C CA . LYS A 1 335 ? 9.460 -39.476 -30.756 1.00 98.50 335 LYS A CA 1
ATOM 2643 C C . LYS A 1 335 ? 9.211 -39.743 -32.237 1.00 98.50 335 LYS A C 1
ATOM 2645 O O . LYS A 1 335 ? 10.171 -39.832 -32.995 1.00 98.50 335 LYS A O 1
ATOM 2650 N N . MET A 1 336 ? 7.951 -39.765 -32.673 1.00 98.25 336 MET A N 1
ATOM 2651 C CA . MET A 1 336 ? 7.622 -39.934 -34.095 1.00 98.25 336 MET A CA 1
ATOM 2652 C C . MET A 1 336 ? 8.215 -38.816 -34.966 1.00 98.25 336 MET A C 1
ATOM 2654 O O . MET A 1 336 ? 8.713 -39.073 -36.059 1.00 98.25 336 MET A O 1
ATOM 2658 N N . TYR A 1 337 ? 8.201 -37.570 -34.484 1.00 98.25 337 TYR A N 1
ATOM 2659 C CA . TYR A 1 337 ? 8.847 -36.450 -35.169 1.00 98.25 337 TYR A CA 1
ATOM 2660 C C . TYR A 1 337 ? 10.366 -36.646 -35.280 1.00 98.25 337 TYR A C 1
ATOM 2662 O O . TYR A 1 337 ? 10.936 -36.392 -36.341 1.00 98.25 337 TYR A O 1
ATOM 2670 N N . GLN A 1 338 ? 11.027 -37.099 -34.209 1.00 98.50 338 GLN A N 1
ATOM 2671 C CA . GLN A 1 338 ? 12.461 -37.396 -34.234 1.00 98.50 338 GLN A CA 1
ATOM 2672 C C . GLN A 1 338 ? 12.792 -38.497 -35.247 1.00 98.50 338 GLN A C 1
ATOM 2674 O O . GLN A 1 338 ? 13.725 -38.331 -36.030 1.00 98.50 338 GLN A O 1
ATOM 2679 N N . GLU A 1 339 ? 12.013 -39.580 -35.267 1.00 98.25 339 GLU A N 1
ATOM 2680 C CA . GLU A 1 339 ? 12.167 -40.681 -36.226 1.00 98.25 339 GLU A CA 1
ATOM 2681 C C . GLU A 1 339 ? 12.016 -40.181 -37.669 1.00 98.25 339 GLU A C 1
ATOM 2683 O O . GLU A 1 339 ? 12.919 -40.365 -38.484 1.00 98.25 339 GLU A O 1
ATOM 2688 N N . ALA A 1 340 ? 10.946 -39.437 -37.965 1.00 98.12 340 ALA A N 1
ATOM 2689 C CA . ALA A 1 340 ? 10.721 -38.859 -39.290 1.00 98.12 340 ALA A CA 1
ATOM 2690 C C . ALA A 1 340 ? 11.832 -37.877 -39.709 1.00 98.12 340 ALA A C 1
ATOM 2692 O O . ALA A 1 340 ? 12.231 -37.836 -40.874 1.00 98.12 340 ALA A O 1
ATOM 2693 N N . TYR A 1 341 ? 12.357 -37.082 -38.771 1.00 98.25 341 TYR A N 1
ATOM 2694 C CA . TYR A 1 341 ? 13.473 -36.176 -39.040 1.00 98.25 341 TYR A CA 1
ATOM 2695 C C . TYR A 1 341 ? 14.744 -36.942 -39.431 1.00 98.25 341 TYR A C 1
ATOM 2697 O O . TYR A 1 341 ? 15.419 -36.556 -40.391 1.00 98.25 341 TYR A O 1
ATOM 2705 N N . VAL A 1 342 ? 15.057 -38.033 -38.723 1.00 98.38 342 VAL A N 1
ATOM 2706 C CA . VAL A 1 342 ? 16.192 -38.906 -39.054 1.00 98.38 342 VAL A CA 1
ATOM 2707 C C . VAL A 1 342 ? 15.991 -39.526 -40.437 1.00 98.38 342 VAL A C 1
ATOM 2709 O O . VAL A 1 342 ? 16.865 -39.368 -41.289 1.00 98.38 342 VAL A O 1
ATOM 2712 N N . GLU A 1 343 ? 14.821 -40.108 -40.718 1.00 98.12 343 GLU A N 1
ATOM 2713 C CA . GLU A 1 343 ? 14.512 -40.709 -42.023 1.00 98.12 343 GLU A CA 1
ATOM 2714 C C . GLU A 1 343 ? 14.665 -39.721 -43.189 1.00 98.12 343 GLU A C 1
ATOM 2716 O O . GLU A 1 343 ? 15.273 -40.056 -44.210 1.00 98.12 343 GLU A O 1
ATOM 2721 N N . LEU A 1 344 ? 14.167 -38.488 -43.030 1.00 97.94 344 LEU A N 1
ATOM 2722 C CA . LEU A 1 344 ? 14.312 -37.424 -44.027 1.00 97.94 344 LEU A CA 1
ATOM 2723 C C . LEU A 1 344 ? 15.771 -37.001 -44.217 1.00 97.94 344 LEU A C 1
ATOM 2725 O O . LEU A 1 344 ? 16.205 -36.709 -45.336 1.00 97.94 344 LEU A O 1
ATOM 2729 N N . SER A 1 345 ? 16.541 -36.940 -43.130 1.00 97.44 345 SER A N 1
ATOM 2730 C CA . SER A 1 345 ? 17.962 -36.605 -43.200 1.00 97.44 345 SER A CA 1
ATOM 2731 C C . SER A 1 345 ? 18.758 -37.688 -43.933 1.00 97.44 345 SER A C 1
ATOM 2733 O O . SER A 1 345 ? 19.587 -37.358 -44.786 1.00 97.44 345 SER A O 1
ATOM 2735 N N . ASP A 1 346 ? 18.417 -38.956 -43.700 1.00 98.25 346 ASP A N 1
ATOM 2736 C CA . ASP A 1 346 ? 19.022 -40.107 -44.357 1.00 98.25 346 ASP A CA 1
ATOM 2737 C C . ASP A 1 346 ? 18.635 -40.175 -45.837 1.00 98.25 346 ASP A C 1
ATOM 2739 O O . ASP A 1 346 ? 19.496 -40.394 -46.692 1.00 98.25 346 ASP A O 1
ATOM 2743 N N . SER A 1 347 ? 17.359 -39.949 -46.181 1.00 97.81 347 SER A N 1
ATOM 2744 C CA . SER A 1 347 ? 16.917 -39.911 -47.581 1.00 97.81 347 SER A CA 1
ATOM 2745 C C . SER A 1 347 ? 17.577 -38.770 -48.344 1.00 97.81 347 SER A C 1
ATOM 2747 O O . SER A 1 347 ? 18.053 -38.978 -49.457 1.00 97.81 347 SER A O 1
ATOM 2749 N N . ARG A 1 348 ? 17.680 -37.583 -47.732 1.00 97.94 348 ARG A N 1
ATOM 2750 C CA . ARG A 1 348 ? 18.401 -36.445 -48.313 1.00 97.94 348 ARG A CA 1
ATOM 2751 C C . ARG A 1 348 ? 19.877 -36.774 -48.533 1.00 97.94 348 ARG A C 1
ATOM 2753 O O . ARG A 1 348 ? 20.405 -36.451 -49.593 1.00 97.94 348 ARG A O 1
ATOM 2760 N N . GLY A 1 349 ? 20.527 -37.421 -47.563 1.00 97.75 349 GLY A N 1
ATOM 2761 C CA . GLY A 1 349 ? 21.916 -37.866 -47.686 1.00 97.75 349 GLY A CA 1
ATOM 2762 C C . GLY A 1 349 ? 22.108 -38.844 -48.847 1.00 97.75 349 GLY A C 1
ATOM 2763 O O . GLY A 1 349 ? 22.993 -38.641 -49.677 1.00 97.75 349 GLY A O 1
ATOM 2764 N N . ARG A 1 350 ? 21.233 -39.851 -48.971 1.00 98.12 350 ARG A N 1
ATOM 2765 C CA . ARG A 1 350 ? 21.238 -40.793 -50.105 1.00 98.12 350 ARG A CA 1
ATOM 2766 C C . ARG A 1 350 ? 21.053 -40.084 -51.446 1.00 98.12 350 ARG A C 1
ATOM 2768 O O . ARG A 1 350 ? 21.890 -40.253 -52.327 1.00 98.12 350 ARG A O 1
ATOM 2775 N N . SER A 1 351 ? 20.037 -39.230 -51.581 1.00 97.31 351 SER A N 1
ATOM 2776 C CA . SER A 1 351 ? 19.804 -38.484 -52.825 1.00 97.31 351 SER A CA 1
ATOM 2777 C C . SER A 1 351 ? 20.965 -37.548 -53.179 1.00 97.31 351 SER A C 1
ATOM 2779 O O . SER A 1 351 ? 21.262 -37.367 -54.356 1.00 97.31 351 SER A O 1
ATOM 2781 N N . GLN A 1 352 ? 21.661 -36.970 -52.192 1.00 97.38 352 GLN A N 1
ATOM 2782 C CA . GLN A 1 352 ? 22.848 -36.146 -52.440 1.00 97.38 352 GLN A CA 1
ATOM 2783 C C . GLN A 1 352 ? 24.020 -36.976 -52.987 1.00 97.38 352 GLN A C 1
ATOM 2785 O O . GLN A 1 352 ? 24.717 -36.519 -53.894 1.00 97.38 352 GLN A O 1
ATOM 2790 N N . LEU A 1 353 ? 24.224 -38.192 -52.473 1.00 97.31 353 LEU A N 1
ATOM 2791 C CA . LEU A 1 353 ? 25.232 -39.121 -52.992 1.00 97.31 353 LEU A CA 1
ATOM 2792 C C . LEU A 1 353 ? 24.887 -39.596 -54.409 1.00 97.31 353 LEU A C 1
ATOM 2794 O O . LEU A 1 353 ? 25.760 -39.605 -55.273 1.00 97.31 353 LEU A O 1
ATOM 2798 N N . GLU A 1 354 ? 23.622 -39.936 -54.667 1.00 97.75 354 GLU A N 1
ATOM 2799 C CA . GLU A 1 354 ? 23.131 -40.313 -56.000 1.00 97.75 354 GLU A CA 1
ATOM 2800 C C . GLU A 1 354 ? 23.316 -39.178 -57.013 1.00 97.75 354 GLU A C 1
ATOM 2802 O O . GLU A 1 354 ? 23.839 -39.405 -58.104 1.00 97.75 354 GLU A O 1
ATOM 2807 N N . LEU A 1 355 ? 22.964 -37.942 -56.638 1.00 97.25 355 LEU A N 1
ATOM 2808 C CA . LEU A 1 355 ? 23.198 -36.755 -57.460 1.00 97.25 355 LEU A CA 1
ATOM 2809 C C . LEU A 1 355 ? 24.694 -36.560 -57.741 1.00 97.25 355 LEU A C 1
ATOM 2811 O O . LEU A 1 355 ? 25.072 -36.289 -58.879 1.00 97.25 355 LEU A O 1
ATOM 2815 N N . GLY A 1 356 ? 25.548 -36.722 -56.725 1.00 97.44 356 GLY A N 1
ATOM 2816 C CA . GLY A 1 356 ? 27.002 -36.649 -56.874 1.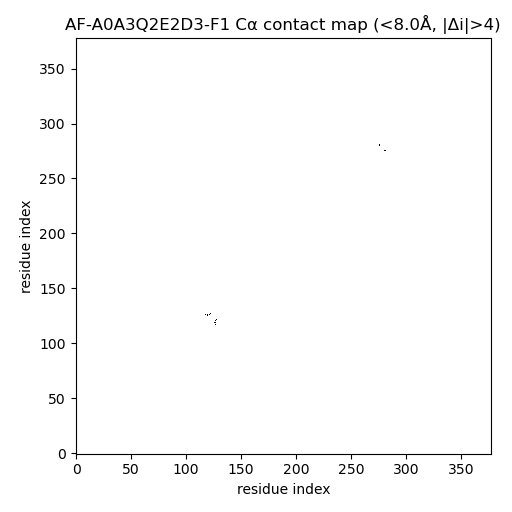00 97.44 356 GLY A CA 1
ATOM 2817 C C . GLY A 1 356 ? 27.545 -37.699 -57.845 1.00 97.44 356 GLY A C 1
ATOM 2818 O O . GLY A 1 356 ? 28.327 -37.365 -58.731 1.00 97.44 356 GLY A O 1
ATOM 2819 N N . SER A 1 357 ? 27.077 -38.946 -57.735 1.00 97.31 357 SER A N 1
ATOM 2820 C CA . SER A 1 357 ? 27.440 -40.029 -58.655 1.00 97.31 357 SER A CA 1
ATOM 2821 C C . SER A 1 357 ? 26.966 -39.757 -60.082 1.00 97.31 357 SER A C 1
ATOM 2823 O O . SER A 1 357 ? 27.721 -39.985 -61.024 1.00 97.31 357 SER A O 1
ATOM 2825 N N . LEU A 1 358 ? 25.736 -39.266 -60.264 1.00 97.69 358 LEU A N 1
ATOM 2826 C CA . LEU A 1 358 ? 25.196 -38.944 -61.585 1.00 97.69 358 LEU A CA 1
ATOM 2827 C C . LEU A 1 358 ? 25.954 -37.780 -62.231 1.00 97.69 358 LEU A C 1
ATOM 2829 O O . LEU A 1 358 ? 26.249 -37.827 -63.421 1.00 97.69 358 LEU A O 1
ATOM 2833 N N . ASN A 1 359 ? 26.303 -36.760 -61.447 1.00 97.44 359 ASN A N 1
ATOM 2834 C CA . ASN A 1 359 ? 27.098 -35.634 -61.919 1.00 97.44 359 ASN A CA 1
ATOM 2835 C C . ASN A 1 359 ? 28.517 -36.069 -62.320 1.00 97.44 359 ASN A C 1
ATOM 2837 O O . ASN A 1 359 ? 29.046 -35.592 -63.319 1.00 97.44 359 ASN A O 1
ATOM 2841 N N . GLU A 1 360 ? 29.115 -37.012 -61.587 1.00 96.81 360 GLU A N 1
ATOM 2842 C CA . GLU A 1 360 ? 30.402 -37.598 -61.968 1.00 96.81 360 GLU A CA 1
ATOM 2843 C C . GLU A 1 360 ? 30.295 -38.425 -63.255 1.00 96.81 360 GLU A C 1
ATOM 2845 O O . GLU A 1 360 ? 31.132 -38.287 -64.144 1.00 96.81 360 GLU A O 1
ATOM 2850 N N . HIS A 1 361 ? 29.239 -39.229 -63.414 1.00 97.12 361 HIS A N 1
ATOM 2851 C CA . HIS A 1 361 ? 28.986 -39.938 -64.671 1.00 97.12 361 HIS A CA 1
ATOM 2852 C C . HIS A 1 361 ? 28.800 -38.974 -65.847 1.00 97.12 361 HIS A C 1
ATOM 2854 O O . HIS A 1 361 ? 29.342 -39.224 -66.920 1.00 97.12 361 HIS A O 1
ATOM 2860 N N . LEU A 1 362 ? 28.074 -37.868 -65.650 1.00 97.25 362 LEU A N 1
ATOM 2861 C CA . LEU A 1 362 ? 27.911 -36.829 -66.666 1.00 97.25 362 LEU A CA 1
ATOM 2862 C C . LEU A 1 362 ? 29.260 -36.197 -67.029 1.00 97.25 362 LEU A C 1
ATOM 2864 O O . LEU A 1 362 ? 29.587 -36.116 -68.206 1.00 97.25 362 LEU A O 1
ATOM 2868 N N . ARG A 1 363 ? 30.086 -35.851 -66.031 1.00 97.00 363 ARG A N 1
ATOM 2869 C CA . ARG A 1 363 ? 31.441 -35.316 -66.240 1.00 97.00 363 ARG A CA 1
ATOM 2870 C C . ARG A 1 363 ? 32.310 -36.257 -67.075 1.00 97.00 363 ARG A C 1
ATOM 2872 O O . ARG A 1 363 ? 33.005 -35.807 -67.981 1.00 97.00 363 ARG A O 1
ATOM 2879 N N . LEU A 1 364 ? 32.277 -37.554 -66.768 1.00 97.00 364 LEU A N 1
ATOM 2880 C CA . LEU A 1 364 ? 33.018 -38.571 -67.516 1.00 97.00 364 LEU A CA 1
ATOM 2881 C C . LEU A 1 364 ? 32.472 -38.746 -68.942 1.00 97.00 364 LEU A C 1
ATOM 2883 O O . LEU A 1 364 ? 33.256 -38.896 -69.876 1.00 97.00 364 LEU A O 1
ATOM 2887 N N . ALA A 1 365 ? 31.150 -38.700 -69.129 1.00 96.44 365 ALA A N 1
ATOM 2888 C CA . ALA A 1 365 ? 30.529 -38.770 -70.450 1.00 96.44 365 ALA A CA 1
ATOM 2889 C C . ALA A 1 365 ? 30.879 -37.549 -71.317 1.00 96.44 365 ALA A C 1
ATOM 2891 O O . ALA A 1 365 ? 31.244 -37.718 -72.479 1.00 96.44 365 ALA A O 1
ATOM 2892 N N . ASP A 1 366 ? 30.832 -36.340 -70.752 1.00 95.88 366 ASP A N 1
ATOM 2893 C CA . ASP A 1 366 ? 31.228 -35.104 -71.435 1.00 95.88 366 ASP A CA 1
ATOM 2894 C C . ASP A 1 366 ? 32.710 -35.138 -71.836 1.00 95.88 366 ASP A C 1
ATOM 2896 O O . ASP A 1 366 ? 33.050 -34.785 -72.967 1.00 95.88 366 ASP A O 1
ATOM 2900 N N . ALA A 1 367 ? 33.589 -35.624 -70.950 1.00 94.00 367 ALA A N 1
ATOM 2901 C CA . ALA A 1 367 ? 35.006 -35.819 -71.257 1.00 94.00 367 ALA A CA 1
ATOM 2902 C C . ALA A 1 367 ? 35.210 -36.802 -72.422 1.00 94.00 367 ALA A C 1
ATOM 2904 O O . ALA A 1 367 ? 35.941 -36.493 -73.360 1.00 94.00 367 ALA A O 1
ATOM 2905 N N . ALA A 1 368 ? 34.510 -37.941 -72.419 1.00 93.94 368 ALA A N 1
ATOM 2906 C CA . ALA A 1 368 ? 34.580 -38.915 -73.508 1.00 93.94 368 ALA A CA 1
ATOM 2907 C C . ALA A 1 368 ? 34.065 -38.350 -74.848 1.00 93.94 368 ALA A C 1
ATOM 2909 O O . ALA A 1 368 ? 34.631 -38.634 -75.903 1.00 93.94 368 ALA A O 1
ATOM 2910 N N . VAL A 1 369 ? 33.007 -37.528 -74.830 1.00 93.19 369 VAL A N 1
ATOM 2911 C CA . VAL A 1 369 ? 32.513 -36.833 -76.033 1.00 93.19 369 VAL A CA 1
ATOM 2912 C C . VAL A 1 369 ? 33.550 -35.843 -76.558 1.00 93.19 369 VAL A C 1
ATOM 2914 O O . VAL A 1 369 ? 33.735 -35.759 -77.772 1.00 93.19 369 VAL A O 1
ATOM 2917 N N . GLN A 1 370 ? 34.221 -35.103 -75.674 1.00 90.94 370 GLN A N 1
ATOM 2918 C CA . GLN A 1 370 ? 35.265 -34.162 -76.070 1.00 90.94 370 GLN A CA 1
ATOM 2919 C C . GLN A 1 370 ? 36.468 -34.887 -76.683 1.00 90.94 370 GLN A C 1
ATOM 2921 O O . GLN A 1 370 ? 36.883 -34.525 -77.778 1.00 90.94 370 GLN A O 1
ATOM 2926 N N . GLU A 1 371 ? 36.946 -35.968 -76.059 1.00 88.56 371 GLU A N 1
ATOM 2927 C CA . GLU A 1 371 ? 38.012 -36.808 -76.625 1.00 88.56 371 GLU A CA 1
ATOM 2928 C C . GLU A 1 371 ? 37.630 -37.363 -78.008 1.00 88.56 371 GLU A C 1
ATOM 2930 O O . GLU A 1 371 ? 38.455 -37.386 -78.918 1.00 88.56 371 GLU A O 1
ATOM 2935 N N . GLY A 1 372 ? 36.369 -37.765 -78.200 1.00 87.44 372 GLY A N 1
ATOM 2936 C CA . GLY A 1 372 ? 35.865 -38.210 -79.501 1.00 87.44 372 GLY A CA 1
ATOM 2937 C C . GLY A 1 372 ? 35.823 -37.105 -80.566 1.00 87.44 372 GLY A C 1
ATOM 2938 O O . GLY A 1 372 ? 36.045 -37.388 -81.742 1.00 87.44 372 GLY A O 1
ATOM 2939 N N . ARG A 1 373 ? 35.563 -35.847 -80.180 1.00 82.94 373 ARG A N 1
ATOM 2940 C CA . ARG A 1 373 ? 35.645 -34.688 -81.089 1.00 82.94 373 ARG A CA 1
ATOM 2941 C C . ARG A 1 373 ? 37.090 -34.377 -81.456 1.00 82.94 373 ARG A C 1
ATOM 2943 O O . ARG A 1 373 ? 37.386 -34.236 -82.637 1.00 82.94 373 ARG A O 1
ATOM 2950 N N . ASP A 1 374 ? 37.976 -34.361 -80.466 1.00 81.56 374 ASP A N 1
ATOM 2951 C CA . ASP A 1 374 ? 39.403 -34.097 -80.659 1.00 81.56 374 ASP A CA 1
ATOM 2952 C C . ASP A 1 374 ? 40.056 -35.174 -81.558 1.00 81.56 374 ASP A C 1
ATOM 2954 O O . ASP A 1 374 ? 40.962 -34.877 -82.332 1.00 81.56 374 ASP A O 1
ATOM 2958 N N . GLN A 1 375 ? 39.563 -36.419 -81.518 1.00 79.25 375 GLN A N 1
ATOM 2959 C CA . GLN A 1 375 ? 39.981 -37.505 -82.419 1.00 79.25 375 GLN A CA 1
ATOM 2960 C C . GLN A 1 375 ? 39.416 -37.402 -83.846 1.00 79.25 375 GLN A C 1
ATOM 2962 O O . GLN A 1 375 ? 39.992 -37.996 -84.752 1.00 79.25 375 GLN A O 1
ATOM 2967 N N . ALA A 1 376 ? 38.301 -36.697 -84.058 1.00 74.50 376 ALA A N 1
ATOM 2968 C CA . ALA A 1 376 ? 37.684 -36.514 -85.377 1.00 74.50 376 ALA A CA 1
ATOM 2969 C C . ALA A 1 376 ? 38.228 -35.289 -86.143 1.00 74.50 376 ALA A C 1
ATOM 2971 O O . ALA A 1 376 ? 37.980 -35.163 -87.342 1.00 74.50 376 ALA A O 1
ATOM 2972 N N . GLU A 1 377 ? 38.939 -34.388 -85.458 1.00 65.88 377 GLU A N 1
ATOM 2973 C CA . GLU A 1 377 ? 39.620 -33.219 -86.040 1.00 65.88 377 GLU A CA 1
ATOM 2974 C C . GLU A 1 377 ? 41.093 -33.492 -86.431 1.00 65.88 377 GLU A C 1
ATOM 2976 O O . GLU A 1 377 ? 41.751 -32.612 -86.993 1.00 65.88 377 GLU A O 1
ATOM 2981 N N . LEU A 1 378 ? 41.594 -34.709 -86.174 1.00 55.84 378 LEU A N 1
ATOM 2982 C CA . LEU A 1 378 ? 42.883 -35.264 -86.629 1.00 55.84 378 LEU A CA 1
ATOM 2983 C C . LEU A 1 378 ? 42.696 -36.125 -87.885 1.00 55.84 378 LEU A C 1
ATOM 2985 O O . LEU A 1 378 ? 43.597 -36.075 -88.758 1.00 55.84 378 LEU A O 1
#

pLDDT: mean 75.38, std 24.69, range [24.28, 98.69]

Radius of gyration: 48.47 Å; Cα contacts (8 Å, |Δi|>4): 7; chains: 1; bounding box: 83×105×140 Å

Sequence (378 aa):
MSSRWDSMELKKGSVPIPVNEAVDSEVNKKWTEFETSFRDASVHSLIGEQAYQSKSPDMSESLVSSQTNQPCPDQVNQTSVTSSGMVLPSVNNQILQTNQAEAQKEQVESAMGVDVDSPCGPGAPCRAKLEAIEVAHRKELQALQEKHSREKRELQEERDHKLQQESQAAAKALEALKAAHREELEREAAKTRRLHGGAAASSYRPHMPEAEVLHSELNVLSERYSEKCLELRGSEQNSVSLDTRLEQKKREMEQLQRENQELKAKLAEEISRMRFFITGQRSDVVSLCKTEAAPLDLETLLRVKENEIQYLKKEISCLQNEVHVLMQEKEAVYKMYQEAYVELSDSRGRSQLELGSLNEHLRLADAAVQEGRDQAEL